Protein AF-A0AAE3NH48-F1 (afdb_monomer)

Foldseek 3Di:
DVVLVVLLVVLQPDDPVVNVVVPVVDPDDLVSLLVSLVSYDLLVSLLSLLPDVSSLCCLLDQADPVRHGDALLVLLLSLLSLLLSNLSVLLDPPRDRDVSSVVSNVSSVVSNVVSLVRDDLVSLQSSLVSLLSSLLRHPALLSNLVSLLVSLPPVRVVSHDLVCLLVSLLSSLLSSLVRLVVQLVVLVPDPDPVSSVVSVVVSVVSLQVSLVSNLLSSLVSLVPRDAHAQQSLLSNLLSLLSSLVVAHPDLVSLVSSLSNNVSSQLNHADASNLNSLLSLLQCLLRRPDLVSSQSSLVSSQDAHPPDDDDLLSNPRHALVSVLSNLLSLLQCLASNPDPVSSVVSLVNLLSCLDLVNPVSHDLVSVLVSLLVLLLDPHDLVCNVSSVVSSLNSLVSDQQQRCLNSLLSLLVCLLDPNDPDDDPVSVVSSPVVSVVSVVSSLVSLVRHQLLSSLLSLLSSCVSPVVCLLVSLLVCQDLDPVSNVNNLVSHDPPSQQVNLVSLLVQLPPPPHCQLVSLLVSLVPDDLVRSLSRLLSSLVVLLSSLVRYDPVCNVVSLVSSLVNNLSSLVSRPLQSNLSNLLSQLVCLVGLSSLLSSLVVCVVVVNNVLSVLSNCLSPPPPPDDPPVSVLNSLVSSLLSNCVSVVHLVSLLVSLVVDPLVVLVVVLVVLVVVLCVVVVPPPDDDDDDDDDDDDDDDDDDDDDDDDDDDDDDDDDDDDDDRPVVVVVVNSVSNSVSSVVSVVDPPD

Structure (mmCIF, N/CA/C/O backbone):
data_AF-A0AAE3NH48-F1
#
_entry.id   AF-A0AAE3NH48-F1
#
loop_
_atom_site.group_PDB
_atom_site.id
_atom_site.type_symbol
_atom_site.label_atom_id
_atom_site.label_alt_id
_atom_site.label_comp_id
_atom_site.label_asym_id
_atom_site.label_entity_id
_atom_site.label_seq_id
_atom_site.pdbx_PDB_ins_code
_atom_site.Cartn_x
_atom_site.Cartn_y
_atom_site.Cartn_z
_atom_site.occupancy
_atom_site.B_iso_or_equiv
_atom_site.auth_seq_id
_atom_site.auth_comp_id
_atom_site.auth_asym_id
_atom_site.auth_atom_id
_atom_site.pdbx_PDB_model_num
ATOM 1 N N . MET A 1 1 ? 26.950 -23.752 -49.071 1.00 36.97 1 MET A N 1
ATOM 2 C CA . MET A 1 1 ? 25.666 -23.365 -48.447 1.00 36.97 1 MET A CA 1
ATOM 3 C C . MET A 1 1 ? 25.023 -24.515 -47.684 1.00 36.97 1 MET A C 1
ATOM 5 O O . MET A 1 1 ? 25.083 -24.454 -46.470 1.00 36.97 1 MET A O 1
ATOM 9 N N . LEU A 1 2 ? 24.569 -25.600 -48.327 1.00 37.81 2 LEU A N 1
ATOM 10 C CA . LEU A 1 2 ? 23.936 -26.759 -47.652 1.00 37.81 2 LEU A CA 1
ATOM 11 C C . LEU A 1 2 ? 24.739 -27.359 -46.475 1.00 37.81 2 LEU A C 1
ATOM 13 O O . LEU A 1 2 ? 24.172 -27.679 -45.440 1.00 37.81 2 LEU A O 1
ATOM 17 N N . GLN A 1 3 ? 26.069 -27.460 -46.582 1.00 48.28 3 GLN A N 1
ATOM 18 C CA . GLN A 1 3 ? 26.923 -27.914 -45.469 1.00 48.28 3 GLN A CA 1
ATOM 19 C C . GLN A 1 3 ? 27.069 -26.878 -44.336 1.00 48.28 3 GLN A C 1
ATOM 21 O O . GLN A 1 3 ? 27.316 -27.252 -43.195 1.00 48.28 3 GLN A O 1
ATOM 26 N N . GLY A 1 4 ? 26.928 -25.584 -44.640 1.00 47.41 4 GLY A N 1
ATOM 27 C CA . GLY A 1 4 ? 26.960 -24.501 -43.651 1.00 47.41 4 GLY A CA 1
ATOM 28 C C . GLY A 1 4 ? 25.629 -24.349 -42.914 1.00 47.41 4 GLY A C 1
ATOM 29 O O . GLY A 1 4 ? 25.630 -24.140 -41.706 1.00 47.41 4 GLY A O 1
ATOM 30 N N . GLU A 1 5 ? 24.513 -24.537 -43.621 1.00 49.28 5 GLU A N 1
ATOM 31 C CA . GLU A 1 5 ? 23.157 -24.577 -43.059 1.00 49.28 5 GLU A CA 1
ATOM 32 C C . GLU A 1 5 ? 22.971 -25.803 -42.158 1.00 49.28 5 GLU A C 1
ATOM 34 O O . GLU A 1 5 ? 22.586 -25.651 -41.003 1.00 49.28 5 GLU A O 1
ATOM 39 N N . LEU A 1 6 ? 23.368 -26.998 -42.617 1.00 51.00 6 LEU A N 1
ATOM 40 C CA . LEU A 1 6 ? 23.324 -28.224 -41.810 1.00 51.00 6 LEU A CA 1
ATOM 41 C C . LEU A 1 6 ? 24.201 -28.115 -40.552 1.00 51.00 6 LEU A C 1
ATOM 43 O O . LEU A 1 6 ? 23.815 -28.560 -39.476 1.00 51.00 6 LEU A O 1
ATOM 47 N N . ALA A 1 7 ? 25.377 -27.493 -40.659 1.00 52.03 7 ALA A N 1
ATOM 48 C CA . ALA A 1 7 ? 26.246 -27.294 -39.508 1.00 52.03 7 ALA A CA 1
ATOM 49 C C . ALA A 1 7 ? 25.785 -26.163 -38.571 1.00 52.03 7 ALA A C 1
ATOM 51 O O . ALA A 1 7 ? 26.083 -26.214 -37.379 1.00 52.03 7 ALA A O 1
ATOM 52 N N . SER A 1 8 ? 25.056 -25.162 -39.079 1.00 49.22 8 SER A N 1
ATOM 53 C CA . SER A 1 8 ? 24.349 -24.165 -38.262 1.00 49.22 8 SER A CA 1
ATOM 54 C C . SER A 1 8 ? 23.225 -24.818 -37.462 1.00 49.22 8 SER A C 1
ATOM 56 O O . SER A 1 8 ? 23.151 -24.616 -36.252 1.00 49.22 8 SER A O 1
ATOM 58 N N . GLU A 1 9 ? 22.449 -25.694 -38.099 1.00 56.03 9 GLU A N 1
ATOM 59 C CA . GLU A 1 9 ? 21.374 -26.453 -37.457 1.00 56.03 9 GLU A CA 1
ATOM 60 C C . GLU A 1 9 ? 21.911 -27.404 -36.377 1.00 56.03 9 GLU A C 1
ATOM 62 O O . GLU A 1 9 ? 21.411 -27.428 -35.258 1.00 56.03 9 GLU A O 1
ATOM 67 N N . ILE A 1 10 ? 23.004 -28.121 -36.657 1.00 59.38 10 ILE A N 1
ATOM 68 C CA . ILE A 1 10 ? 23.676 -28.986 -35.672 1.00 59.38 10 ILE A CA 1
ATOM 69 C C . ILE A 1 10 ? 24.290 -28.152 -34.532 1.00 59.38 10 ILE A C 1
ATOM 71 O O . ILE A 1 10 ? 24.173 -28.518 -33.364 1.00 59.38 10 ILE A O 1
ATOM 75 N N . GLY A 1 11 ? 24.906 -27.007 -34.844 1.00 56.62 11 GLY A N 1
ATOM 76 C CA . GLY A 1 11 ? 25.507 -26.103 -33.858 1.00 56.62 11 GLY A CA 1
ATOM 77 C C . GLY A 1 11 ? 24.499 -25.501 -32.875 1.00 56.62 11 GLY A C 1
ATOM 78 O O . GLY A 1 11 ? 24.840 -25.322 -31.710 1.00 56.62 11 GLY A O 1
ATOM 79 N N . ARG A 1 12 ? 23.247 -25.261 -33.298 1.00 55.97 12 ARG A N 1
ATOM 80 C CA . ARG A 1 12 ? 22.149 -24.789 -32.425 1.00 55.97 12 ARG A CA 1
ATOM 81 C C . ARG A 1 12 ? 21.811 -25.757 -31.287 1.00 55.97 12 ARG A C 1
ATOM 83 O O . ARG A 1 12 ? 21.256 -25.324 -30.281 1.00 55.97 12 ARG A O 1
ATOM 90 N N . HIS A 1 13 ? 22.142 -27.039 -31.433 1.00 61.16 13 HIS A N 1
ATOM 91 C CA . HIS A 1 13 ? 21.807 -28.093 -30.472 1.00 61.16 13 HIS A CA 1
ATOM 92 C C . HIS A 1 13 ? 23.020 -28.659 -29.719 1.00 61.16 13 HIS A C 1
ATOM 94 O O . HIS A 1 13 ? 22.858 -29.570 -28.906 1.00 61.16 13 HIS A O 1
ATOM 100 N N . LEU A 1 14 ? 24.230 -28.143 -29.966 1.00 58.31 14 LEU A N 1
ATOM 101 C CA . LEU A 1 14 ? 25.453 -28.635 -29.335 1.00 58.31 14 LEU A CA 1
ATOM 102 C C . LEU A 1 14 ? 25.888 -27.766 -28.143 1.00 58.31 14 LEU A C 1
ATOM 104 O O . LEU A 1 14 ? 25.818 -26.538 -28.210 1.00 58.31 14 LEU A O 1
ATOM 108 N N . PRO A 1 15 ? 26.423 -28.374 -27.067 1.00 56.16 15 PRO A N 1
ATOM 109 C CA . PRO A 1 15 ? 27.086 -27.636 -26.002 1.00 56.16 15 PRO A CA 1
ATOM 110 C C . PRO A 1 15 ? 28.302 -26.847 -26.529 1.00 56.16 15 PRO A C 1
ATOM 112 O O . PRO A 1 15 ? 28.978 -27.300 -27.461 1.00 56.16 15 PRO A O 1
ATOM 115 N N . PRO A 1 16 ? 28.696 -25.734 -25.877 1.00 54.88 16 PRO A N 1
ATOM 116 C CA . PRO A 1 16 ? 29.805 -24.880 -26.323 1.00 54.88 16 PRO A CA 1
ATOM 117 C C . PRO A 1 16 ? 31.157 -25.596 -26.485 1.00 54.88 16 PRO A C 1
ATOM 119 O O . PRO A 1 16 ? 32.049 -25.078 -27.157 1.00 54.88 16 PRO A O 1
ATOM 122 N N . GLY A 1 17 ? 31.347 -26.747 -25.828 1.00 54.88 17 GLY A N 1
ATOM 123 C CA . GLY A 1 17 ? 32.545 -27.583 -25.944 1.00 54.88 17 GLY A CA 1
ATOM 124 C C . GLY A 1 17 ? 32.587 -28.440 -27.213 1.00 54.88 17 GLY A C 1
ATOM 125 O O . GLY A 1 17 ? 33.663 -28.618 -27.783 1.00 54.88 17 GLY A O 1
ATOM 126 N N . ASP A 1 18 ? 31.437 -28.913 -27.695 1.00 61.28 18 ASP A N 1
ATOM 127 C CA . ASP A 1 18 ? 31.341 -29.792 -28.867 1.00 61.28 18 ASP A CA 1
ATOM 128 C C . ASP A 1 18 ? 31.245 -29.003 -30.175 1.00 61.28 18 ASP A C 1
ATOM 130 O O . ASP A 1 18 ? 31.796 -29.423 -31.194 1.00 61.28 18 ASP A O 1
ATOM 134 N N . GLN A 1 19 ? 30.680 -27.793 -30.130 1.00 59.00 19 GLN A N 1
ATOM 135 C CA . GLN A 1 19 ? 30.719 -26.848 -31.251 1.00 59.00 19 GLN A CA 1
ATOM 136 C C . GLN A 1 19 ? 32.172 -26.509 -31.650 1.00 59.00 19 GLN A C 1
ATOM 138 O O . GLN A 1 19 ? 32.510 -26.494 -32.831 1.00 59.00 19 GLN A O 1
ATOM 143 N N . ARG A 1 20 ? 33.085 -26.393 -30.668 1.00 58.44 20 ARG A N 1
ATOM 144 C CA . ARG A 1 20 ? 34.533 -26.199 -30.906 1.00 58.44 20 ARG A CA 1
ATOM 145 C C . ARG A 1 20 ? 35.178 -27.355 -31.666 1.00 58.44 20 ARG A C 1
ATOM 147 O O . ARG A 1 20 ? 36.057 -27.127 -32.489 1.00 58.44 20 ARG A O 1
ATOM 154 N N . ARG A 1 21 ? 34.780 -28.594 -31.367 1.00 59.69 21 ARG A N 1
ATOM 155 C CA . ARG A 1 21 ? 35.303 -29.784 -32.056 1.00 59.69 21 ARG A CA 1
ATOM 156 C C . ARG A 1 21 ? 34.793 -29.842 -33.491 1.00 59.69 21 ARG A C 1
ATOM 158 O O . ARG A 1 21 ? 35.556 -30.197 -34.380 1.00 59.69 21 ARG A O 1
ATOM 165 N N . LEU A 1 22 ? 33.543 -29.440 -33.718 1.00 62.84 22 LEU A N 1
ATOM 166 C CA . LEU A 1 22 ? 32.953 -29.357 -35.052 1.00 62.84 22 LEU A CA 1
ATOM 167 C C . LEU A 1 22 ? 33.666 -28.310 -35.931 1.00 62.84 22 LEU A C 1
ATOM 169 O O . LEU A 1 22 ? 34.000 -28.597 -37.080 1.00 62.84 22 LEU A O 1
ATOM 173 N N . ASP A 1 23 ? 33.944 -27.123 -35.385 1.00 57.31 23 ASP A N 1
ATOM 174 C CA . ASP A 1 23 ? 34.587 -26.029 -36.126 1.00 57.31 23 ASP A CA 1
ATOM 175 C C . ASP A 1 23 ? 36.097 -26.243 -36.337 1.00 57.31 23 ASP A C 1
ATOM 177 O O . ASP A 1 23 ? 36.637 -25.822 -37.356 1.00 57.31 23 ASP A O 1
ATOM 181 N N . ALA A 1 24 ? 36.781 -26.950 -35.428 1.00 60.09 24 ALA A N 1
ATOM 182 C CA . ALA A 1 24 ? 38.190 -27.320 -35.600 1.00 60.09 24 ALA A CA 1
ATOM 183 C C . ALA A 1 24 ? 38.412 -28.402 -36.676 1.00 60.09 24 ALA A C 1
ATOM 185 O O . ALA A 1 24 ? 39.512 -28.519 -37.214 1.00 60.09 24 ALA A O 1
ATOM 186 N N . VAL A 1 25 ? 37.386 -29.204 -36.981 1.00 56.84 25 VAL A N 1
ATOM 187 C CA . VAL A 1 25 ? 37.467 -30.343 -37.914 1.00 56.84 25 VAL A CA 1
ATOM 188 C C . VAL A 1 25 ? 37.002 -29.975 -39.329 1.00 56.84 25 VAL A C 1
ATOM 190 O O . VAL A 1 25 ? 37.406 -30.622 -40.294 1.00 56.84 25 VAL A O 1
ATOM 193 N N . LEU A 1 26 ? 36.198 -28.919 -39.488 1.00 59.41 26 LEU A N 1
ATOM 194 C CA . LEU A 1 26 ? 35.711 -28.451 -40.788 1.00 59.41 26 LEU A CA 1
ATOM 195 C C . LEU A 1 26 ? 36.445 -27.163 -41.202 1.00 59.41 26 LEU A C 1
ATOM 197 O O . LEU A 1 26 ? 36.086 -26.093 -40.709 1.00 59.41 26 LEU A O 1
ATOM 201 N N . PRO A 1 27 ? 37.425 -27.205 -42.128 1.00 57.84 27 PRO A N 1
ATOM 202 C CA . PRO A 1 27 ? 38.039 -25.992 -42.657 1.00 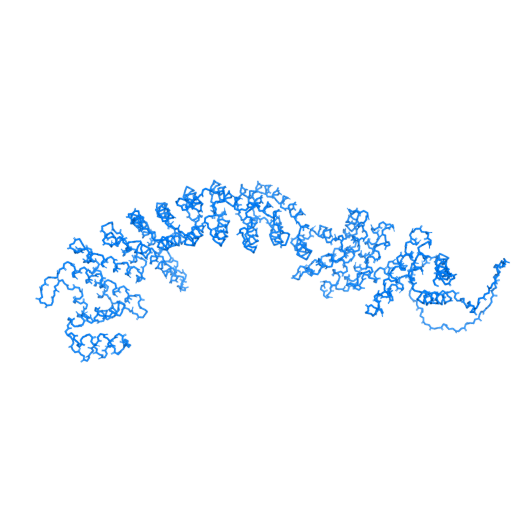57.84 27 PRO A CA 1
ATOM 203 C C . PRO A 1 27 ? 36.990 -25.186 -43.433 1.00 57.84 27 PRO A C 1
ATOM 205 O O . PRO A 1 27 ? 36.677 -25.465 -44.588 1.00 57.84 27 PRO A O 1
ATOM 208 N N . ARG A 1 28 ? 36.406 -24.189 -42.769 1.00 67.31 28 ARG A N 1
ATOM 209 C CA . ARG A 1 28 ? 35.480 -23.223 -43.366 1.00 67.31 28 ARG A CA 1
ATOM 210 C C . ARG A 1 28 ? 36.247 -21.977 -43.785 1.00 67.31 28 ARG A C 1
ATOM 212 O O . ARG A 1 28 ? 37.095 -21.501 -43.023 1.00 67.31 28 ARG A O 1
ATOM 219 N N . SER A 1 29 ? 35.917 -21.440 -44.961 1.00 77.19 29 SER A N 1
ATOM 220 C CA . SER A 1 29 ? 36.318 -20.085 -45.346 1.00 77.19 29 SER A CA 1
ATOM 221 C C . SER A 1 29 ? 35.793 -19.079 -44.320 1.00 77.19 29 SER A C 1
ATOM 223 O O . SER A 1 29 ? 34.781 -19.335 -43.659 1.00 77.19 29 SER A O 1
ATOM 225 N N . ALA A 1 30 ? 36.451 -17.927 -44.195 1.00 75.31 30 ALA A N 1
ATOM 226 C CA . ALA A 1 30 ? 36.009 -16.874 -43.284 1.00 75.31 30 ALA A CA 1
ATOM 227 C C . ALA A 1 30 ? 34.538 -16.477 -43.552 1.00 75.31 30 ALA A C 1
ATOM 229 O O . ALA A 1 30 ? 33.766 -16.308 -42.612 1.00 75.31 30 ALA A O 1
ATOM 230 N N . GLU A 1 31 ? 34.105 -16.459 -44.820 1.00 78.50 31 GLU A N 1
ATOM 231 C CA . GLU A 1 31 ? 32.702 -16.252 -45.218 1.00 78.50 31 GLU A CA 1
ATOM 232 C C . GLU A 1 31 ? 31.743 -17.271 -44.620 1.00 78.50 31 GLU A C 1
ATOM 234 O O . GLU A 1 31 ? 30.698 -16.909 -44.088 1.00 78.50 31 GLU A O 1
ATOM 239 N N . ALA A 1 32 ? 32.089 -18.556 -44.701 1.00 78.50 32 ALA A N 1
ATOM 240 C CA . ALA A 1 32 ? 31.248 -19.620 -44.180 1.00 78.50 32 ALA A CA 1
ATOM 241 C C . ALA A 1 32 ? 31.176 -19.576 -42.646 1.00 78.50 32 ALA A C 1
ATOM 243 O O . ALA A 1 32 ? 30.156 -19.963 -42.076 1.00 78.50 32 ALA A O 1
ATOM 244 N N . ARG A 1 33 ? 32.221 -19.076 -41.973 1.00 79.56 33 ARG A N 1
ATOM 245 C CA . ARG A 1 33 ? 32.214 -18.830 -40.520 1.00 79.56 33 ARG A CA 1
ATOM 246 C C . ARG A 1 33 ? 31.374 -17.611 -40.145 1.00 79.56 33 ARG A C 1
ATOM 248 O O . ARG A 1 33 ? 30.587 -17.687 -39.208 1.00 79.56 33 ARG A O 1
ATOM 255 N N . TYR A 1 34 ? 31.466 -16.526 -40.911 1.00 84.44 34 TYR A N 1
ATOM 256 C CA . TYR A 1 34 ? 30.612 -15.351 -40.736 1.00 84.44 34 TYR A CA 1
ATOM 257 C C . TYR A 1 34 ? 29.127 -15.673 -40.985 1.00 84.44 34 TYR A C 1
ATOM 259 O O . TYR A 1 34 ? 28.272 -15.347 -40.164 1.00 84.44 34 TYR A O 1
ATOM 267 N N . ALA A 1 35 ? 28.814 -16.387 -42.070 1.00 83.56 35 ALA A N 1
ATOM 268 C CA . ALA A 1 35 ? 27.459 -16.845 -42.375 1.00 83.56 35 ALA A CA 1
ATOM 269 C C . ALA A 1 35 ? 26.918 -17.802 -41.300 1.00 83.56 35 ALA A C 1
ATOM 271 O O . ALA A 1 35 ? 25.745 -17.725 -40.939 1.00 83.56 35 ALA A O 1
ATOM 272 N N . HIS A 1 36 ? 27.776 -18.663 -40.738 1.00 81.38 36 HIS A N 1
ATOM 273 C CA . HIS A 1 36 ? 27.415 -19.495 -39.592 1.00 81.38 36 HIS A CA 1
ATOM 274 C C . HIS A 1 36 ? 27.071 -18.642 -38.365 1.00 81.38 36 HIS A C 1
ATOM 276 O O . HIS A 1 36 ? 26.018 -18.861 -37.772 1.00 81.38 36 HIS A O 1
ATOM 282 N N . ALA A 1 37 ? 27.895 -17.642 -38.029 1.00 84.31 37 ALA A N 1
ATOM 283 C CA . ALA A 1 37 ? 27.627 -16.722 -36.923 1.00 84.31 37 ALA A CA 1
ATOM 284 C C . ALA A 1 37 ? 26.280 -15.999 -37.095 1.00 84.31 37 ALA A C 1
ATOM 286 O O . ALA A 1 37 ? 25.493 -15.945 -36.155 1.00 84.31 37 ALA A O 1
ATOM 287 N N . ARG A 1 38 ? 25.973 -15.519 -38.308 1.00 85.56 38 ARG A N 1
ATOM 288 C CA . ARG A 1 38 ? 24.678 -14.903 -38.663 1.00 85.56 38 ARG A CA 1
ATOM 289 C C . ARG A 1 38 ? 23.478 -15.840 -38.503 1.00 85.56 38 ARG A C 1
ATOM 291 O O . ARG A 1 38 ? 22.381 -15.363 -38.240 1.00 85.56 38 ARG A O 1
ATOM 298 N N . GLY A 1 39 ? 23.675 -17.151 -38.650 1.00 81.81 39 GLY A N 1
ATOM 299 C CA . GLY A 1 39 ? 22.630 -18.164 -38.463 1.00 81.81 39 GLY A CA 1
ATOM 300 C C . GLY A 1 39 ? 22.368 -18.556 -37.003 1.00 81.81 39 GLY A C 1
ATOM 301 O O . GLY A 1 39 ? 21.388 -19.258 -36.728 1.00 81.81 39 GLY A O 1
ATOM 302 N N . LEU A 1 40 ? 23.223 -18.132 -36.065 1.00 82.94 40 LEU A N 1
ATOM 303 C CA . LEU A 1 40 ? 23.068 -18.399 -34.635 1.00 82.94 40 LEU A CA 1
ATOM 304 C C . LEU A 1 40 ? 22.169 -17.345 -33.959 1.00 82.94 40 LEU A C 1
ATOM 306 O O . LEU A 1 40 ? 22.145 -16.188 -34.381 1.00 82.94 40 LEU A O 1
ATOM 310 N N . PRO A 1 41 ? 21.478 -17.700 -32.856 1.00 85.19 41 PRO A N 1
ATOM 311 C CA . PRO A 1 41 ? 20.858 -16.713 -31.974 1.00 85.19 41 PRO A CA 1
ATOM 312 C C . PRO A 1 41 ? 21.883 -15.653 -31.531 1.00 85.19 41 PRO A C 1
ATOM 314 O O . PRO A 1 41 ? 23.028 -16.028 -31.262 1.00 85.19 41 PRO A O 1
ATOM 317 N N . PRO A 1 42 ? 21.520 -14.361 -31.377 1.00 87.06 42 PRO A N 1
ATOM 318 C CA . PRO A 1 42 ? 22.530 -13.303 -31.272 1.00 87.06 42 PRO A CA 1
ATOM 319 C C . PRO A 1 42 ? 23.490 -13.446 -30.074 1.00 87.06 42 PRO A C 1
ATOM 321 O O . PRO A 1 42 ? 24.665 -13.122 -30.200 1.00 87.06 42 PRO A O 1
ATOM 324 N N . ALA A 1 43 ? 23.047 -14.026 -28.950 1.00 84.69 43 ALA A N 1
ATOM 325 C CA . ALA A 1 43 ? 23.930 -14.338 -27.819 1.00 84.69 43 ALA A CA 1
ATOM 326 C C . ALA A 1 43 ? 25.031 -15.351 -28.195 1.00 84.69 43 ALA A C 1
ATOM 328 O O . ALA A 1 43 ? 26.215 -15.116 -27.961 1.00 84.69 43 ALA A O 1
ATOM 329 N N . LEU A 1 44 ? 24.657 -16.460 -28.843 1.00 83.44 44 LEU A N 1
ATOM 330 C CA . LEU A 1 44 ? 25.605 -17.479 -29.303 1.00 83.44 44 LEU A CA 1
ATOM 331 C C . LEU A 1 44 ? 26.485 -16.957 -30.442 1.00 83.44 44 LEU A C 1
ATOM 333 O O . LEU A 1 44 ? 27.675 -17.270 -30.482 1.00 83.44 44 LEU A O 1
ATOM 337 N N . ALA A 1 45 ? 25.925 -16.127 -31.325 1.00 86.62 45 ALA A N 1
ATOM 338 C CA . ALA A 1 45 ? 26.669 -15.457 -32.383 1.00 86.62 45 ALA A CA 1
ATOM 339 C C . ALA A 1 45 ? 27.786 -14.574 -31.810 1.00 86.62 45 ALA A C 1
ATOM 341 O O . ALA A 1 45 ? 28.935 -14.692 -32.228 1.00 86.62 45 ALA A O 1
ATOM 342 N N . GLY A 1 46 ? 27.493 -13.743 -30.806 1.00 88.12 46 GLY A N 1
ATOM 343 C CA . GLY A 1 46 ? 28.511 -12.902 -30.180 1.00 88.12 46 GLY A CA 1
ATOM 344 C C . GLY A 1 46 ? 29.561 -13.708 -29.410 1.00 88.12 46 GLY A C 1
ATOM 345 O O . GLY A 1 46 ? 30.748 -13.411 -29.510 1.00 88.12 46 GLY A O 1
ATOM 346 N N . VAL A 1 47 ? 29.173 -14.788 -28.715 1.00 86.06 47 VAL A N 1
ATOM 347 C CA . VAL A 1 47 ? 30.131 -15.702 -28.054 1.00 86.06 47 VAL A CA 1
ATOM 348 C C . VAL A 1 47 ? 31.057 -16.373 -29.070 1.00 86.06 47 VAL A C 1
ATOM 350 O O . VAL A 1 47 ? 32.248 -16.553 -28.798 1.00 86.06 47 VAL A O 1
ATOM 353 N N . TYR A 1 48 ? 30.521 -16.736 -30.234 1.00 85.69 48 TYR A N 1
ATOM 354 C CA . TYR A 1 48 ? 31.286 -17.287 -31.346 1.00 85.69 48 TYR A CA 1
ATOM 355 C C . TYR A 1 48 ? 32.275 -16.255 -31.908 1.00 85.69 48 TYR A C 1
ATOM 357 O O . TYR A 1 48 ? 33.477 -16.522 -31.964 1.00 85.69 48 TYR A O 1
ATOM 365 N N . LEU A 1 49 ? 31.803 -15.046 -32.227 1.00 88.25 49 LEU A N 1
ATOM 366 C CA . LEU A 1 49 ? 32.631 -13.945 -32.735 1.00 88.25 49 LEU A CA 1
ATOM 367 C C . LEU A 1 49 ? 33.705 -13.486 -31.740 1.00 88.25 49 LEU A C 1
ATOM 369 O O . LEU A 1 49 ? 34.802 -13.108 -32.139 1.00 88.25 49 LEU A O 1
ATOM 373 N N . ASN A 1 50 ? 33.432 -13.575 -30.437 1.00 86.50 50 ASN A N 1
ATOM 374 C CA . ASN A 1 50 ? 34.405 -13.265 -29.390 1.00 86.50 50 ASN A CA 1
ATOM 375 C C . ASN A 1 50 ? 35.624 -14.214 -29.425 1.00 86.50 50 ASN A C 1
ATOM 377 O O . ASN A 1 50 ? 36.675 -13.905 -28.864 1.00 86.50 50 ASN A O 1
ATOM 381 N N . ARG A 1 51 ? 35.495 -15.379 -30.077 1.00 82.81 51 ARG A N 1
ATOM 382 C CA . ARG A 1 51 ? 36.546 -16.402 -30.196 1.00 82.81 51 ARG A CA 1
ATOM 383 C C . ARG A 1 51 ? 37.131 -16.498 -31.607 1.00 82.81 51 ARG A C 1
ATOM 385 O O . ARG A 1 51 ? 38.327 -16.764 -31.726 1.00 82.81 51 ARG A O 1
ATOM 392 N N . ASP A 1 52 ? 36.335 -16.278 -32.654 1.00 85.88 52 ASP A N 1
ATOM 393 C CA . ASP A 1 52 ? 36.780 -16.373 -34.050 1.00 85.88 52 ASP A CA 1
ATOM 394 C C . ASP A 1 52 ? 37.159 -15.002 -34.634 1.00 85.88 52 ASP A C 1
ATOM 396 O O . ASP A 1 52 ? 36.314 -14.180 -34.995 1.00 85.88 52 ASP A O 1
ATOM 400 N N . ARG A 1 53 ? 38.472 -14.773 -34.766 1.00 84.62 53 ARG A N 1
ATOM 401 C CA . ARG A 1 53 ? 39.030 -13.520 -35.293 1.00 84.62 53 ARG A CA 1
ATOM 402 C C . ARG A 1 53 ? 38.651 -13.271 -36.753 1.00 84.62 53 ARG A C 1
ATOM 404 O O . ARG A 1 53 ? 38.433 -12.122 -37.120 1.00 84.62 53 ARG A O 1
ATOM 411 N N . GLU A 1 54 ? 38.637 -14.301 -37.591 1.00 84.25 54 GLU A N 1
ATOM 412 C CA . GLU A 1 54 ? 38.426 -14.139 -39.035 1.00 84.25 54 GLU A CA 1
ATOM 413 C C . GLU A 1 54 ? 36.963 -13.807 -39.334 1.00 84.25 54 GLU A C 1
ATOM 415 O O . GLU A 1 54 ? 36.684 -12.928 -40.149 1.00 84.25 54 GLU A O 1
ATOM 420 N N . ALA A 1 55 ? 36.034 -14.445 -38.616 1.00 85.81 55 ALA A N 1
ATOM 421 C CA . ALA A 1 55 ? 34.615 -14.116 -38.690 1.00 85.81 55 ALA A CA 1
ATOM 422 C C . ALA A 1 55 ? 34.326 -12.699 -38.166 1.00 85.81 55 ALA A C 1
ATOM 424 O O . ALA A 1 55 ? 33.529 -11.981 -38.770 1.00 85.81 55 ALA A O 1
ATOM 425 N N . LEU A 1 56 ? 34.998 -12.272 -37.087 1.00 89.25 56 LEU A N 1
ATOM 426 C CA . LEU A 1 56 ? 34.864 -10.915 -36.549 1.00 89.25 56 LEU A CA 1
ATOM 427 C C . LEU A 1 56 ? 35.389 -9.848 -37.523 1.00 89.25 56 LEU A C 1
ATOM 429 O O . LEU A 1 56 ? 34.715 -8.843 -37.717 1.00 89.25 56 LEU A O 1
ATOM 433 N N . MET A 1 57 ? 36.530 -10.079 -38.189 1.00 88.31 57 MET A N 1
ATOM 434 C CA . MET A 1 57 ? 37.041 -9.136 -39.199 1.00 88.31 57 MET A CA 1
ATOM 435 C C . MET A 1 57 ? 36.106 -9.002 -40.406 1.00 88.31 57 MET A C 1
ATOM 437 O O . MET A 1 57 ? 35.993 -7.922 -40.972 1.00 88.31 57 MET A O 1
ATOM 441 N N . LEU A 1 58 ? 35.417 -10.075 -40.806 1.00 87.19 58 LEU A N 1
ATOM 442 C CA . LEU A 1 58 ? 34.395 -9.981 -41.854 1.00 87.19 58 LEU A CA 1
ATOM 443 C C . LEU A 1 58 ? 33.122 -9.273 -41.383 1.00 87.19 58 LEU A C 1
ATOM 445 O O . LEU A 1 58 ? 32.460 -8.620 -42.191 1.00 87.19 58 LEU A O 1
ATOM 449 N N . ALA A 1 59 ? 32.780 -9.374 -40.096 1.00 87.12 59 ALA A N 1
ATOM 450 C CA . ALA A 1 59 ? 31.642 -8.664 -39.523 1.00 87.12 59 ALA A CA 1
ATOM 451 C C . ALA A 1 59 ? 31.838 -7.138 -39.542 1.00 87.12 59 ALA A C 1
ATOM 453 O O . ALA A 1 59 ? 30.856 -6.417 -39.712 1.00 87.12 59 ALA A O 1
ATOM 454 N N . THR A 1 60 ? 33.085 -6.666 -39.442 1.00 89.12 60 THR A N 1
ATOM 455 C CA . THR A 1 60 ? 33.464 -5.246 -39.545 1.00 89.12 60 THR A CA 1
ATOM 456 C C . THR A 1 60 ? 34.024 -4.852 -40.918 1.00 89.12 60 THR A C 1
ATOM 458 O O . THR A 1 60 ? 34.508 -3.738 -41.083 1.00 89.12 60 THR A O 1
ATOM 461 N N . ALA A 1 61 ? 33.961 -5.711 -41.939 1.00 88.62 61 ALA A N 1
ATOM 462 C CA . ALA A 1 61 ? 34.473 -5.367 -43.266 1.00 88.62 61 ALA A CA 1
ATOM 463 C C . ALA A 1 61 ? 33.530 -4.414 -44.024 1.00 88.62 61 ALA A C 1
ATOM 465 O O . ALA A 1 61 ? 32.320 -4.644 -44.067 1.00 88.62 61 ALA A O 1
ATOM 466 N N . ASP A 1 62 ? 34.108 -3.402 -44.682 1.00 87.31 62 ASP A N 1
ATOM 467 C CA . ASP A 1 62 ? 33.391 -2.458 -45.558 1.00 87.31 62 ASP A CA 1
ATOM 468 C C . ASP A 1 62 ? 33.175 -2.988 -46.980 1.00 87.31 62 ASP A C 1
ATOM 470 O O . ASP A 1 62 ? 32.371 -2.457 -47.752 1.00 87.31 62 ASP A O 1
ATOM 474 N N . THR A 1 63 ? 33.890 -4.053 -47.327 1.00 86.19 63 THR A N 1
ATOM 475 C CA . THR A 1 63 ? 33.792 -4.730 -48.613 1.00 86.19 63 THR A CA 1
ATOM 476 C C . THR A 1 63 ? 33.232 -6.133 -48.443 1.00 86.19 63 THR A C 1
ATOM 478 O O . THR A 1 63 ? 33.356 -6.767 -47.389 1.00 86.19 63 THR A O 1
ATOM 481 N N . ASP A 1 64 ? 32.637 -6.654 -49.508 1.00 82.25 64 ASP A N 1
ATOM 482 C CA . ASP A 1 64 ? 32.467 -8.088 -49.653 1.00 82.25 64 ASP A CA 1
ATOM 483 C C . ASP A 1 64 ? 33.832 -8.783 -49.814 1.00 82.25 64 ASP A C 1
ATOM 485 O O . ASP A 1 64 ? 34.909 -8.173 -49.792 1.00 82.25 64 ASP A O 1
ATOM 489 N N . THR A 1 65 ? 33.796 -10.097 -49.956 1.00 76.00 65 THR A N 1
ATOM 490 C CA . THR A 1 65 ? 34.994 -10.934 -50.035 1.00 76.00 65 THR A CA 1
ATOM 491 C C . THR A 1 65 ? 35.686 -10.921 -51.388 1.00 76.00 65 THR A C 1
ATOM 493 O O . THR A 1 65 ? 36.792 -11.445 -51.523 1.00 76.00 65 THR A O 1
ATOM 496 N N . HIS A 1 66 ? 35.077 -10.262 -52.370 1.00 79.50 66 HIS A N 1
ATOM 497 C CA . HIS A 1 66 ? 35.670 -9.944 -53.660 1.00 79.50 66 HIS A CA 1
ATOM 498 C C . HIS A 1 66 ? 36.252 -8.519 -53.688 1.00 79.50 66 HIS A C 1
ATOM 500 O O . HIS A 1 66 ? 36.785 -8.101 -54.716 1.00 79.50 66 HIS A O 1
ATOM 506 N N . GLY A 1 67 ? 36.201 -7.790 -52.564 1.00 78.62 67 GLY A N 1
ATOM 507 C CA . GLY A 1 67 ? 36.721 -6.429 -52.431 1.00 78.62 67 GLY A CA 1
ATOM 508 C C . GLY A 1 67 ? 35.767 -5.347 -52.942 1.00 78.62 67 GLY A C 1
ATOM 509 O O . GLY A 1 67 ? 36.180 -4.197 -53.091 1.00 78.62 67 GLY A O 1
ATOM 510 N N . VAL A 1 68 ? 34.503 -5.687 -53.214 1.00 85.75 68 VAL A N 1
ATOM 511 C CA . VAL A 1 68 ? 33.481 -4.734 -53.661 1.00 85.75 68 VAL A CA 1
ATOM 512 C C . VAL A 1 68 ? 32.894 -4.015 -52.443 1.00 85.75 68 VAL A C 1
ATOM 514 O O . VAL A 1 68 ? 32.491 -4.685 -51.493 1.00 85.75 68 VAL A O 1
ATOM 517 N N . PRO A 1 69 ? 32.811 -2.672 -52.438 1.00 88.56 69 PRO A N 1
ATOM 518 C CA . PRO A 1 69 ? 32.174 -1.927 -51.356 1.00 88.56 69 PRO A CA 1
ATOM 519 C C . PRO A 1 69 ? 30.730 -2.376 -51.127 1.00 88.56 69 PRO A C 1
ATOM 521 O O . PRO A 1 69 ? 29.950 -2.511 -52.073 1.00 88.56 69 PRO A O 1
ATOM 524 N N . LEU A 1 70 ? 30.367 -2.587 -49.866 1.00 89.31 70 LEU A N 1
ATOM 525 C CA . LEU A 1 70 ? 29.008 -2.955 -49.487 1.00 89.31 70 LEU A CA 1
ATOM 526 C C . LEU A 1 70 ? 28.054 -1.766 -49.648 1.00 89.31 70 LEU A C 1
ATOM 528 O O . LEU A 1 70 ? 28.440 -0.602 -49.528 1.00 89.31 70 LEU A O 1
ATOM 532 N N . SER A 1 71 ? 26.777 -2.065 -49.897 1.00 92.88 71 SER A N 1
ATOM 533 C CA . SER A 1 71 ? 25.732 -1.042 -49.872 1.00 92.88 71 SER A CA 1
ATOM 534 C C . SER A 1 71 ? 25.554 -0.484 -48.456 1.00 92.88 71 SER A C 1
ATOM 536 O O . SER A 1 71 ? 25.821 -1.172 -47.469 1.00 92.88 71 SER A O 1
ATOM 538 N N . ALA A 1 72 ? 25.044 0.746 -48.347 1.00 90.62 72 ALA A N 1
ATOM 539 C CA . ALA A 1 72 ? 24.729 1.350 -47.051 1.00 90.62 72 ALA A CA 1
ATOM 540 C C . ALA A 1 72 ? 23.779 0.467 -46.219 1.00 90.62 72 ALA A C 1
ATOM 542 O O . ALA A 1 72 ? 23.988 0.318 -45.021 1.00 90.62 72 ALA A O 1
ATOM 543 N N . ASP A 1 73 ? 22.807 -0.190 -46.859 1.00 92.75 73 ASP A N 1
ATOM 544 C CA . ASP A 1 73 ? 21.879 -1.126 -46.209 1.00 92.75 73 ASP A CA 1
ATOM 545 C C . ASP A 1 73 ? 22.605 -2.330 -45.608 1.00 92.75 73 ASP A C 1
ATOM 547 O O . ASP A 1 73 ? 22.347 -2.702 -44.466 1.00 92.75 73 ASP A O 1
ATOM 551 N N . ALA A 1 74 ? 23.539 -2.922 -46.358 1.00 90.44 74 ALA A N 1
ATOM 552 C CA . ALA A 1 74 ? 24.309 -4.070 -45.896 1.00 90.44 74 ALA A CA 1
ATOM 553 C C . ALA A 1 74 ? 25.280 -3.689 -44.771 1.00 90.44 74 ALA A C 1
ATOM 555 O O . ALA A 1 74 ? 25.453 -4.463 -43.831 1.00 90.44 74 ALA A O 1
ATOM 556 N N . LEU A 1 75 ? 25.899 -2.507 -44.840 1.00 92.50 75 LEU A N 1
ATOM 557 C CA . LEU A 1 75 ? 26.757 -1.992 -43.768 1.00 92.50 75 LEU A CA 1
ATOM 558 C C . LEU A 1 75 ? 25.959 -1.726 -42.491 1.00 92.50 75 LEU A C 1
ATOM 560 O O . LEU A 1 75 ? 26.395 -2.113 -41.408 1.00 92.50 75 LEU A O 1
ATOM 564 N N . LEU A 1 76 ? 24.783 -1.112 -42.627 1.00 93.00 76 LEU A N 1
ATOM 565 C CA . LEU A 1 76 ? 23.923 -0.759 -41.506 1.00 93.00 76 LEU A CA 1
ATOM 566 C C . LEU A 1 76 ? 23.350 -2.004 -40.809 1.00 93.00 76 LEU A C 1
ATOM 568 O O . LEU A 1 76 ? 23.398 -2.097 -39.584 1.00 93.00 76 LEU A O 1
ATOM 572 N N . ASP A 1 77 ? 22.883 -2.988 -41.581 1.00 91.81 77 ASP A N 1
ATOM 573 C CA . ASP A 1 77 ? 22.424 -4.282 -41.060 1.00 91.81 77 ASP A CA 1
ATOM 574 C C . ASP A 1 77 ? 23.557 -5.043 -40.347 1.00 91.81 77 ASP A C 1
ATOM 576 O O . ASP A 1 77 ? 23.376 -5.548 -39.239 1.00 91.81 77 ASP A O 1
ATOM 580 N N . ARG A 1 78 ? 24.765 -5.079 -40.934 1.00 91.62 78 ARG A N 1
ATOM 581 C CA . ARG A 1 78 ? 25.948 -5.688 -40.296 1.00 91.62 78 ARG A CA 1
ATOM 582 C C . ARG A 1 78 ? 26.299 -5.031 -38.976 1.00 91.62 78 ARG A C 1
ATOM 584 O O . ARG A 1 78 ? 26.539 -5.743 -38.003 1.00 91.62 78 ARG A O 1
ATOM 591 N N . ALA A 1 79 ? 26.325 -3.705 -38.958 1.00 93.19 79 ALA A N 1
ATOM 592 C CA . ALA A 1 79 ? 26.640 -2.926 -37.777 1.00 93.19 79 ALA A CA 1
ATOM 593 C C . ALA A 1 79 ? 25.608 -3.148 -36.658 1.00 93.19 79 ALA A C 1
ATOM 595 O O . ALA A 1 79 ? 25.989 -3.489 -35.539 1.00 93.19 79 ALA A O 1
ATOM 596 N N . GLY A 1 80 ? 24.310 -3.039 -36.967 1.00 92.25 80 GLY A N 1
ATOM 597 C CA . GLY A 1 80 ? 23.231 -3.265 -36.000 1.00 92.25 80 GLY A CA 1
ATOM 598 C C . GLY A 1 80 ? 23.242 -4.683 -35.426 1.00 92.25 80 GLY A C 1
ATOM 599 O O . GLY A 1 80 ? 23.226 -4.865 -34.207 1.00 92.25 80 GLY A O 1
ATOM 600 N N . TRP A 1 81 ? 23.361 -5.694 -36.289 1.00 93.81 81 TRP A N 1
ATOM 601 C CA . TRP A 1 81 ? 23.443 -7.087 -35.853 1.00 93.81 81 TRP A CA 1
ATOM 602 C C . TRP A 1 81 ? 24.682 -7.366 -34.991 1.00 93.81 81 TRP A C 1
ATOM 604 O O . TRP A 1 81 ? 24.570 -8.039 -33.966 1.00 93.81 81 TRP A O 1
ATOM 614 N N . LEU A 1 82 ? 25.859 -6.854 -35.379 1.00 94.00 82 LEU A N 1
ATOM 615 C CA . LEU A 1 82 ? 27.102 -7.052 -34.624 1.00 94.00 82 LEU A CA 1
ATOM 616 C C . LEU A 1 82 ? 27.014 -6.404 -33.239 1.00 94.00 82 LEU A C 1
ATOM 618 O O . LEU A 1 82 ? 27.439 -7.013 -32.256 1.00 94.00 82 LEU A O 1
ATOM 622 N N . LEU A 1 83 ? 26.417 -5.213 -33.156 1.00 92.81 83 LEU A N 1
ATOM 623 C CA . LEU A 1 83 ? 26.176 -4.526 -31.893 1.00 92.81 83 LEU A CA 1
ATOM 624 C C . LEU A 1 83 ? 25.278 -5.364 -30.972 1.00 92.81 83 LEU A C 1
ATOM 626 O O . LEU A 1 83 ? 25.655 -5.630 -29.832 1.00 92.81 83 LEU A O 1
ATOM 630 N N . GLN A 1 84 ? 24.152 -5.871 -31.486 1.00 92.81 84 GLN A N 1
ATOM 631 C CA . GLN A 1 84 ? 23.238 -6.729 -30.722 1.00 92.81 84 GLN A CA 1
ATOM 632 C C . GLN A 1 84 ? 23.889 -8.056 -30.301 1.00 92.81 84 GLN A C 1
ATOM 634 O O . GLN A 1 84 ? 23.687 -8.538 -29.186 1.00 92.81 84 GLN A O 1
ATOM 639 N N . ALA A 1 85 ? 24.654 -8.687 -31.192 1.00 91.81 85 ALA A N 1
ATOM 640 C CA . ALA A 1 85 ? 25.335 -9.939 -30.887 1.00 91.81 85 ALA A CA 1
ATOM 641 C C . ALA A 1 85 ? 26.399 -9.736 -29.797 1.00 91.81 85 ALA A C 1
ATOM 643 O O . ALA A 1 85 ? 26.477 -10.517 -28.847 1.00 91.81 85 ALA A O 1
ATOM 644 N N . GLY A 1 86 ? 27.186 -8.664 -29.908 1.00 90.81 86 GLY A N 1
ATOM 645 C CA . GLY A 1 86 ? 28.217 -8.303 -28.941 1.00 90.81 86 GLY A CA 1
ATOM 646 C C . GLY A 1 86 ? 27.655 -7.977 -27.555 1.00 90.81 86 GLY A C 1
ATOM 647 O O . GLY A 1 86 ? 28.139 -8.530 -26.566 1.00 90.81 86 GLY A O 1
ATOM 648 N N . THR A 1 87 ? 26.593 -7.166 -27.473 1.00 90.50 87 THR A N 1
ATOM 649 C CA . THR A 1 87 ? 25.924 -6.837 -26.196 1.00 90.50 87 THR A CA 1
ATOM 650 C C . THR A 1 87 ? 25.335 -8.079 -25.532 1.00 90.50 87 THR A C 1
ATOM 652 O O . THR A 1 87 ? 25.596 -8.342 -24.360 1.00 90.50 87 THR A O 1
ATOM 655 N N . ARG A 1 88 ? 24.638 -8.937 -26.288 1.00 87.88 88 ARG A N 1
ATOM 656 C CA . ARG A 1 88 ? 24.104 -10.196 -25.742 1.00 87.88 88 ARG A CA 1
ATOM 657 C C . ARG A 1 88 ? 25.181 -11.170 -25.280 1.00 87.88 88 ARG A C 1
ATOM 659 O O . ARG A 1 88 ? 24.975 -11.887 -24.301 1.00 87.88 88 ARG A O 1
ATOM 666 N N . ALA A 1 89 ? 26.322 -11.215 -25.960 1.00 86.69 89 ALA A N 1
ATOM 667 C CA . ALA A 1 89 ? 27.450 -12.015 -25.500 1.00 86.69 89 ALA A CA 1
ATOM 668 C C . ALA A 1 89 ? 28.030 -11.482 -24.186 1.00 86.69 89 ALA A C 1
ATOM 670 O O . ALA A 1 89 ? 28.392 -12.288 -23.333 1.00 86.69 89 ALA A O 1
ATOM 671 N N . ALA A 1 90 ? 28.066 -10.158 -23.999 1.00 84.62 90 ALA A N 1
ATOM 672 C CA . ALA A 1 90 ? 28.480 -9.534 -22.743 1.00 84.62 90 ALA A CA 1
ATOM 673 C C . ALA A 1 90 ? 27.539 -9.860 -21.579 1.00 84.62 90 ALA A C 1
ATOM 675 O O . ALA A 1 90 ? 28.002 -10.122 -20.474 1.00 84.62 90 ALA A O 1
ATOM 676 N N . ALA A 1 91 ? 26.232 -9.915 -21.838 1.00 81.19 91 ALA A N 1
ATOM 677 C CA . ALA A 1 91 ? 25.231 -10.288 -20.841 1.00 81.19 91 ALA A CA 1
ATOM 678 C C . ALA A 1 91 ? 25.187 -11.801 -20.529 1.00 81.19 91 ALA A C 1
ATOM 680 O O . ALA A 1 91 ? 24.463 -12.224 -19.628 1.00 81.19 91 ALA A O 1
ATOM 681 N N . THR A 1 92 ? 25.924 -12.645 -21.263 1.00 81.88 92 THR A N 1
ATOM 682 C CA . THR A 1 92 ? 25.880 -14.103 -21.078 1.00 81.88 92 THR A CA 1
ATOM 683 C C . THR A 1 92 ? 26.755 -14.538 -19.886 1.00 81.88 92 THR A C 1
ATOM 685 O O . THR A 1 92 ? 27.959 -14.266 -19.889 1.00 81.88 92 THR A O 1
ATOM 688 N N . PRO A 1 93 ? 26.217 -15.279 -18.893 1.00 74.94 93 PRO A N 1
ATOM 689 C CA . PRO A 1 93 ? 26.983 -15.713 -17.723 1.00 74.94 93 PRO A CA 1
ATOM 690 C C . PRO A 1 93 ? 28.252 -16.500 -18.082 1.00 74.94 93 PRO A C 1
ATOM 692 O O . PRO A 1 93 ? 28.228 -17.415 -18.909 1.00 74.94 93 PRO A O 1
ATOM 695 N N . GLY A 1 94 ? 29.373 -16.163 -17.438 1.00 73.88 94 GLY A N 1
ATOM 696 C CA . GLY A 1 94 ? 30.662 -16.842 -17.629 1.00 73.88 94 GLY A CA 1
ATOM 697 C C . GLY A 1 94 ? 31.396 -16.498 -18.933 1.00 73.88 94 GLY A C 1
ATOM 698 O O . GLY A 1 94 ? 32.410 -17.127 -19.249 1.00 73.88 94 GLY A O 1
ATOM 699 N N . VAL A 1 95 ? 30.914 -15.516 -19.702 1.00 79.25 95 VAL A N 1
ATOM 700 C CA . VAL A 1 95 ? 31.574 -15.037 -20.921 1.00 79.25 95 VAL A CA 1
ATOM 701 C C . VAL A 1 95 ? 32.373 -13.772 -20.625 1.00 79.25 95 VAL A C 1
ATOM 703 O O . VAL A 1 95 ? 31.818 -12.702 -20.412 1.00 79.25 95 VAL A O 1
ATOM 706 N N . ASN A 1 96 ? 33.700 -13.874 -20.707 1.00 81.75 96 ASN A N 1
ATOM 707 C CA . ASN A 1 96 ? 34.572 -12.702 -20.685 1.00 81.75 96 ASN A CA 1
ATOM 708 C C . ASN A 1 96 ? 34.741 -12.158 -22.107 1.00 81.75 96 ASN A C 1
ATOM 710 O O . ASN A 1 96 ? 35.372 -12.780 -22.971 1.00 81.75 96 ASN A O 1
ATOM 714 N N . VAL A 1 97 ? 34.147 -10.996 -22.355 1.00 81.88 97 VAL A N 1
ATOM 715 C CA . VAL A 1 97 ? 34.232 -10.276 -23.628 1.00 81.88 97 VAL A CA 1
ATOM 716 C C . VAL A 1 97 ? 35.663 -9.783 -23.842 1.00 81.88 97 VAL A C 1
ATOM 718 O O . VAL A 1 97 ? 36.230 -9.096 -22.993 1.00 81.88 97 VAL A O 1
ATOM 721 N N . THR A 1 98 ? 36.272 -10.153 -24.969 1.00 86.25 98 THR A N 1
ATOM 722 C CA . THR A 1 98 ? 37.633 -9.724 -25.312 1.00 86.25 98 THR A CA 1
ATOM 723 C C . THR A 1 98 ? 37.652 -8.265 -25.765 1.00 86.25 98 THR A C 1
ATOM 725 O O . THR A 1 98 ? 36.665 -7.751 -26.290 1.00 86.25 98 THR A O 1
ATOM 728 N N . ASN A 1 99 ? 38.805 -7.598 -25.649 1.00 87.88 99 ASN A N 1
ATOM 729 C CA . ASN A 1 99 ? 38.954 -6.229 -26.159 1.00 87.88 99 ASN A CA 1
ATOM 730 C C . ASN A 1 99 ? 38.627 -6.132 -27.661 1.00 87.88 99 ASN A C 1
ATOM 732 O O . ASN A 1 99 ? 38.041 -5.152 -28.085 1.00 87.88 99 ASN A O 1
ATOM 736 N N . ARG A 1 100 ? 38.889 -7.186 -28.449 1.00 88.75 100 ARG A N 1
ATOM 737 C CA . ARG A 1 100 ? 38.638 -7.189 -29.901 1.00 88.75 100 ARG A CA 1
ATOM 738 C C . ARG A 1 100 ? 37.167 -7.039 -30.264 1.00 88.75 100 ARG A C 1
ATOM 740 O O . ARG A 1 100 ? 36.847 -6.270 -31.159 1.00 88.75 100 ARG A O 1
ATOM 747 N N . ILE A 1 101 ? 36.280 -7.796 -29.615 1.00 88.50 101 ILE A N 1
ATOM 748 C CA . ILE A 1 101 ? 34.846 -7.674 -29.901 1.00 88.50 101 ILE A CA 1
ATOM 749 C C . ILE A 1 101 ? 34.295 -6.362 -29.331 1.00 88.50 101 ILE A C 1
ATOM 751 O O . ILE A 1 101 ? 33.421 -5.776 -29.952 1.00 88.50 101 ILE A O 1
ATOM 755 N N . ARG A 1 102 ? 34.855 -5.845 -28.226 1.00 88.38 102 ARG A N 1
ATOM 756 C CA . ARG A 1 102 ? 34.518 -4.507 -27.714 1.00 88.38 102 ARG A CA 1
ATOM 757 C C . ARG A 1 102 ? 34.889 -3.412 -28.721 1.00 88.38 102 ARG A C 1
ATOM 759 O O . ARG A 1 102 ? 34.057 -2.566 -29.026 1.00 88.38 102 ARG A O 1
ATOM 766 N N . ASP A 1 103 ? 36.092 -3.471 -29.288 1.00 91.12 103 ASP A N 1
ATOM 767 C CA . ASP A 1 103 ? 36.544 -2.540 -30.329 1.00 91.12 103 ASP A CA 1
ATOM 768 C C . ASP A 1 103 ? 35.667 -2.651 -31.585 1.00 91.12 103 ASP A C 1
ATOM 770 O O . ASP A 1 103 ? 35.247 -1.639 -32.139 1.00 91.12 103 ASP A O 1
ATOM 774 N N . ALA A 1 104 ? 35.310 -3.876 -31.984 1.00 91.56 104 ALA A N 1
ATOM 775 C CA . ALA A 1 104 ? 34.415 -4.125 -33.110 1.00 91.56 104 ALA A CA 1
ATOM 776 C C . ALA A 1 104 ? 32.984 -3.614 -32.866 1.00 91.56 104 ALA A C 1
ATOM 778 O O . ALA A 1 104 ? 32.342 -3.147 -33.800 1.00 91.56 104 ALA A O 1
ATOM 779 N N . MET A 1 105 ? 32.479 -3.673 -31.630 1.00 91.38 105 MET A N 1
ATOM 780 C CA . MET A 1 105 ? 31.193 -3.073 -31.259 1.00 91.38 105 MET A CA 1
ATOM 781 C C . MET A 1 105 ? 31.247 -1.545 -31.326 1.00 91.38 105 MET A C 1
ATOM 783 O O . MET A 1 105 ? 30.316 -0.938 -31.845 1.00 91.38 105 MET A O 1
ATOM 787 N N . ASN A 1 106 ? 32.337 -0.929 -30.860 1.00 90.69 106 ASN A N 1
ATOM 788 C CA . ASN A 1 106 ? 32.533 0.520 -30.962 1.00 90.69 106 ASN A CA 1
ATOM 789 C C . ASN A 1 106 ? 32.626 0.970 -32.432 1.00 90.69 106 ASN A C 1
ATOM 791 O O . ASN A 1 106 ? 32.029 1.975 -32.814 1.00 90.69 106 ASN A O 1
ATOM 795 N N . GLU A 1 107 ? 33.334 0.208 -33.274 1.00 92.31 107 GLU A N 1
ATOM 796 C CA . GLU A 1 107 ? 33.387 0.442 -34.723 1.00 92.31 107 GLU A CA 1
ATOM 797 C C . GLU A 1 107 ? 32.007 0.259 -35.369 1.00 92.31 107 GLU A C 1
ATOM 799 O O . GLU A 1 107 ? 31.591 1.084 -36.183 1.00 92.31 107 GLU A O 1
ATOM 804 N N . ALA A 1 108 ? 31.267 -0.783 -34.978 1.00 91.69 108 ALA A N 1
ATOM 805 C CA . ALA A 1 108 ? 29.913 -1.034 -35.457 1.00 91.69 108 ALA A CA 1
ATOM 806 C C . ALA A 1 108 ? 28.959 0.105 -35.086 1.00 91.69 108 ALA A C 1
ATOM 808 O O . ALA A 1 108 ? 28.205 0.558 -35.939 1.00 91.69 108 ALA A O 1
ATOM 809 N N . GLU A 1 109 ? 29.006 0.612 -33.855 1.00 91.25 109 GLU A N 1
ATOM 810 C CA . GLU A 1 109 ? 28.194 1.756 -33.439 1.00 91.25 109 GLU A CA 1
ATOM 811 C C . GLU A 1 109 ? 28.536 3.008 -34.258 1.00 91.25 109 GLU A C 1
ATOM 813 O O . GLU A 1 109 ? 27.644 3.625 -34.842 1.00 91.25 109 GLU A O 1
ATOM 818 N N . ALA A 1 110 ? 29.824 3.346 -34.391 1.00 91.25 110 ALA A N 1
ATOM 819 C CA . ALA A 1 110 ? 30.259 4.481 -35.205 1.00 91.25 110 ALA A CA 1
ATOM 820 C C . ALA A 1 110 ? 29.800 4.346 -36.668 1.00 91.25 110 ALA A C 1
ATOM 822 O O . ALA A 1 110 ? 29.316 5.308 -37.268 1.00 91.25 110 ALA A O 1
ATOM 823 N N . ARG A 1 111 ? 29.886 3.136 -37.230 1.00 91.06 111 ARG A N 1
ATOM 824 C CA . ARG A 1 111 ? 29.443 2.846 -38.596 1.00 91.06 111 ARG A CA 1
ATOM 825 C C . ARG A 1 111 ? 27.930 2.901 -38.746 1.00 91.06 111 ARG A C 1
ATOM 827 O O . ARG A 1 111 ? 27.450 3.414 -39.757 1.00 91.06 111 ARG A O 1
ATOM 834 N N . LEU A 1 112 ? 27.175 2.410 -37.764 1.00 91.06 112 LEU A N 1
ATOM 835 C CA . LEU A 1 112 ? 25.718 2.524 -37.730 1.00 91.06 112 LEU A CA 1
ATOM 836 C C . LEU A 1 112 ? 25.323 3.998 -37.840 1.00 91.06 112 LEU A C 1
ATOM 838 O O . LEU A 1 112 ? 24.502 4.347 -38.684 1.00 91.06 112 LEU A O 1
ATOM 842 N N . LEU A 1 113 ? 25.958 4.867 -37.049 1.00 90.06 113 LEU A N 1
ATOM 843 C CA . LEU A 1 113 ? 25.696 6.307 -37.054 1.00 90.06 113 LEU A CA 1
ATOM 844 C C . LEU A 1 113 ? 26.056 6.967 -38.394 1.00 90.06 113 LEU A C 1
ATOM 846 O O . LEU A 1 113 ? 25.270 7.763 -38.901 1.00 90.06 113 LEU A O 1
ATOM 850 N N . ASP A 1 114 ? 27.206 6.619 -38.976 1.00 91.00 114 ASP A N 1
ATOM 851 C CA . ASP A 1 114 ? 27.692 7.190 -40.241 1.00 91.00 114 ASP A CA 1
ATOM 852 C C . ASP A 1 114 ? 26.847 6.756 -41.458 1.00 91.00 114 ASP A C 1
ATOM 854 O O . ASP A 1 114 ? 26.649 7.513 -42.416 1.00 91.00 114 ASP A O 1
ATOM 858 N N . THR A 1 115 ? 26.325 5.527 -41.445 1.00 91.56 115 THR A N 1
ATOM 859 C CA . THR A 1 115 ? 25.608 4.935 -42.591 1.00 91.56 115 THR A CA 1
ATOM 860 C C . THR A 1 115 ? 24.091 5.108 -42.539 1.00 91.56 115 THR A C 1
ATOM 862 O O . THR A 1 115 ? 23.445 4.993 -43.585 1.00 91.56 115 THR A O 1
ATOM 865 N N . PHE A 1 116 ? 23.520 5.449 -41.377 1.00 91.56 116 PHE A N 1
ATOM 866 C CA . PHE A 1 116 ? 22.070 5.509 -41.157 1.00 91.56 116 PHE A CA 1
ATOM 867 C C . PHE A 1 116 ? 21.325 6.340 -42.213 1.00 91.56 116 PHE A C 1
ATOM 869 O O . PHE A 1 116 ? 20.386 5.856 -42.846 1.00 91.56 116 PHE A O 1
ATOM 876 N N . ASP A 1 117 ? 21.782 7.569 -42.471 1.00 89.00 117 ASP A N 1
ATOM 877 C CA . ASP A 1 117 ? 21.109 8.507 -43.383 1.00 89.00 117 ASP A CA 1
ATOM 878 C C . ASP A 1 117 ? 21.270 8.156 -44.866 1.00 89.00 117 ASP A C 1
ATOM 880 O O . ASP A 1 117 ? 20.560 8.705 -45.714 1.00 89.00 117 ASP A O 1
ATOM 884 N N . ARG A 1 118 ? 22.171 7.222 -45.190 1.00 90.56 118 ARG A N 1
ATOM 885 C CA . ARG A 1 118 ? 22.433 6.741 -46.555 1.00 90.56 118 ARG A CA 1
ATOM 886 C C . ARG A 1 118 ? 21.715 5.429 -46.876 1.00 90.56 118 ARG A C 1
ATOM 888 O O . ARG A 1 118 ? 21.590 5.096 -48.051 1.00 90.56 118 ARG A O 1
ATOM 895 N N . ALA A 1 119 ? 21.237 4.709 -45.863 1.00 91.88 119 ALA A N 1
ATOM 896 C CA . ALA A 1 119 ? 20.528 3.445 -46.031 1.00 91.88 119 ALA A CA 1
ATOM 897 C C . ALA A 1 119 ? 19.048 3.641 -46.413 1.00 91.88 119 ALA A C 1
ATOM 899 O O . ALA A 1 119 ? 18.476 4.716 -46.219 1.00 91.88 119 ALA A O 1
ATOM 900 N N . GLY A 1 120 ? 18.404 2.602 -46.931 1.00 92.25 120 GLY A N 1
ATOM 901 C CA . GLY A 1 120 ? 16.976 2.529 -47.209 1.00 92.25 120 GLY A CA 1
ATOM 902 C C . GLY A 1 120 ? 16.116 2.415 -45.941 1.00 92.25 120 GLY A C 1
ATOM 903 O O . GLY A 1 120 ? 16.617 2.114 -44.855 1.00 92.25 120 GLY A O 1
ATOM 904 N N . PRO A 1 121 ? 14.793 2.630 -46.054 1.00 91.31 121 PRO A N 1
ATOM 905 C CA . PRO A 1 121 ? 13.888 2.710 -44.904 1.00 91.31 121 PRO A CA 1
ATOM 906 C C . PRO A 1 121 ? 13.831 1.414 -44.084 1.00 91.31 121 PRO A C 1
ATOM 908 O O . PRO A 1 121 ? 13.795 1.465 -42.859 1.00 91.31 121 PRO A O 1
ATOM 911 N N . GLN A 1 122 ? 13.875 0.250 -44.740 1.00 92.75 122 GLN A N 1
ATOM 912 C CA . GLN A 1 122 ? 13.832 -1.042 -44.053 1.00 92.75 122 GLN A CA 1
ATOM 913 C C . GLN A 1 122 ? 15.097 -1.295 -43.220 1.00 92.75 122 GLN A C 1
ATOM 915 O O . GLN A 1 122 ? 14.990 -1.709 -42.069 1.00 92.75 122 GLN A O 1
ATOM 920 N N . ALA A 1 123 ? 16.279 -1.000 -43.770 1.00 92.31 123 ALA A N 1
ATOM 921 C CA . ALA A 1 123 ? 17.545 -1.149 -43.056 1.00 92.31 123 ALA A CA 1
ATOM 922 C C . ALA A 1 123 ? 17.643 -0.178 -41.867 1.00 92.31 123 ALA A C 1
ATOM 924 O O . ALA A 1 123 ? 18.118 -0.558 -40.800 1.00 92.31 123 ALA A O 1
ATOM 925 N N . ARG A 1 124 ? 17.130 1.054 -42.012 1.00 94.12 124 ARG A N 1
ATOM 926 C CA . ARG A 1 124 ? 17.031 2.015 -40.899 1.00 94.12 124 ARG A CA 1
ATOM 927 C C . ARG A 1 124 ? 16.127 1.512 -39.779 1.00 94.12 124 ARG A C 1
ATOM 929 O O . ARG A 1 124 ? 16.519 1.588 -38.619 1.00 94.12 124 ARG A O 1
ATOM 936 N N . ALA A 1 125 ? 14.946 0.989 -40.111 1.00 94.00 125 ALA A N 1
ATOM 937 C CA . ALA A 1 125 ? 14.038 0.418 -39.120 1.00 94.00 125 ALA A CA 1
ATOM 938 C C . ALA A 1 125 ? 14.693 -0.756 -38.373 1.00 94.00 125 ALA A C 1
ATOM 940 O O . ALA A 1 125 ? 14.656 -0.798 -37.145 1.00 94.00 125 ALA A O 1
ATOM 941 N N . GLU A 1 126 ? 15.355 -1.664 -39.095 1.00 94.31 126 GLU A N 1
ATOM 942 C CA . GLU A 1 126 ? 16.048 -2.808 -38.493 1.00 94.31 126 GLU A CA 1
ATOM 943 C C . GLU A 1 126 ? 17.208 -2.374 -37.587 1.00 94.31 126 GLU A C 1
ATOM 945 O O . GLU A 1 126 ? 17.358 -2.884 -36.479 1.00 94.31 126 GLU A O 1
ATOM 950 N N . ALA A 1 127 ? 17.974 -1.356 -37.987 1.00 93.88 127 ALA A N 1
ATOM 951 C CA . ALA A 1 127 ? 19.023 -0.784 -37.145 1.00 93.88 127 ALA A CA 1
ATOM 952 C C . ALA A 1 127 ? 18.475 -0.234 -35.821 1.00 93.88 127 ALA A C 1
ATOM 954 O O . ALA A 1 127 ? 19.076 -0.449 -34.769 1.00 93.88 127 ALA A O 1
ATOM 955 N N . VAL A 1 128 ? 17.315 0.433 -35.849 1.00 95.12 128 VAL A N 1
ATOM 956 C CA . VAL A 1 128 ? 16.650 0.898 -34.623 1.00 95.12 128 VAL A CA 1
ATOM 957 C C . VAL A 1 128 ? 16.194 -0.288 -33.772 1.00 95.12 128 VAL A C 1
ATOM 959 O O . VAL A 1 128 ? 16.435 -0.280 -32.568 1.00 95.12 128 VAL A O 1
ATOM 962 N N . ARG A 1 129 ? 15.623 -1.347 -34.365 1.00 94.75 129 ARG A N 1
ATOM 963 C CA . ARG A 1 129 ? 15.268 -2.577 -33.626 1.00 94.75 129 ARG A CA 1
ATOM 964 C C . ARG A 1 129 ? 16.489 -3.209 -32.953 1.00 94.75 129 ARG A C 1
ATOM 966 O O . ARG A 1 129 ? 16.407 -3.597 -31.789 1.00 94.75 129 ARG A O 1
ATOM 973 N N . HIS A 1 130 ? 17.632 -3.259 -33.637 1.00 93.88 130 HIS A N 1
ATOM 974 C CA . HIS A 1 130 ? 18.886 -3.754 -33.064 1.00 93.88 130 HIS A CA 1
ATOM 975 C C . HIS A 1 130 ? 19.422 -2.877 -31.924 1.00 93.88 130 HIS A C 1
ATOM 977 O O . HIS A 1 130 ? 19.957 -3.416 -30.954 1.00 93.88 130 HIS A O 1
ATOM 983 N N . LEU A 1 131 ? 19.267 -1.551 -32.002 1.00 94.25 131 LEU A N 1
ATOM 984 C CA . LEU A 1 131 ? 19.627 -0.635 -30.912 1.00 94.25 131 LEU A CA 1
ATOM 985 C C . LEU A 1 131 ? 18.732 -0.839 -29.682 1.00 94.25 131 LEU A C 1
ATOM 987 O O . LEU A 1 131 ? 19.244 -0.952 -28.571 1.00 94.25 131 LEU A O 1
ATOM 991 N N . ILE A 1 132 ? 17.416 -0.965 -29.880 1.00 94.69 132 ILE A N 1
ATOM 992 C CA . ILE A 1 132 ? 16.458 -1.256 -28.799 1.00 94.69 132 ILE A CA 1
ATOM 993 C C . ILE A 1 132 ? 16.795 -2.600 -28.145 1.00 94.69 132 ILE A C 1
ATOM 995 O O . ILE A 1 132 ? 16.913 -2.694 -26.926 1.00 94.69 132 ILE A O 1
ATOM 999 N N . ALA A 1 133 ? 17.036 -3.635 -28.953 1.00 91.88 133 ALA A N 1
ATOM 1000 C CA . ALA A 1 133 ? 17.405 -4.950 -28.444 1.00 91.88 133 ALA A CA 1
ATOM 1001 C C . ALA A 1 133 ? 18.781 -4.963 -27.753 1.00 91.88 133 ALA A C 1
ATOM 1003 O O . ALA A 1 133 ? 18.993 -5.764 -26.846 1.00 91.88 133 ALA A O 1
ATOM 1004 N N . SER A 1 134 ? 19.716 -4.105 -28.174 1.00 93.50 134 SER A N 1
ATOM 1005 C CA . SER A 1 134 ? 21.007 -3.909 -27.499 1.00 93.50 134 SER A CA 1
ATOM 1006 C C . SER A 1 134 ? 20.839 -3.245 -26.130 1.00 93.50 134 SER A C 1
ATOM 1008 O O . SER A 1 134 ? 21.526 -3.638 -25.191 1.00 93.50 134 SER A O 1
ATOM 1010 N N . CYS A 1 135 ? 19.902 -2.299 -25.994 1.00 93.94 135 CYS A N 1
ATOM 1011 C CA . CYS A 1 135 ? 19.567 -1.653 -24.720 1.00 93.94 135 CYS A CA 1
ATOM 1012 C C . CYS A 1 135 ? 19.119 -2.683 -23.665 1.00 93.94 135 CYS A C 1
ATOM 1014 O O . CYS A 1 135 ? 19.639 -2.678 -22.555 1.00 93.94 135 CYS A O 1
ATOM 1016 N N . ALA A 1 136 ? 18.271 -3.647 -24.048 1.00 89.69 136 ALA A N 1
ATOM 1017 C CA . ALA A 1 136 ? 17.774 -4.718 -23.170 1.00 89.69 136 ALA A CA 1
ATOM 1018 C C . ALA A 1 136 ? 18.861 -5.600 -22.526 1.00 89.69 136 ALA A C 1
ATOM 1020 O O . ALA A 1 136 ? 18.606 -6.296 -21.546 1.00 89.69 136 ALA A O 1
ATOM 1021 N N . HIS A 1 137 ? 20.052 -5.647 -23.124 1.00 87.50 137 HIS A N 1
ATOM 1022 C CA . HIS A 1 137 ? 21.151 -6.518 -22.702 1.00 87.50 137 HIS A CA 1
ATOM 1023 C C . HIS A 1 137 ? 22.447 -5.744 -22.480 1.00 87.50 137 HIS A C 1
ATOM 1025 O O . HIS A 1 137 ? 23.536 -6.321 -22.536 1.00 87.50 137 HIS A O 1
ATOM 1031 N N . ALA A 1 138 ? 22.343 -4.435 -22.269 1.00 88.06 138 ALA A N 1
ATOM 1032 C CA . ALA A 1 138 ? 23.484 -3.629 -21.897 1.00 88.06 138 ALA A CA 1
ATOM 1033 C C . ALA A 1 138 ? 24.071 -4.149 -20.576 1.00 88.06 138 ALA A C 1
ATOM 1035 O O . ALA A 1 138 ? 23.353 -4.457 -19.626 1.00 88.06 138 ALA A O 1
ATOM 1036 N N . GLY A 1 139 ? 25.397 -4.289 -20.536 1.00 80.06 139 GLY A N 1
ATOM 1037 C CA . GLY A 1 139 ? 26.098 -4.780 -19.349 1.00 80.06 139 GLY A CA 1
ATOM 1038 C C . GLY A 1 139 ? 26.192 -3.743 -18.229 1.00 80.06 139 GLY A C 1
ATOM 1039 O O . GLY A 1 139 ? 26.460 -4.139 -17.099 1.00 80.06 139 GLY A O 1
ATOM 1040 N N . ALA A 1 140 ? 25.976 -2.467 -18.558 1.00 86.38 140 ALA A N 1
ATOM 1041 C CA . ALA A 1 140 ? 26.058 -1.307 -17.681 1.00 86.38 140 ALA A CA 1
ATOM 1042 C C . ALA A 1 140 ? 24.989 -0.266 -18.062 1.00 86.38 140 ALA A C 1
ATOM 1044 O O . ALA A 1 140 ? 24.550 -0.210 -19.217 1.00 86.38 140 ALA A O 1
ATOM 1045 N N . LEU A 1 141 ? 24.612 0.583 -17.102 1.00 89.12 141 LEU A N 1
ATOM 1046 C CA . LEU A 1 141 ? 23.596 1.625 -17.279 1.00 89.12 141 LEU A CA 1
ATOM 1047 C C . LEU A 1 141 ? 23.980 2.655 -18.356 1.00 89.12 141 LEU A C 1
ATOM 1049 O O . LEU A 1 141 ? 23.152 2.977 -19.210 1.00 89.12 141 LEU A O 1
ATOM 1053 N N . ASP A 1 142 ? 25.240 3.097 -18.383 1.00 90.88 142 ASP A N 1
ATOM 1054 C CA . ASP A 1 142 ? 25.754 4.038 -19.392 1.00 90.88 142 ASP A CA 1
ATOM 1055 C C . ASP A 1 142 ? 25.567 3.521 -20.827 1.00 90.88 142 ASP A C 1
ATOM 1057 O O . ASP A 1 142 ? 25.172 4.265 -21.729 1.00 90.88 142 ASP A O 1
ATOM 1061 N N . ASP A 1 143 ? 25.801 2.224 -21.047 1.00 89.44 143 ASP A N 1
ATOM 1062 C CA . ASP A 1 143 ? 25.611 1.592 -22.353 1.00 89.44 143 ASP A CA 1
ATOM 1063 C C . ASP A 1 143 ? 24.130 1.565 -22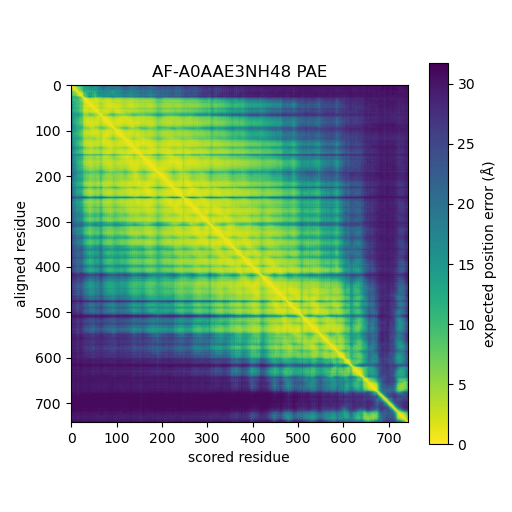.745 1.00 89.44 143 ASP A C 1
ATOM 1065 O O . ASP A 1 143 ? 23.784 1.891 -23.884 1.00 89.44 143 ASP A O 1
ATOM 1069 N N . ALA A 1 144 ? 23.243 1.225 -21.802 1.00 93.00 144 ALA A N 1
ATOM 1070 C CA . ALA A 1 144 ? 21.800 1.208 -22.036 1.00 93.00 144 ALA A CA 1
ATOM 1071 C C . ALA A 1 144 ? 21.283 2.595 -22.423 1.00 93.00 144 ALA A C 1
ATOM 1073 O O . ALA A 1 144 ? 20.561 2.736 -23.415 1.00 93.00 144 ALA A O 1
ATOM 1074 N N . GLN A 1 145 ? 21.695 3.620 -21.676 1.00 92.19 145 GLN A N 1
ATOM 1075 C CA . GLN A 1 145 ? 21.328 5.012 -21.914 1.00 92.19 145 GLN A CA 1
ATOM 1076 C C . GLN A 1 145 ? 21.883 5.512 -23.247 1.00 92.19 145 GLN A C 1
ATOM 1078 O O . GLN A 1 145 ? 21.143 6.116 -24.023 1.00 92.19 145 GLN A O 1
ATOM 1083 N N . ARG A 1 146 ? 23.142 5.201 -23.576 1.00 92.19 146 ARG A N 1
ATOM 1084 C CA . ARG A 1 146 ? 23.747 5.534 -24.875 1.00 92.19 146 ARG A CA 1
ATOM 1085 C C . ARG A 1 146 ? 22.977 4.912 -26.043 1.00 92.19 146 ARG A C 1
ATOM 1087 O O . ARG A 1 146 ? 22.673 5.611 -27.016 1.00 92.19 146 ARG A O 1
ATOM 1094 N N . PHE A 1 147 ? 22.614 3.629 -25.958 1.00 93.75 147 PHE A N 1
ATOM 1095 C CA . PHE A 1 147 ? 21.821 2.970 -27.004 1.00 93.75 147 PHE A CA 1
ATOM 1096 C C . PHE A 1 147 ? 20.409 3.546 -27.106 1.00 93.75 147 PHE A C 1
ATOM 1098 O O . PHE A 1 147 ? 19.939 3.802 -28.217 1.00 93.75 147 PHE A O 1
ATOM 1105 N N . ALA A 1 148 ? 19.757 3.817 -25.972 1.00 94.44 148 ALA A N 1
ATOM 1106 C CA . ALA A 1 148 ? 18.442 4.444 -25.942 1.00 94.44 148 ALA A CA 1
ATOM 1107 C C . ALA A 1 148 ? 18.472 5.846 -26.568 1.00 94.44 148 ALA A C 1
ATOM 1109 O O . ALA A 1 148 ? 17.685 6.128 -27.467 1.00 94.44 148 ALA A O 1
ATOM 1110 N N . GLN A 1 149 ? 19.420 6.703 -26.183 1.00 94.06 149 GLN A N 1
ATOM 1111 C CA . GLN A 1 149 ? 19.598 8.043 -26.758 1.00 94.06 149 GLN A CA 1
ATOM 1112 C C . GLN A 1 149 ? 19.866 7.979 -28.266 1.00 94.06 149 GLN A C 1
ATOM 1114 O O . GLN A 1 149 ? 19.305 8.754 -29.046 1.00 94.06 149 GLN A O 1
ATOM 1119 N N . THR A 1 150 ? 20.680 7.014 -28.697 1.00 92.69 150 THR A N 1
ATOM 1120 C CA . THR A 1 150 ? 20.975 6.794 -30.114 1.00 92.69 150 THR A CA 1
ATOM 1121 C C . THR A 1 150 ? 19.720 6.410 -30.894 1.00 92.69 150 THR A C 1
ATOM 1123 O O . THR A 1 150 ? 19.456 7.004 -31.947 1.00 92.69 150 THR A O 1
ATOM 1126 N N . ALA A 1 151 ? 18.922 5.477 -30.368 1.00 93.75 151 ALA A N 1
ATOM 1127 C CA . ALA A 1 151 ? 17.658 5.048 -30.964 1.00 93.75 151 ALA A CA 1
ATOM 1128 C C . ALA A 1 151 ? 16.613 6.175 -30.988 1.00 93.75 151 ALA A C 1
ATOM 1130 O O . ALA A 1 151 ? 15.965 6.381 -32.013 1.00 93.75 151 ALA A O 1
ATOM 1131 N N . LEU A 1 152 ? 16.487 6.928 -29.890 1.00 93.12 152 LEU A N 1
ATOM 1132 C CA . LEU A 1 152 ? 15.488 7.984 -29.685 1.00 93.12 152 LEU A CA 1
ATOM 1133 C C . LEU A 1 152 ? 15.813 9.302 -30.386 1.00 93.12 152 LEU A C 1
ATOM 1135 O O . LEU A 1 152 ? 14.980 10.207 -30.404 1.00 93.12 152 LEU A O 1
ATOM 1139 N N . SER A 1 153 ? 17.007 9.434 -30.966 1.00 89.31 153 SER A N 1
ATOM 1140 C CA . SER A 1 153 ? 17.355 10.625 -31.738 1.00 89.31 153 SER A CA 1
ATOM 1141 C C . SER A 1 153 ? 16.255 10.953 -32.774 1.00 89.31 153 SER A C 1
ATOM 1143 O O . SER A 1 153 ? 15.782 10.043 -33.467 1.00 89.31 153 SER A O 1
ATOM 1145 N N . PRO A 1 154 ? 15.831 12.231 -32.919 1.00 73.56 154 PRO A N 1
ATOM 1146 C CA . PRO A 1 154 ? 14.570 12.576 -33.593 1.00 73.56 154 PRO A CA 1
ATOM 1147 C C . PRO A 1 154 ? 14.425 12.101 -35.046 1.00 73.56 154 PRO A C 1
ATOM 1149 O O . PRO A 1 154 ? 13.314 12.033 -35.561 1.00 73.56 154 PRO A O 1
ATOM 1152 N N . GLN A 1 155 ? 15.530 11.806 -35.731 1.00 76.31 155 GLN A N 1
ATOM 1153 C CA . GLN A 1 155 ? 15.534 11.328 -37.117 1.00 76.31 155 GLN A CA 1
ATOM 1154 C C . GLN A 1 155 ? 15.513 9.795 -37.225 1.00 76.31 155 GLN A C 1
ATOM 1156 O O . GLN A 1 155 ? 15.134 9.267 -38.269 1.00 76.31 155 GLN A O 1
ATOM 1161 N N . ARG A 1 156 ? 15.900 9.072 -36.164 1.00 90.12 156 ARG A N 1
ATOM 1162 C CA . ARG A 1 156 ? 16.072 7.613 -36.194 1.00 90.12 156 ARG A CA 1
ATOM 1163 C C . ARG A 1 156 ? 14.855 6.877 -35.677 1.00 90.12 156 ARG A C 1
ATOM 1165 O O . ARG A 1 156 ? 14.368 5.998 -36.375 1.00 90.12 156 ARG A O 1
ATOM 1172 N N . PHE A 1 157 ? 14.310 7.266 -34.525 1.00 93.69 157 PHE A N 1
ATOM 1173 C CA . PHE A 1 157 ? 13.172 6.557 -33.927 1.00 93.69 157 PHE A CA 1
ATOM 1174 C C . PHE A 1 157 ? 11.971 6.461 -34.883 1.00 93.69 157 PHE A C 1
ATOM 1176 O O . PHE A 1 157 ? 11.340 5.416 -35.017 1.00 93.69 157 PHE A O 1
ATOM 1183 N N . HIS A 1 158 ? 11.716 7.531 -35.640 1.00 89.50 158 HIS A N 1
ATOM 1184 C CA . HIS A 1 158 ? 10.637 7.581 -36.630 1.00 89.50 158 HIS A CA 1
ATOM 1185 C C . HIS A 1 158 ? 10.936 6.852 -37.947 1.00 89.50 158 HIS A C 1
ATOM 1187 O O . HIS A 1 158 ? 10.076 6.827 -38.824 1.00 89.50 158 HIS A O 1
ATOM 1193 N N . ALA A 1 159 ? 12.113 6.235 -38.096 1.00 91.56 159 ALA A N 1
ATOM 1194 C CA . ALA A 1 159 ? 12.351 5.270 -39.166 1.00 91.56 159 ALA A CA 1
ATOM 1195 C C . ALA A 1 159 ? 11.576 3.962 -38.936 1.00 91.56 159 ALA A C 1
ATOM 1197 O O . ALA A 1 159 ? 11.320 3.234 -39.894 1.00 91.56 159 ALA A O 1
ATOM 1198 N N . LEU A 1 160 ? 11.179 3.669 -37.690 1.00 93.50 160 LEU A N 1
ATOM 1199 C CA . LEU A 1 160 ? 10.288 2.552 -37.391 1.00 93.50 160 LEU A CA 1
ATOM 1200 C C . LEU A 1 160 ? 8.895 2.782 -38.001 1.00 93.50 160 LEU A C 1
ATOM 1202 O O . LEU A 1 160 ? 8.388 3.911 -37.965 1.00 93.50 160 LEU A O 1
ATOM 1206 N N . PRO A 1 161 ? 8.222 1.724 -38.490 1.00 93.38 161 PRO A N 1
ATOM 1207 C CA . PRO A 1 161 ? 6.823 1.801 -38.898 1.00 93.38 161 PRO A CA 1
ATOM 1208 C C . PRO A 1 161 ? 5.938 2.357 -37.777 1.00 93.38 161 PRO A C 1
ATOM 1210 O O . PRO A 1 161 ? 6.099 1.988 -36.616 1.00 93.38 161 PRO A O 1
ATOM 1213 N N . SER A 1 162 ? 4.956 3.198 -38.114 1.00 90.94 162 SER A N 1
ATOM 1214 C CA . SER A 1 162 ? 4.093 3.865 -37.122 1.00 90.94 162 SER A CA 1
ATOM 1215 C C . SER A 1 162 ? 3.363 2.900 -36.182 1.00 90.94 162 SER A C 1
ATOM 1217 O O . SER A 1 162 ? 3.089 3.256 -35.043 1.00 90.94 162 SER A O 1
ATOM 1219 N N . ALA A 1 163 ? 3.068 1.680 -36.641 1.00 91.19 163 ALA A N 1
ATOM 1220 C CA . ALA A 1 163 ? 2.446 0.632 -35.832 1.00 91.19 163 ALA A CA 1
ATOM 1221 C C . ALA A 1 163 ? 3.390 0.031 -34.771 1.00 91.19 163 ALA A C 1
ATOM 1223 O O . ALA A 1 163 ? 2.919 -0.465 -33.754 1.00 91.19 163 ALA A O 1
ATOM 1224 N N . GLU A 1 164 ? 4.707 0.078 -34.991 1.00 94.12 164 GLU A N 1
ATOM 1225 C CA . GLU A 1 164 ? 5.719 -0.482 -34.082 1.00 94.12 164 GLU A CA 1
ATOM 1226 C C . GLU A 1 164 ? 6.215 0.544 -33.056 1.00 94.12 164 GLU A C 1
ATOM 1228 O O . GLU A 1 164 ? 6.647 0.166 -31.970 1.00 94.12 164 GLU A O 1
ATOM 1233 N N . GLN A 1 165 ? 6.126 1.841 -33.371 1.00 94.94 165 GLN A N 1
ATOM 1234 C CA . GLN A 1 165 ? 6.624 2.930 -32.521 1.00 94.94 165 GLN A CA 1
ATOM 1235 C C . GLN A 1 165 ? 6.106 2.893 -31.067 1.00 94.94 165 GLN A C 1
ATOM 1237 O O . GLN A 1 165 ? 6.930 3.071 -30.171 1.00 94.94 165 GLN A O 1
ATOM 1242 N N . PRO A 1 166 ? 4.811 2.630 -30.777 1.00 95.50 166 PRO A N 1
ATOM 1243 C CA . PRO A 1 166 ? 4.330 2.557 -29.395 1.00 95.50 166 PRO A CA 1
ATOM 1244 C C . PRO A 1 166 ? 4.996 1.439 -28.586 1.00 95.50 166 PRO A C 1
ATOM 1246 O O . PRO A 1 166 ? 5.451 1.668 -27.468 1.00 95.50 166 PRO A O 1
ATOM 1249 N N . GLY A 1 167 ? 5.084 0.235 -29.163 1.00 95.69 167 GLY A N 1
ATOM 1250 C CA . GLY A 1 167 ? 5.712 -0.914 -28.510 1.00 95.69 167 GLY A CA 1
ATOM 1251 C C . GLY A 1 167 ? 7.222 -0.734 -28.358 1.00 95.69 167 GLY A C 1
ATOM 1252 O O . GLY A 1 167 ? 7.780 -1.071 -27.322 1.00 95.69 167 GLY A O 1
ATOM 1253 N N . ALA A 1 168 ? 7.872 -0.132 -29.356 1.00 95.69 168 ALA A N 1
ATOM 1254 C CA . ALA A 1 168 ? 9.292 0.203 -29.315 1.00 95.69 168 ALA A CA 1
ATOM 1255 C C . ALA A 1 168 ? 9.627 1.225 -28.218 1.00 95.69 168 ALA A C 1
ATOM 1257 O O . ALA A 1 168 ? 10.632 1.065 -27.528 1.00 95.69 168 ALA A O 1
ATOM 1258 N N . LEU A 1 169 ? 8.790 2.255 -28.037 1.00 96.69 169 LEU A N 1
ATOM 1259 C CA . LEU A 1 169 ? 8.956 3.229 -26.958 1.00 96.69 169 LEU A CA 1
ATOM 1260 C C . LEU A 1 169 ? 8.796 2.554 -25.593 1.00 96.69 169 LEU A C 1
ATOM 1262 O O . LEU A 1 169 ? 9.649 2.728 -24.729 1.00 96.69 169 LEU A O 1
ATOM 1266 N N . ALA A 1 170 ? 7.738 1.759 -25.420 1.00 96.69 170 ALA A N 1
ATOM 1267 C CA . ALA A 1 170 ? 7.474 1.063 -24.167 1.00 96.69 170 ALA A CA 1
ATOM 1268 C C . ALA A 1 170 ? 8.610 0.093 -23.797 1.00 96.69 170 ALA A C 1
ATOM 1270 O O . ALA A 1 170 ? 9.104 0.140 -22.674 1.00 96.69 170 ALA A O 1
ATOM 1271 N N . ALA A 1 171 ? 9.088 -0.699 -24.764 1.00 96.25 171 ALA A N 1
ATOM 1272 C CA . ALA A 1 171 ? 10.220 -1.605 -24.581 1.00 96.25 171 ALA A CA 1
ATOM 1273 C C . ALA A 1 171 ? 11.507 -0.853 -24.211 1.00 96.25 171 ALA A C 1
ATOM 1275 O O . ALA A 1 171 ? 12.229 -1.280 -23.322 1.00 96.25 171 ALA A O 1
ATOM 1276 N N . LEU A 1 172 ? 11.793 0.293 -24.841 1.00 96.38 172 LEU A N 1
ATOM 1277 C CA . LEU A 1 172 ? 12.964 1.105 -24.489 1.00 96.38 172 LEU A CA 1
ATOM 1278 C C . LEU A 1 172 ? 12.935 1.580 -23.035 1.00 96.38 172 LEU A C 1
ATOM 1280 O O . LEU A 1 172 ? 13.950 1.485 -22.349 1.00 96.38 172 LEU A O 1
ATOM 1284 N N . VAL A 1 173 ? 11.795 2.095 -22.568 1.00 95.19 173 VAL A N 1
ATOM 1285 C CA . VAL A 1 173 ? 11.664 2.560 -21.179 1.00 95.19 173 VAL A CA 1
ATOM 1286 C C . VAL A 1 173 ? 11.764 1.386 -20.207 1.00 95.19 173 VAL A C 1
ATOM 1288 O O . VAL A 1 173 ? 12.466 1.492 -19.206 1.00 95.19 173 VAL A O 1
ATOM 1291 N N . GLU A 1 174 ? 11.122 0.260 -20.517 1.00 95.81 174 GLU A N 1
ATOM 1292 C CA . GLU A 1 174 ? 11.217 -0.964 -19.718 1.00 95.81 174 GLU A CA 1
ATOM 1293 C C . GLU A 1 174 ? 12.660 -1.484 -19.644 1.00 95.81 174 GLU A C 1
ATOM 1295 O O . GLU A 1 174 ? 13.136 -1.850 -18.575 1.00 95.81 174 GLU A O 1
ATOM 1300 N N . HIS A 1 175 ? 13.397 -1.486 -20.754 1.00 94.88 175 HIS A N 1
ATOM 1301 C CA . HIS A 1 175 ? 14.792 -1.926 -20.774 1.00 94.88 175 HIS A CA 1
ATOM 1302 C C . HIS A 1 175 ? 15.699 -1.026 -19.931 1.00 94.88 175 HIS A C 1
ATOM 1304 O O . HIS A 1 175 ? 16.569 -1.541 -19.233 1.00 94.88 175 HIS A O 1
ATOM 1310 N N . LEU A 1 176 ? 15.485 0.293 -19.957 1.00 93.50 176 LEU A N 1
ATOM 1311 C CA . LEU A 1 176 ? 16.205 1.219 -19.079 1.00 93.50 176 LEU A CA 1
ATOM 1312 C C . LEU A 1 176 ? 15.898 0.944 -17.602 1.00 93.50 176 LEU A C 1
ATOM 1314 O O . LEU A 1 176 ? 16.825 0.884 -16.801 1.00 93.50 176 LEU A O 1
ATOM 1318 N N . ASP A 1 177 ? 14.625 0.724 -17.264 1.00 92.81 177 ASP A N 1
ATOM 1319 C CA . ASP A 1 177 ? 14.181 0.376 -15.909 1.00 92.81 177 ASP A CA 1
ATOM 1320 C C . ASP A 1 177 ? 14.832 -0.929 -15.412 1.00 92.81 177 ASP A C 1
ATOM 1322 O O . ASP A 1 177 ? 15.429 -0.952 -14.337 1.00 92.81 177 ASP A O 1
ATOM 1326 N N . ILE A 1 178 ? 14.811 -1.987 -16.230 1.00 92.31 178 ILE A N 1
ATOM 1327 C CA . ILE A 1 178 ? 15.402 -3.293 -15.895 1.00 92.31 178 ILE A CA 1
ATOM 1328 C C . ILE A 1 178 ? 16.921 -3.199 -15.716 1.00 92.31 178 ILE A C 1
ATOM 1330 O O . ILE A 1 178 ? 17.463 -3.766 -14.767 1.00 92.31 178 ILE A O 1
ATOM 1334 N N . VAL A 1 179 ? 17.634 -2.517 -16.621 1.00 91.56 179 VAL A N 1
ATOM 1335 C CA . VAL A 1 179 ? 19.098 -2.395 -16.509 1.00 91.56 179 VAL A CA 1
ATOM 1336 C C . VAL A 1 179 ? 19.478 -1.587 -15.272 1.00 91.56 179 VAL A C 1
ATOM 1338 O O . VAL A 1 179 ? 20.439 -1.944 -14.591 1.00 91.56 179 VAL A O 1
ATOM 1341 N N . GLU A 1 180 ? 18.721 -0.535 -14.956 1.00 90.69 180 GLU A N 1
ATOM 1342 C CA . GLU A 1 180 ? 18.937 0.239 -13.737 1.00 90.69 180 GLU A CA 1
ATOM 1343 C C . GLU A 1 180 ? 18.740 -0.631 -12.484 1.00 90.69 180 GLU A C 1
ATOM 1345 O O . GLU A 1 180 ? 19.615 -0.656 -11.620 1.00 90.69 180 GLU A O 1
ATOM 1350 N N . GLU A 1 181 ? 17.651 -1.405 -12.411 1.00 91.00 181 GLU A N 1
ATOM 1351 C CA . GLU A 1 181 ? 17.387 -2.350 -11.314 1.00 91.00 181 GLU A CA 1
ATOM 1352 C C . GLU A 1 181 ? 18.536 -3.344 -11.122 1.00 91.00 181 GLU A C 1
ATOM 1354 O O . GLU A 1 181 ? 19.056 -3.504 -10.019 1.00 91.00 181 GLU A O 1
ATOM 1359 N N . MET A 1 182 ? 18.997 -3.953 -12.217 1.00 90.25 182 MET A N 1
ATOM 1360 C CA . MET A 1 182 ? 20.093 -4.917 -12.184 1.00 90.25 182 MET A CA 1
ATOM 1361 C C . MET A 1 182 ? 21.412 -4.314 -11.680 1.00 90.25 182 MET A C 1
ATOM 1363 O O . MET A 1 182 ? 22.174 -5.003 -11.000 1.00 90.25 182 MET A O 1
ATOM 1367 N N . GLU A 1 183 ? 21.725 -3.063 -12.025 1.00 89.50 183 GLU A N 1
ATOM 1368 C CA . GLU A 1 183 ? 22.943 -2.385 -11.558 1.00 89.50 183 GLU A CA 1
ATOM 1369 C C . GLU A 1 183 ? 22.872 -2.027 -10.067 1.00 89.50 183 GLU A C 1
ATOM 1371 O O . GLU A 1 183 ? 23.870 -2.178 -9.351 1.00 89.50 183 GLU A O 1
ATOM 1376 N N . TRP A 1 184 ? 21.694 -1.634 -9.576 1.00 89.50 184 TRP A N 1
ATOM 1377 C CA . TRP A 1 184 ? 21.462 -1.435 -8.144 1.00 89.50 184 TRP A CA 1
ATOM 1378 C C . TRP A 1 184 ? 21.572 -2.745 -7.361 1.00 89.50 184 TRP A C 1
ATOM 1380 O O . TRP A 1 184 ? 22.281 -2.787 -6.355 1.00 89.50 184 TRP A O 1
ATOM 1390 N N . ASP A 1 185 ? 20.987 -3.838 -7.857 1.00 90.69 185 ASP A N 1
ATOM 1391 C CA . ASP A 1 185 ? 21.092 -5.165 -7.235 1.00 90.69 185 ASP A CA 1
ATOM 1392 C C . ASP A 1 185 ? 22.545 -5.657 -7.167 1.00 90.69 185 ASP A C 1
ATOM 1394 O O . ASP A 1 185 ? 22.999 -6.175 -6.141 1.00 90.69 185 ASP A O 1
ATOM 1398 N N . ARG A 1 186 ? 23.315 -5.462 -8.247 1.00 88.50 186 ARG A N 1
ATOM 1399 C CA . ARG A 1 186 ? 24.753 -5.783 -8.271 1.00 88.50 186 ARG A CA 1
ATOM 1400 C C . ARG A 1 186 ? 25.533 -4.968 -7.249 1.00 88.50 186 ARG A C 1
ATOM 1402 O O . ARG A 1 186 ? 26.438 -5.509 -6.619 1.00 88.50 186 ARG A O 1
ATOM 1409 N N . THR A 1 187 ? 25.184 -3.697 -7.083 1.00 89.31 187 THR A N 1
ATOM 1410 C CA . THR A 1 187 ? 25.832 -2.799 -6.122 1.00 89.31 187 THR A CA 1
ATOM 1411 C C . THR A 1 187 ? 25.501 -3.203 -4.690 1.00 89.31 187 THR A C 1
ATOM 1413 O O . THR A 1 187 ? 26.404 -3.343 -3.866 1.00 89.31 187 THR A O 1
ATOM 1416 N N . ALA A 1 188 ? 24.237 -3.524 -4.409 1.00 90.50 188 ALA A N 1
ATOM 1417 C CA . ALA A 1 188 ? 23.798 -4.021 -3.108 1.00 90.50 188 ALA A CA 1
ATOM 1418 C C . ALA A 1 188 ? 24.482 -5.345 -2.711 1.00 90.50 188 ALA A C 1
ATOM 1420 O O . ALA A 1 188 ? 24.732 -5.580 -1.526 1.00 90.50 188 ALA A O 1
ATOM 1421 N N . ALA A 1 189 ? 24.830 -6.190 -3.688 1.00 91.44 189 ALA A N 1
ATOM 1422 C CA . ALA A 1 189 ? 25.530 -7.457 -3.469 1.00 91.44 189 ALA A CA 1
ATOM 1423 C C . ALA A 1 189 ? 27.031 -7.316 -3.124 1.00 91.44 189 ALA A C 1
ATOM 1425 O O . ALA A 1 189 ? 27.657 -8.306 -2.742 1.00 91.44 189 ALA A O 1
ATOM 1426 N N . ILE A 1 190 ? 27.629 -6.123 -3.235 1.00 91.94 190 ILE A N 1
ATOM 1427 C CA . ILE A 1 190 ? 29.036 -5.885 -2.868 1.00 91.94 190 ILE A CA 1
ATOM 1428 C C . ILE A 1 190 ? 29.176 -5.957 -1.344 1.00 91.94 190 ILE A C 1
ATOM 1430 O O . ILE A 1 190 ? 28.593 -5.139 -0.642 1.00 91.94 190 ILE A O 1
ATOM 1434 N N . GLU A 1 191 ? 29.947 -6.910 -0.812 1.00 93.00 191 GLU A N 1
ATOM 1435 C CA . GLU A 1 191 ? 30.111 -7.103 0.644 1.00 93.00 191 GLU A CA 1
ATOM 1436 C C . GLU A 1 191 ? 30.893 -5.970 1.335 1.00 93.00 191 GLU A C 1
ATOM 1438 O O . GLU A 1 191 ? 30.624 -5.647 2.491 1.00 93.00 191 GLU A O 1
ATOM 1443 N N . ASP A 1 192 ? 31.847 -5.355 0.632 1.00 93.50 192 ASP A N 1
ATOM 1444 C CA . ASP A 1 192 ? 32.661 -4.252 1.147 1.00 93.50 192 ASP A CA 1
ATOM 1445 C C . ASP A 1 192 ? 31.877 -2.929 1.121 1.00 93.50 192 ASP A C 1
ATOM 1447 O O . ASP A 1 192 ? 31.471 -2.451 0.060 1.00 93.50 192 ASP A O 1
ATOM 1451 N N . GLY A 1 193 ? 31.685 -2.330 2.299 1.00 91.94 193 GLY A N 1
ATOM 1452 C CA . GLY A 1 193 ? 30.907 -1.104 2.465 1.00 91.94 193 GLY A CA 1
ATOM 1453 C C . GLY A 1 193 ? 31.509 0.133 1.792 1.00 91.94 193 GLY A C 1
ATOM 1454 O O . GLY A 1 193 ? 30.750 0.948 1.274 1.00 91.94 193 GLY A O 1
ATOM 1455 N N . GLU A 1 194 ? 32.838 0.276 1.744 1.00 92.12 194 GLU A N 1
ATOM 1456 C CA . GLU A 1 194 ? 33.479 1.426 1.085 1.00 92.12 194 GLU A CA 1
ATOM 1457 C C . GLU A 1 194 ? 33.388 1.293 -0.437 1.00 92.12 194 GLU A C 1
ATOM 1459 O O . GLU A 1 194 ? 33.059 2.256 -1.133 1.00 92.12 194 GLU A O 1
ATOM 1464 N N . MET A 1 195 ? 33.612 0.081 -0.962 1.00 90.50 195 MET A N 1
ATOM 1465 C CA . MET A 1 195 ? 33.435 -0.183 -2.394 1.00 90.50 195 MET A CA 1
ATOM 1466 C C . MET A 1 195 ? 31.975 -0.030 -2.823 1.00 90.50 195 MET A C 1
ATOM 1468 O O . MET A 1 195 ? 31.715 0.510 -3.899 1.00 90.50 195 MET A O 1
ATOM 1472 N N . ARG A 1 196 ? 31.024 -0.461 -1.983 1.00 92.81 196 ARG A N 1
ATOM 1473 C CA . ARG A 1 196 ? 29.592 -0.271 -2.230 1.00 92.81 196 ARG A CA 1
ATOM 1474 C C . ARG A 1 196 ? 29.242 1.212 -2.316 1.00 92.81 196 ARG A C 1
ATOM 1476 O O . ARG A 1 196 ? 28.708 1.625 -3.335 1.00 92.81 196 ARG A O 1
ATOM 1483 N N . GLN A 1 197 ? 29.614 2.015 -1.319 1.00 92.06 197 GLN A N 1
ATOM 1484 C CA . GLN A 1 197 ? 29.347 3.461 -1.318 1.00 92.06 197 GLN A CA 1
ATOM 1485 C C . GLN A 1 197 ? 29.992 4.177 -2.512 1.00 92.06 197 GLN A C 1
ATOM 1487 O O . GLN A 1 197 ? 29.374 5.039 -3.133 1.00 92.06 197 GLN A O 1
ATOM 1492 N N . GLY A 1 198 ? 31.228 3.805 -2.867 1.00 93.62 198 GLY A N 1
ATOM 1493 C CA . GLY A 1 198 ? 31.894 4.342 -4.054 1.00 93.62 198 GLY A CA 1
ATOM 1494 C C . GLY A 1 198 ? 31.134 4.026 -5.346 1.00 93.62 198 GLY A C 1
ATOM 1495 O O . GLY A 1 198 ? 31.007 4.894 -6.209 1.00 93.62 198 GLY A O 1
ATOM 1496 N N . ARG A 1 199 ? 30.590 2.807 -5.462 1.00 90.12 199 ARG A N 1
ATOM 1497 C CA . ARG A 1 199 ? 29.782 2.392 -6.614 1.00 90.12 199 ARG A CA 1
ATOM 1498 C C . ARG A 1 199 ? 28.401 3.049 -6.635 1.00 90.12 199 ARG A C 1
ATOM 1500 O O . ARG A 1 199 ? 27.960 3.437 -7.711 1.00 90.12 199 ARG A O 1
ATOM 1507 N N . GLU A 1 200 ? 27.747 3.205 -5.485 1.00 91.19 200 GLU A N 1
ATOM 1508 C CA . GLU A 1 200 ? 26.473 3.931 -5.355 1.00 91.19 200 GLU A CA 1
ATOM 1509 C C . GLU A 1 200 ? 26.623 5.369 -5.875 1.00 91.19 200 GLU A C 1
ATOM 1511 O O . GLU A 1 200 ? 25.869 5.779 -6.753 1.00 91.19 200 GLU A O 1
ATOM 1516 N N . ALA A 1 201 ? 27.665 6.090 -5.447 1.00 89.44 201 ALA A N 1
ATOM 1517 C CA . ALA A 1 201 ? 27.928 7.455 -5.909 1.00 89.44 201 ALA A CA 1
ATOM 1518 C C . ALA A 1 201 ? 28.218 7.543 -7.423 1.00 89.44 201 ALA A C 1
ATOM 1520 O O . ALA A 1 201 ? 27.801 8.493 -8.087 1.00 89.44 201 ALA A O 1
ATOM 1521 N N . GLU A 1 202 ? 28.932 6.560 -7.987 1.00 90.25 202 GLU A N 1
ATOM 1522 C CA . GLU A 1 202 ? 29.179 6.488 -9.434 1.00 90.25 202 GLU A CA 1
ATOM 1523 C C . GLU A 1 202 ? 27.877 6.250 -10.216 1.00 90.25 202 GLU A C 1
ATOM 1525 O O . GLU A 1 202 ? 27.624 6.930 -11.213 1.00 90.25 202 GLU A O 1
ATOM 1530 N N . LEU A 1 203 ? 27.036 5.317 -9.754 1.00 88.94 203 LEU A N 1
ATOM 1531 C CA . LEU A 1 203 ? 25.745 5.018 -10.375 1.00 88.94 203 LEU A CA 1
ATOM 1532 C C . LEU A 1 203 ? 24.774 6.195 -10.286 1.00 88.94 203 LEU A C 1
ATOM 1534 O O . LEU A 1 203 ? 24.067 6.463 -11.256 1.00 88.94 203 LEU A O 1
ATOM 1538 N N . GLU A 1 204 ? 24.756 6.927 -9.172 1.00 88.69 204 GLU A N 1
ATOM 1539 C CA . GLU A 1 204 ? 23.960 8.150 -9.033 1.00 88.69 204 GLU A CA 1
ATOM 1540 C C . GLU A 1 204 ? 24.361 9.214 -10.066 1.00 88.69 204 GLU A C 1
ATOM 1542 O O . GLU A 1 204 ? 23.487 9.791 -10.717 1.00 88.69 204 GLU A O 1
ATOM 1547 N N . ASP A 1 205 ? 25.663 9.445 -10.281 1.00 87.75 205 ASP A N 1
ATOM 1548 C CA . ASP A 1 205 ? 26.164 10.412 -11.274 1.00 87.75 205 ASP A CA 1
ATOM 1549 C C . ASP A 1 205 ? 25.872 9.973 -12.722 1.00 87.75 205 ASP A C 1
ATOM 1551 O O . ASP A 1 205 ? 25.434 10.784 -13.549 1.00 87.75 205 ASP A O 1
ATOM 1555 N N . GLN A 1 206 ? 26.056 8.685 -13.031 1.00 86.94 206 GLN A N 1
ATOM 1556 C CA . GLN A 1 206 ? 25.705 8.099 -14.334 1.00 86.94 206 GLN A CA 1
ATOM 1557 C C . GLN A 1 206 ? 24.211 8.248 -14.615 1.00 86.94 206 GLN A C 1
ATOM 1559 O O . GLN A 1 206 ? 23.793 8.773 -15.653 1.00 86.94 206 GLN A O 1
ATOM 1564 N N . ARG A 1 207 ? 23.383 7.867 -13.643 1.00 85.69 207 ARG A N 1
ATOM 1565 C CA . ARG A 1 207 ? 21.933 7.989 -13.727 1.00 85.69 207 ARG A CA 1
ATOM 1566 C C . ARG A 1 207 ? 21.483 9.433 -13.878 1.00 85.69 207 ARG A C 1
ATOM 1568 O O . ARG A 1 207 ? 20.631 9.692 -14.726 1.00 85.69 207 ARG A O 1
ATOM 1575 N N . PHE A 1 208 ? 22.071 10.364 -13.125 1.00 86.19 208 PHE A N 1
ATOM 1576 C CA . PHE A 1 208 ? 21.805 11.797 -13.255 1.00 86.19 208 PHE A CA 1
ATOM 1577 C C . PHE A 1 208 ? 21.979 12.243 -14.705 1.00 86.19 208 PHE A C 1
ATOM 1579 O O . PHE A 1 208 ? 21.028 12.684 -15.352 1.00 86.19 208 PHE A O 1
ATOM 1586 N N . LYS A 1 209 ? 23.187 12.068 -15.246 1.00 87.06 209 LYS A N 1
ATOM 1587 C CA . LYS A 1 209 ? 23.540 12.547 -16.590 1.00 87.06 209 LYS A CA 1
ATOM 1588 C C . LYS A 1 209 ? 22.700 11.864 -17.661 1.00 87.06 209 LYS A C 1
ATOM 1590 O O . LYS A 1 209 ? 22.210 12.514 -18.588 1.00 87.06 209 LYS A O 1
ATOM 1595 N N . GLY A 1 210 ? 22.517 10.559 -17.516 1.00 88.25 210 GLY A N 1
ATOM 1596 C CA . GLY A 1 210 ? 21.757 9.739 -18.434 1.00 88.25 210 GLY A CA 1
ATOM 1597 C C . GLY A 1 210 ? 20.280 10.084 -18.493 1.00 88.25 210 GLY A C 1
ATOM 1598 O O . GLY A 1 210 ? 19.732 10.235 -19.588 1.00 88.25 210 GLY A O 1
ATOM 1599 N N . MET A 1 211 ? 19.624 10.248 -17.343 1.00 90.25 211 MET A N 1
ATOM 1600 C CA . MET A 1 211 ? 18.193 10.543 -17.292 1.00 90.25 211 MET A CA 1
ATOM 1601 C C . MET A 1 211 ? 17.873 11.950 -17.785 1.00 90.25 211 MET A C 1
ATOM 1603 O O . MET A 1 211 ? 16.916 12.103 -18.552 1.00 90.25 211 MET A O 1
ATOM 1607 N N . SER A 1 212 ? 18.700 12.948 -17.453 1.00 90.69 212 SER A N 1
ATOM 1608 C CA . SER A 1 212 ? 18.526 14.311 -17.968 1.00 90.69 212 SER A CA 1
ATOM 1609 C C . SER A 1 212 ? 18.659 14.387 -19.493 1.00 90.69 212 SER A C 1
ATOM 1611 O O . SER A 1 212 ? 17.993 15.202 -20.130 1.00 90.69 212 SER A O 1
ATOM 1613 N N . ALA A 1 213 ? 19.466 13.511 -20.104 1.00 91.00 213 ALA A N 1
ATOM 1614 C CA . ALA A 1 213 ? 19.581 13.408 -21.560 1.00 91.00 213 ALA A CA 1
ATOM 1615 C C . ALA A 1 213 ? 18.465 12.559 -22.201 1.00 91.00 213 ALA A C 1
ATOM 1617 O O . ALA A 1 213 ? 17.983 12.886 -23.286 1.00 91.00 213 ALA A O 1
ATOM 1618 N N . THR A 1 214 ? 18.037 11.477 -21.546 1.00 92.94 214 THR A N 1
ATOM 1619 C CA . THR A 1 214 ? 17.149 10.464 -22.148 1.00 92.94 214 THR A CA 1
ATOM 1620 C C . THR A 1 214 ? 15.664 10.805 -21.992 1.00 92.94 214 THR A C 1
ATOM 1622 O O . THR A 1 214 ? 14.897 10.631 -22.940 1.00 92.94 214 THR A O 1
ATOM 1625 N N . MET A 1 215 ? 15.236 11.344 -20.843 1.00 93.69 215 MET A N 1
ATOM 1626 C CA . MET A 1 215 ? 13.818 11.645 -20.577 1.00 93.69 215 MET A CA 1
ATOM 1627 C C . MET A 1 215 ? 13.205 12.650 -21.574 1.00 93.69 215 MET A C 1
ATOM 1629 O O . MET A 1 215 ? 12.095 12.407 -22.057 1.00 93.69 215 MET A O 1
ATOM 1633 N N . PRO A 1 216 ? 13.893 13.743 -21.970 1.00 93.44 216 PRO A N 1
ATOM 1634 C CA . PRO A 1 216 ? 13.371 14.650 -22.995 1.00 93.44 216 PRO A CA 1
ATOM 1635 C C . PRO A 1 216 ? 13.212 13.988 -24.371 1.00 93.44 216 PRO A C 1
ATOM 1637 O O . PRO A 1 216 ? 12.280 14.324 -25.102 1.00 93.44 216 PRO A O 1
ATOM 1640 N N . LEU A 1 217 ? 14.091 13.042 -24.723 1.00 95.06 217 LEU A N 1
ATOM 1641 C CA . LEU A 1 217 ? 14.011 12.302 -25.987 1.00 95.06 217 LEU A CA 1
ATOM 1642 C C . LEU A 1 217 ? 12.830 11.323 -25.989 1.00 95.06 217 LEU A C 1
ATOM 1644 O O . LEU A 1 217 ? 12.103 11.247 -26.979 1.00 95.06 217 LEU A O 1
ATOM 1648 N N . LEU A 1 218 ? 12.590 10.634 -24.868 1.00 95.06 218 LEU A N 1
ATOM 1649 C CA . LEU A 1 218 ? 11.400 9.797 -24.674 1.00 95.06 218 LEU A CA 1
ATOM 1650 C C . LEU A 1 218 ? 10.113 10.617 -24.824 1.00 95.06 218 LEU A C 1
ATOM 1652 O O . LEU A 1 218 ? 9.182 10.196 -25.510 1.00 95.06 218 LEU A O 1
ATOM 1656 N N . LEU A 1 219 ? 10.078 11.814 -24.233 1.00 95.38 219 LEU A N 1
ATOM 1657 C CA . LEU A 1 219 ? 8.956 12.741 -24.356 1.00 95.38 219 LEU A CA 1
ATOM 1658 C C . LEU A 1 219 ? 8.727 13.213 -25.801 1.00 95.38 219 LEU A C 1
ATOM 1660 O O . LEU A 1 219 ? 7.582 13.250 -26.256 1.00 95.38 219 LEU A O 1
ATOM 1664 N N . ASP A 1 220 ? 9.782 13.592 -26.527 1.00 94.50 220 ASP A N 1
ATOM 1665 C CA . ASP A 1 220 ? 9.663 14.020 -27.929 1.00 94.50 220 ASP A CA 1
ATOM 1666 C C . ASP A 1 220 ? 9.170 12.874 -28.824 1.00 94.50 220 ASP A C 1
ATOM 1668 O O . ASP A 1 220 ? 8.258 13.074 -29.630 1.00 94.50 220 ASP A O 1
ATOM 1672 N N . ALA A 1 221 ? 9.696 11.660 -28.626 1.00 93.69 221 ALA A N 1
ATOM 1673 C CA . ALA A 1 221 ? 9.227 10.463 -29.319 1.00 93.69 221 ALA A CA 1
ATOM 1674 C C . ALA A 1 221 ? 7.739 10.201 -29.032 1.00 93.69 221 ALA A C 1
ATOM 1676 O O . ALA A 1 221 ? 6.948 10.076 -29.967 1.00 93.69 221 ALA A O 1
ATOM 1677 N N . ALA A 1 222 ? 7.339 10.207 -27.757 1.00 94.69 222 ALA A N 1
ATOM 1678 C CA . ALA A 1 222 ? 5.959 9.993 -27.323 1.00 94.69 222 ALA A CA 1
ATOM 1679 C C . ALA A 1 222 ? 4.969 10.988 -27.945 1.00 94.69 222 ALA A C 1
ATOM 1681 O O . ALA A 1 222 ? 3.927 10.585 -28.457 1.00 94.69 222 ALA A O 1
ATOM 1682 N N . ARG A 1 223 ? 5.305 12.287 -27.956 1.00 93.56 223 ARG A N 1
ATOM 1683 C CA . ARG A 1 223 ? 4.442 13.359 -28.496 1.00 93.56 223 ARG A CA 1
ATOM 1684 C C . ARG A 1 223 ? 4.131 13.212 -29.984 1.00 93.56 223 ARG A C 1
ATOM 1686 O O . ARG A 1 223 ? 3.160 13.794 -30.463 1.00 93.56 223 ARG A O 1
ATOM 1693 N N . ARG A 1 224 ? 4.972 12.489 -30.722 1.00 90.69 224 ARG A N 1
ATOM 1694 C CA . ARG A 1 224 ? 4.863 12.309 -32.175 1.00 90.69 224 ARG A CA 1
ATOM 1695 C C . ARG A 1 224 ? 4.171 11.003 -32.564 1.00 90.69 224 ARG A C 1
ATOM 1697 O O . ARG A 1 224 ? 3.862 10.817 -33.741 1.00 90.69 224 ARG A O 1
ATOM 1704 N N . ILE A 1 225 ? 3.908 10.115 -31.606 1.00 91.00 225 ILE A N 1
ATOM 1705 C CA . ILE A 1 225 ? 3.151 8.885 -31.837 1.00 91.00 225 ILE A CA 1
ATOM 1706 C C . ILE A 1 225 ? 1.656 9.223 -31.860 1.00 91.00 225 ILE A C 1
ATOM 1708 O O . ILE A 1 225 ? 1.126 9.820 -30.930 1.00 91.00 225 ILE A O 1
ATOM 1712 N N . GLY A 1 226 ? 0.963 8.845 -32.938 1.00 83.56 226 GLY A N 1
ATOM 1713 C CA . GLY A 1 226 ? -0.452 9.187 -33.125 1.00 83.56 226 GLY A CA 1
ATOM 1714 C C . GLY A 1 226 ? -1.425 8.328 -32.308 1.00 83.56 226 GLY A C 1
ATOM 1715 O O . GLY A 1 226 ? -2.304 8.856 -31.634 1.00 83.56 226 GLY A O 1
ATOM 1716 N N . GLN A 1 227 ? -1.299 7.001 -32.382 1.00 88.44 227 GLN A N 1
ATOM 1717 C CA . GLN A 1 227 ? -2.142 6.060 -31.637 1.00 88.44 227 GLN A CA 1
ATOM 1718 C C . GLN A 1 227 ? -1.264 5.138 -30.799 1.00 88.44 227 GLN A C 1
ATOM 1720 O O . GLN A 1 227 ? -0.381 4.471 -31.333 1.00 88.44 227 GLN A O 1
ATOM 1725 N N . VAL A 1 228 ? -1.534 5.091 -29.497 1.00 93.25 228 VAL A N 1
ATOM 1726 C CA . VAL A 1 228 ? -0.823 4.249 -28.533 1.00 93.25 228 VAL A CA 1
ATOM 1727 C C . VAL A 1 228 ? -1.807 3.209 -27.982 1.00 93.25 228 VAL A C 1
ATOM 1729 O O . VAL A 1 228 ? -2.852 3.600 -27.453 1.00 93.25 228 VAL A O 1
ATOM 1732 N N . PRO A 1 229 ? -1.523 1.900 -28.114 1.00 94.88 229 PRO A N 1
ATOM 1733 C CA . PRO A 1 229 ? -2.273 0.852 -27.426 1.00 94.88 229 PRO A CA 1
ATOM 1734 C C . PRO A 1 229 ? -2.179 1.001 -25.901 1.00 94.88 229 PRO A C 1
ATOM 1736 O O . PRO A 1 229 ? -1.123 1.357 -25.381 1.00 94.88 229 PRO A O 1
ATOM 1739 N N . SER A 1 230 ? -3.262 0.682 -25.186 1.00 94.62 230 SER A N 1
ATOM 1740 C CA . SER A 1 230 ? -3.343 0.828 -23.721 1.00 94.62 230 SER A CA 1
ATOM 1741 C C . SER A 1 230 ? -2.218 0.084 -22.981 1.00 94.62 230 SER A C 1
AT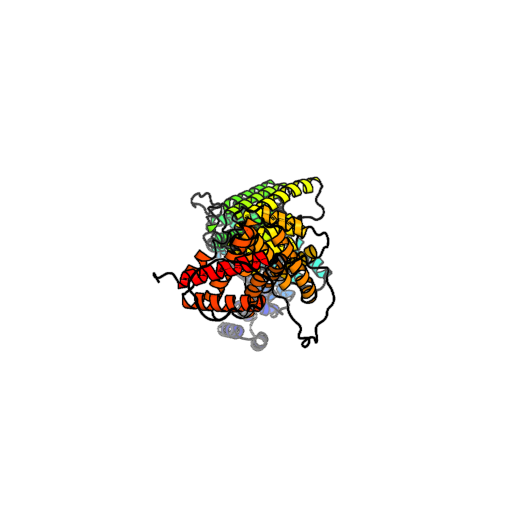OM 1743 O O . SER A 1 230 ? -1.581 0.668 -22.108 1.00 94.62 230 SER A O 1
ATOM 1745 N N . GLU A 1 231 ? -1.886 -1.141 -23.402 1.00 95.44 231 GLU A N 1
ATOM 1746 C CA . GLU A 1 231 ? -0.806 -1.953 -22.819 1.00 95.44 231 GLU A CA 1
ATOM 1747 C C . GLU A 1 231 ? 0.569 -1.262 -22.925 1.00 95.44 231 GLU A C 1
ATOM 1749 O O . GLU A 1 231 ? 1.301 -1.159 -21.941 1.00 95.44 231 GLU A O 1
ATOM 1754 N N . ALA A 1 232 ? 0.893 -0.700 -24.096 1.00 95.88 232 ALA A N 1
ATOM 1755 C CA . ALA A 1 232 ? 2.154 0.011 -24.324 1.00 95.88 232 ALA A CA 1
ATOM 1756 C C . ALA A 1 232 ? 2.242 1.311 -23.504 1.00 95.88 232 ALA A C 1
ATOM 1758 O O . ALA A 1 232 ? 3.292 1.624 -22.932 1.00 95.88 232 ALA A O 1
ATOM 1759 N N . ALA A 1 233 ? 1.132 2.052 -23.400 1.00 96.25 233 ALA A N 1
ATOM 1760 C CA . ALA A 1 233 ? 1.048 3.227 -22.534 1.00 96.25 233 ALA A CA 1
ATOM 1761 C C . ALA A 1 233 ? 1.212 2.845 -21.053 1.00 96.25 233 ALA A C 1
ATOM 1763 O O . ALA A 1 233 ? 1.895 3.551 -20.311 1.00 96.25 233 ALA A O 1
ATOM 1764 N N . CYS A 1 234 ? 0.620 1.725 -20.621 1.00 95.88 234 CYS A N 1
ATOM 1765 C CA . CYS A 1 234 ? 0.709 1.237 -19.244 1.00 95.88 234 CYS A CA 1
ATOM 1766 C C . CYS A 1 234 ? 2.144 0.884 -18.873 1.00 95.88 234 CYS A C 1
ATOM 1768 O O . CYS A 1 234 ? 2.642 1.355 -17.851 1.00 95.88 234 CYS A O 1
ATOM 1770 N N . LEU A 1 235 ? 2.818 0.113 -19.730 1.00 95.44 235 LEU A N 1
ATOM 1771 C CA . LEU A 1 235 ? 4.215 -0.261 -19.540 1.00 95.44 235 LEU A CA 1
ATOM 1772 C C . LEU A 1 235 ? 5.112 0.980 -19.475 1.00 95.44 235 LEU A C 1
ATOM 1774 O O . LEU A 1 235 ? 5.885 1.128 -18.534 1.00 95.44 235 LEU A O 1
ATOM 1778 N N . THR A 1 236 ? 4.915 1.932 -20.396 1.00 96.69 236 THR A N 1
ATOM 1779 C CA . THR A 1 236 ? 5.640 3.213 -20.383 1.00 96.69 236 THR A CA 1
ATOM 1780 C C . THR A 1 236 ? 5.435 3.959 -19.064 1.00 96.69 236 THR A C 1
ATOM 1782 O O . THR A 1 236 ? 6.406 4.376 -18.442 1.00 96.69 236 THR A O 1
ATOM 1785 N N . VAL A 1 237 ? 4.187 4.117 -18.602 1.00 95.69 237 VAL A N 1
ATOM 1786 C CA . VAL A 1 237 ? 3.895 4.812 -17.337 1.00 95.69 237 VAL A CA 1
ATOM 1787 C C . VAL A 1 237 ? 4.531 4.096 -16.152 1.00 95.69 237 VAL A C 1
ATOM 1789 O O . VAL A 1 237 ? 5.178 4.747 -15.337 1.00 95.69 237 VAL A O 1
ATOM 1792 N N . ARG A 1 238 ? 4.378 2.773 -16.053 1.00 95.25 238 ARG A N 1
ATOM 1793 C CA . ARG A 1 238 ? 4.927 1.990 -14.939 1.00 95.25 238 ARG A CA 1
ATOM 1794 C C . ARG A 1 238 ? 6.444 2.103 -14.866 1.00 95.25 238 ARG A C 1
ATOM 1796 O O . ARG A 1 238 ? 6.951 2.389 -13.786 1.00 95.25 238 ARG A O 1
ATOM 1803 N N . SER A 1 239 ? 7.136 1.947 -15.991 1.00 94.88 239 SER A N 1
ATOM 1804 C CA . SER A 1 239 ? 8.595 2.032 -16.033 1.00 94.88 239 SER A CA 1
ATOM 1805 C C . SER A 1 239 ? 9.097 3.458 -15.807 1.00 94.88 239 SER A C 1
ATOM 1807 O O . SER A 1 239 ? 10.041 3.648 -15.051 1.00 94.88 239 SER A O 1
ATOM 1809 N N . VAL A 1 240 ? 8.428 4.492 -16.342 1.00 94.75 240 VAL A N 1
ATOM 1810 C CA . VAL A 1 240 ? 8.763 5.892 -16.001 1.00 94.75 240 VAL A CA 1
ATOM 1811 C C . VAL A 1 240 ? 8.582 6.149 -14.507 1.00 94.75 240 VAL A C 1
ATOM 1813 O O . VAL A 1 240 ? 9.430 6.793 -13.900 1.00 94.75 240 VAL A O 1
ATOM 1816 N N . VAL A 1 241 ? 7.500 5.654 -13.900 1.00 93.62 241 VAL A N 1
ATOM 1817 C CA . VAL A 1 241 ? 7.286 5.815 -12.459 1.00 93.62 241 VAL A CA 1
ATOM 1818 C C . VAL A 1 241 ? 8.364 5.085 -11.663 1.00 93.62 241 VAL A C 1
ATOM 1820 O O . VAL A 1 241 ? 8.905 5.696 -10.755 1.00 93.62 241 VAL A O 1
ATOM 1823 N N . SER A 1 242 ? 8.733 3.847 -12.010 1.00 91.50 242 SER A N 1
ATOM 1824 C CA . SER A 1 242 ? 9.840 3.130 -11.350 1.00 91.50 242 SER A CA 1
ATOM 1825 C C . SER A 1 242 ? 11.175 3.874 -11.467 1.00 91.50 242 SER A C 1
ATOM 1827 O O . SER A 1 242 ? 11.896 4.004 -10.479 1.00 91.50 242 SER A O 1
ATOM 1829 N N . LEU A 1 243 ? 11.468 4.444 -12.640 1.00 89.38 243 LEU A N 1
ATOM 1830 C CA . LEU A 1 243 ? 12.645 5.291 -12.849 1.00 89.38 243 LEU A CA 1
ATOM 1831 C C . LEU A 1 243 ? 12.604 6.571 -11.998 1.00 89.38 243 LEU A C 1
ATOM 1833 O O . LEU A 1 243 ? 13.657 7.069 -11.617 1.00 89.38 243 LEU A O 1
ATOM 1837 N N . VAL A 1 244 ? 11.423 7.120 -11.688 1.00 88.81 244 VAL A N 1
ATOM 1838 C CA . VAL A 1 244 ? 11.273 8.276 -10.781 1.00 88.81 244 VAL A CA 1
ATOM 1839 C C . VAL A 1 244 ? 11.372 7.869 -9.309 1.00 88.81 244 VAL A C 1
ATOM 1841 O O . VAL A 1 244 ? 12.053 8.550 -8.546 1.00 88.81 244 VAL A O 1
ATOM 1844 N N . ASP A 1 245 ? 10.739 6.756 -8.936 1.00 87.56 245 ASP A N 1
ATOM 1845 C CA . ASP A 1 245 ? 10.697 6.157 -7.591 1.00 87.56 245 ASP A CA 1
ATOM 1846 C C . ASP A 1 245 ? 12.112 5.924 -7.050 1.00 87.56 245 ASP A C 1
ATOM 1848 O O . ASP A 1 245 ? 12.432 6.269 -5.920 1.00 87.56 245 ASP A O 1
ATOM 1852 N N . ARG A 1 246 ? 13.026 5.450 -7.905 1.00 81.06 246 ARG A N 1
ATOM 1853 C CA . ARG A 1 246 ? 14.421 5.232 -7.511 1.00 81.06 246 ARG A CA 1
ATOM 1854 C C . ARG A 1 246 ? 15.212 6.528 -7.277 1.00 81.06 246 ARG A C 1
ATOM 1856 O O . ARG A 1 246 ? 16.355 6.405 -6.864 1.00 81.06 246 ARG A O 1
ATOM 1863 N N . LEU A 1 247 ? 14.651 7.727 -7.556 1.00 69.94 247 LEU A N 1
ATOM 1864 C CA . LEU A 1 247 ? 15.194 9.110 -7.424 1.00 69.94 247 LEU A CA 1
ATOM 1865 C C . LEU A 1 247 ? 15.639 9.815 -8.733 1.00 69.94 247 LEU A C 1
ATOM 1867 O O . LEU A 1 247 ? 16.683 9.507 -9.296 1.00 69.94 247 LEU A O 1
ATOM 1871 N N . VAL A 1 248 ? 14.888 10.825 -9.200 1.00 64.38 248 VAL A N 1
ATOM 1872 C CA . VAL A 1 248 ? 15.281 11.688 -10.342 1.00 64.38 248 VAL A CA 1
ATOM 1873 C C . VAL A 1 248 ? 15.785 13.045 -9.842 1.00 64.38 248 VAL A C 1
ATOM 1875 O O . VAL A 1 248 ? 15.060 13.709 -9.103 1.00 64.38 248 VAL A O 1
ATOM 1878 N N . PRO A 1 249 ? 16.969 13.505 -10.274 1.00 67.12 249 PRO A N 1
ATOM 1879 C CA . PRO A 1 249 ? 17.728 14.481 -9.494 1.00 67.12 249 PRO A CA 1
ATOM 1880 C C . PRO A 1 249 ? 17.548 15.953 -9.881 1.00 67.12 249 PRO A C 1
ATOM 1882 O O . PRO A 1 249 ? 18.043 16.822 -9.171 1.00 67.12 249 PRO A O 1
ATOM 1885 N N . ASP A 1 250 ? 16.888 16.270 -10.999 1.00 84.19 250 ASP A N 1
ATOM 1886 C CA . ASP A 1 250 ? 16.672 17.664 -11.390 1.00 84.19 250 ASP A CA 1
ATOM 1887 C C . ASP A 1 250 ? 15.223 17.957 -11.791 1.00 84.19 250 ASP A C 1
ATOM 1889 O O . ASP A 1 250 ? 14.527 17.156 -12.427 1.00 84.19 250 ASP A O 1
ATOM 1893 N N . ALA A 1 251 ? 14.768 19.161 -11.442 1.00 85.38 251 ALA A N 1
ATOM 1894 C CA . ALA A 1 251 ? 13.392 19.587 -11.658 1.00 85.38 251 ALA A CA 1
ATOM 1895 C C . ALA A 1 251 ? 12.977 19.629 -13.142 1.00 85.38 251 ALA A C 1
ATOM 1897 O O . ALA A 1 251 ? 11.779 19.541 -13.431 1.00 85.38 251 ALA A O 1
ATOM 1898 N N . ALA A 1 252 ? 13.915 19.783 -14.088 1.00 89.31 252 ALA A N 1
ATOM 1899 C CA . ALA A 1 252 ? 13.595 19.786 -15.516 1.00 89.31 252 ALA A CA 1
ATOM 1900 C C . ALA A 1 252 ? 13.317 18.363 -16.018 1.00 89.31 252 ALA A C 1
ATOM 1902 O O . ALA A 1 252 ? 12.342 18.157 -16.745 1.00 89.31 252 ALA A O 1
ATOM 1903 N N . THR A 1 253 ? 14.094 17.380 -15.565 1.00 90.69 253 THR A N 1
ATOM 1904 C CA . THR A 1 253 ? 13.865 15.955 -15.851 1.00 90.69 253 THR A CA 1
ATOM 1905 C C . THR A 1 253 ? 12.592 15.447 -15.190 1.00 90.69 253 THR A C 1
ATOM 1907 O O . THR A 1 253 ? 11.787 14.797 -15.856 1.00 90.69 253 THR A O 1
ATOM 1910 N N . GLN A 1 254 ? 12.328 15.824 -13.934 1.00 90.06 254 GLN A N 1
ATOM 1911 C CA . GLN A 1 254 ? 11.054 15.524 -13.265 1.00 90.06 254 GLN A CA 1
ATOM 1912 C C . GLN A 1 254 ? 9.856 16.109 -14.038 1.00 90.06 254 GLN A C 1
ATOM 1914 O O . GLN A 1 254 ? 8.842 15.439 -14.249 1.00 90.06 254 GLN A O 1
ATOM 1919 N N . ARG A 1 255 ? 9.986 17.339 -14.556 1.00 92.69 255 ARG A N 1
ATOM 1920 C CA . ARG A 1 255 ? 8.961 17.959 -15.408 1.00 92.69 255 ARG A CA 1
ATOM 1921 C C . ARG A 1 255 ? 8.778 17.225 -16.736 1.00 92.69 255 ARG A C 1
ATOM 1923 O O . ARG A 1 255 ? 7.636 17.070 -17.167 1.00 92.69 255 ARG A O 1
ATOM 1930 N N . ALA A 1 256 ? 9.861 16.783 -17.377 1.00 93.75 256 ALA A N 1
ATOM 1931 C CA . ALA A 1 256 ? 9.800 15.998 -18.609 1.00 93.75 256 ALA A CA 1
ATOM 1932 C C . ALA A 1 256 ? 9.140 14.630 -18.376 1.00 93.75 256 ALA A C 1
ATOM 1934 O O . ALA A 1 256 ? 8.315 14.214 -19.186 1.00 93.75 256 ALA A O 1
ATOM 1935 N N . ALA A 1 257 ? 9.429 13.978 -17.246 1.00 93.94 257 ALA A N 1
ATOM 1936 C CA . ALA A 1 257 ? 8.772 12.741 -16.835 1.00 93.94 257 ALA A CA 1
ATOM 1937 C C . ALA A 1 257 ? 7.265 12.956 -16.634 1.00 93.94 257 ALA A C 1
ATOM 1939 O O . ALA A 1 257 ? 6.459 12.222 -17.199 1.00 93.94 257 ALA A O 1
ATOM 1940 N N . LEU A 1 258 ? 6.859 14.013 -15.920 1.00 94.12 258 LEU A N 1
ATOM 1941 C CA . LEU A 1 258 ? 5.442 14.361 -15.763 1.00 94.12 258 LEU A CA 1
ATOM 1942 C C . LEU A 1 258 ? 4.762 14.694 -17.093 1.00 94.12 258 LEU A C 1
ATOM 1944 O O . LEU A 1 258 ? 3.625 14.286 -17.306 1.00 94.12 258 LEU A O 1
ATOM 1948 N N . ASP A 1 259 ? 5.437 15.411 -17.994 1.00 96.00 259 ASP A N 1
ATOM 1949 C CA . ASP A 1 259 ? 4.939 15.656 -19.350 1.00 96.00 259 ASP A CA 1
ATOM 1950 C C . ASP A 1 259 ? 4.755 14.348 -20.127 1.00 96.00 259 ASP A C 1
ATOM 1952 O O . ASP A 1 259 ? 3.748 14.192 -20.814 1.00 96.00 259 ASP A O 1
ATOM 1956 N N . LEU A 1 260 ? 5.695 13.408 -20.008 1.00 95.56 260 LEU A N 1
ATOM 1957 C CA . LEU A 1 260 ? 5.619 12.107 -20.666 1.00 95.56 260 LEU A CA 1
ATOM 1958 C C . LEU A 1 260 ? 4.438 11.311 -20.118 1.00 95.56 260 LEU A C 1
ATOM 1960 O O . LEU A 1 260 ? 3.589 10.876 -20.892 1.00 95.56 260 LEU A O 1
ATOM 1964 N N . LEU A 1 261 ? 4.311 11.210 -18.798 1.00 94.94 261 LEU A N 1
ATOM 1965 C CA . LEU A 1 261 ? 3.163 10.583 -18.148 1.00 94.94 261 LEU A CA 1
ATOM 1966 C C . LEU A 1 261 ? 1.843 11.209 -18.625 1.00 94.94 261 LEU A C 1
ATOM 1968 O O . LEU A 1 261 ? 0.922 10.490 -19.003 1.00 94.94 261 LEU A O 1
ATOM 1972 N N . ASP A 1 262 ? 1.770 12.539 -18.711 1.00 94.12 262 ASP A N 1
ATOM 1973 C CA . ASP A 1 262 ? 0.577 13.259 -19.169 1.00 94.12 262 ASP A CA 1
ATOM 1974 C C . ASP A 1 262 ? 0.229 12.973 -20.640 1.00 94.12 262 ASP A C 1
ATOM 1976 O O . ASP A 1 262 ? -0.946 12.916 -20.996 1.00 94.12 262 ASP A O 1
ATOM 1980 N N . THR A 1 263 ? 1.230 12.720 -21.495 1.00 94.19 263 THR A N 1
ATOM 1981 C CA . THR A 1 263 ? 0.981 12.258 -22.875 1.00 94.19 263 THR A CA 1
ATOM 1982 C C . THR A 1 263 ? 0.441 10.831 -22.936 1.00 94.19 263 THR A C 1
ATOM 1984 O O . THR A 1 263 ? -0.331 10.526 -23.839 1.00 94.19 263 THR A O 1
ATOM 1987 N N . GLN A 1 264 ? 0.802 9.963 -21.984 1.00 94.69 264 GLN A N 1
ATOM 1988 C CA . GLN A 1 264 ? 0.396 8.552 -21.989 1.00 94.69 264 GLN A CA 1
ATOM 1989 C C . GLN A 1 264 ? -0.966 8.313 -21.323 1.00 94.69 264 GLN A C 1
ATOM 1991 O O . GLN A 1 264 ? -1.739 7.469 -21.781 1.00 94.69 264 GLN A O 1
ATOM 1996 N N . LEU A 1 265 ? -1.310 9.072 -20.275 1.00 93.50 265 LEU A N 1
ATOM 1997 C CA . LEU A 1 265 ? -2.550 8.884 -19.508 1.00 93.50 265 LEU A CA 1
ATOM 1998 C C . LEU A 1 265 ? -3.856 8.858 -20.331 1.00 93.50 265 LEU A C 1
ATOM 2000 O O . LEU A 1 265 ? -4.762 8.107 -19.948 1.00 93.50 265 LEU A O 1
ATOM 2004 N N . PRO A 1 266 ? -4.024 9.640 -21.417 1.00 93.00 266 PRO A N 1
ATOM 2005 C CA . PRO A 1 266 ? -5.230 9.595 -22.244 1.00 93.00 266 PRO A CA 1
ATOM 2006 C C . PRO A 1 266 ? -5.447 8.261 -22.971 1.00 93.00 266 PRO A C 1
ATOM 2008 O O . PRO A 1 266 ? -6.586 7.950 -23.316 1.00 93.00 266 PRO A O 1
ATOM 2011 N N . HIS A 1 267 ? -4.385 7.481 -23.194 1.00 93.38 267 HIS A N 1
ATOM 2012 C CA . HIS A 1 267 ? -4.430 6.211 -23.927 1.00 93.38 267 HIS A CA 1
ATOM 2013 C C . HIS A 1 267 ? -4.787 5.006 -23.044 1.00 93.38 267 HIS A C 1
ATOM 2015 O O . HIS A 1 267 ? -5.154 3.953 -23.561 1.00 93.38 267 HIS A O 1
ATOM 2021 N N . LEU A 1 268 ? -4.717 5.162 -21.720 1.00 93.62 268 LEU A N 1
ATOM 2022 C CA . LEU A 1 268 ? -4.961 4.091 -20.757 1.00 93.62 268 LEU A CA 1
ATOM 2023 C C . LEU A 1 268 ? -6.450 3.808 -20.550 1.00 93.62 268 LEU A C 1
ATOM 2025 O O . LEU A 1 268 ? -7.229 4.718 -20.229 1.00 93.62 268 LEU A O 1
ATOM 2029 N N . GLN A 1 269 ? -6.819 2.529 -20.618 1.00 91.44 269 GLN A N 1
ATOM 2030 C CA . GLN A 1 269 ? -8.189 2.042 -20.433 1.00 91.44 269 GLN A CA 1
ATOM 2031 C C . GLN A 1 269 ? -8.250 0.894 -19.413 1.00 91.44 269 GLN A C 1
ATOM 2033 O O . GLN A 1 269 ? -7.267 0.199 -19.192 1.00 91.44 269 GLN A O 1
ATOM 2038 N N . GLY A 1 270 ? -9.410 0.690 -18.780 1.00 90.88 270 GLY A N 1
ATOM 2039 C CA . GLY A 1 270 ? -9.668 -0.476 -17.922 1.00 90.88 270 GLY A CA 1
ATOM 2040 C C . GLY A 1 270 ? -8.634 -0.710 -16.809 1.00 90.88 270 GLY A C 1
ATOM 2041 O O . GLY A 1 270 ? -8.300 0.201 -16.045 1.00 90.88 270 GLY A O 1
ATOM 2042 N N . ASP A 1 271 ? -8.148 -1.948 -16.711 1.00 93.19 271 ASP A N 1
ATOM 2043 C CA . ASP A 1 271 ? -7.190 -2.371 -15.683 1.00 93.19 271 ASP A CA 1
ATOM 2044 C C . ASP A 1 271 ? -5.793 -1.770 -15.884 1.00 93.19 271 ASP A C 1
ATOM 2046 O O . ASP A 1 271 ? -5.152 -1.405 -14.901 1.00 93.19 271 ASP A O 1
ATOM 2050 N N . ASP A 1 272 ? -5.367 -1.541 -17.130 1.00 93.75 272 ASP A N 1
ATOM 2051 C CA . ASP A 1 272 ? -4.103 -0.860 -17.444 1.00 93.75 272 ASP A CA 1
ATOM 2052 C C . ASP A 1 272 ? -4.057 0.542 -16.833 1.00 93.75 272 ASP A C 1
ATOM 2054 O O . ASP A 1 272 ? -3.045 0.968 -16.271 1.00 93.75 272 ASP A O 1
ATOM 2058 N N . ARG A 1 273 ? -5.184 1.265 -16.910 1.00 94.25 273 ARG A N 1
ATOM 2059 C CA . ARG A 1 273 ? -5.334 2.569 -16.254 1.00 94.25 273 ARG A CA 1
ATOM 2060 C C . ARG A 1 273 ? -5.230 2.440 -14.742 1.00 94.25 273 ARG A C 1
ATOM 2062 O O . ARG A 1 273 ? -4.575 3.261 -14.109 1.00 94.25 273 ARG A O 1
ATOM 2069 N N . SER A 1 274 ? -5.888 1.431 -14.183 1.00 94.62 274 SER A N 1
ATOM 2070 C CA . SER A 1 274 ? -5.909 1.185 -12.743 1.00 94.62 274 SER A CA 1
ATOM 2071 C C . SER A 1 274 ? -4.494 0.927 -12.209 1.00 94.62 274 SER A C 1
ATOM 2073 O O . SER A 1 274 ? -4.061 1.632 -11.301 1.00 94.62 274 SER A O 1
ATOM 2075 N N . ALA A 1 275 ? -3.734 0.038 -12.855 1.00 93.88 275 ALA A N 1
ATOM 2076 C CA . ALA A 1 275 ? -2.351 -0.273 -12.491 1.00 93.88 275 ALA A CA 1
ATOM 2077 C C . ALA A 1 275 ? -1.403 0.933 -12.633 1.00 93.88 275 ALA A C 1
ATOM 2079 O O . ALA A 1 275 ? -0.563 1.185 -11.770 1.00 93.88 275 ALA A O 1
ATOM 2080 N N . ALA A 1 276 ? -1.543 1.708 -13.711 1.00 93.69 276 ALA A N 1
ATOM 2081 C CA . ALA A 1 276 ? -0.708 2.880 -13.964 1.00 93.69 276 ALA A CA 1
ATOM 2082 C C . ALA A 1 276 ? -0.949 4.019 -12.955 1.00 93.69 276 ALA A C 1
ATOM 2084 O O . ALA A 1 276 ? 0.006 4.627 -12.473 1.00 93.69 276 ALA A O 1
ATOM 2085 N N . ILE A 1 277 ? -2.214 4.309 -12.624 1.00 95.44 277 ILE A N 1
ATOM 2086 C CA . ILE A 1 277 ? -2.576 5.369 -11.669 1.00 95.44 277 ILE A CA 1
ATOM 2087 C C . ILE A 1 277 ? -2.209 4.975 -10.235 1.00 95.44 277 ILE A C 1
ATOM 2089 O O . ILE A 1 277 ? -1.727 5.819 -9.483 1.00 95.44 277 ILE A O 1
ATOM 2093 N N . GLU A 1 278 ? -2.386 3.704 -9.867 1.00 94.38 278 GLU A N 1
ATOM 2094 C CA . GLU A 1 278 ? -1.919 3.179 -8.582 1.00 94.38 278 GLU A CA 1
ATOM 2095 C C . GLU A 1 278 ? -0.407 3.356 -8.423 1.00 94.38 278 GLU A C 1
ATOM 2097 O O . GLU A 1 278 ? 0.045 3.880 -7.407 1.00 94.38 278 GLU A O 1
ATOM 2102 N N . ARG A 1 279 ? 0.371 3.011 -9.456 1.00 92.50 279 ARG A N 1
ATOM 2103 C CA . ARG A 1 279 ? 1.825 3.193 -9.443 1.00 92.50 279 ARG A CA 1
ATOM 2104 C C . ARG A 1 279 ? 2.200 4.677 -9.374 1.00 92.50 279 ARG A C 1
ATOM 2106 O O . ARG A 1 279 ? 3.003 5.049 -8.534 1.00 92.50 279 ARG A O 1
ATOM 2113 N N . LEU A 1 280 ? 1.570 5.549 -10.169 1.00 94.19 280 LEU A N 1
ATOM 2114 C CA . LEU A 1 280 ? 1.796 7.004 -10.101 1.00 94.19 280 LEU A CA 1
ATOM 2115 C C . LEU A 1 280 ? 1.53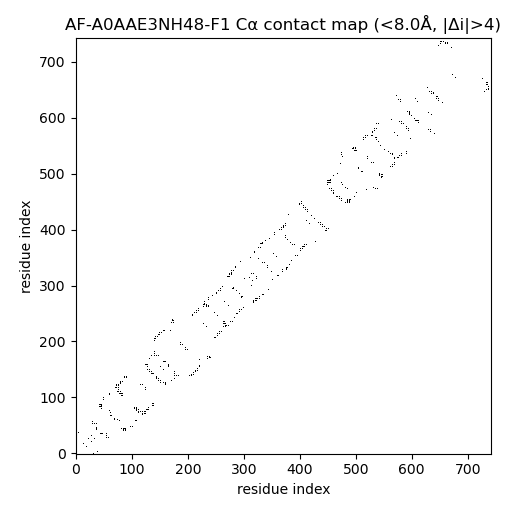6 7.576 -8.699 1.00 94.19 280 LEU A C 1
ATOM 2117 O O . LEU A 1 280 ? 2.224 8.503 -8.271 1.00 94.19 280 LEU A O 1
ATOM 2121 N N . ALA A 1 281 ? 0.551 7.035 -7.981 1.00 94.12 281 ALA A N 1
ATOM 2122 C CA . ALA A 1 281 ? 0.234 7.499 -6.643 1.00 94.12 281 ALA A CA 1
ATOM 2123 C C . ALA A 1 281 ? 1.371 7.260 -5.647 1.00 94.12 281 ALA A C 1
ATOM 2125 O O . ALA A 1 281 ? 1.375 7.971 -4.653 1.00 94.12 281 ALA A O 1
ATOM 2126 N N . SER A 1 282 ? 2.319 6.339 -5.889 1.00 91.50 282 SER A N 1
ATOM 2127 C CA . SER A 1 282 ? 3.423 6.027 -4.962 1.00 91.50 282 SER A CA 1
ATOM 2128 C C . SER A 1 282 ? 4.577 7.034 -4.971 1.00 91.50 282 SER A C 1
ATOM 2130 O O . SER A 1 282 ? 5.412 6.978 -4.079 1.00 91.50 282 SER A O 1
ATOM 2132 N N . ILE A 1 283 ? 4.616 7.957 -5.940 1.00 90.62 283 ILE A N 1
ATOM 2133 C CA . ILE A 1 283 ? 5.753 8.873 -6.150 1.00 90.62 283 ILE A CA 1
ATOM 2134 C C . ILE A 1 283 ? 5.398 10.365 -6.009 1.00 90.62 283 ILE A C 1
ATOM 2136 O O . ILE A 1 283 ? 6.155 11.231 -6.438 1.00 90.62 283 ILE A O 1
ATOM 2140 N N . LEU A 1 284 ? 4.241 10.711 -5.437 1.00 89.00 284 LEU A N 1
ATOM 2141 C CA . LEU A 1 284 ? 3.822 12.105 -5.227 1.00 89.00 284 LEU A CA 1
ATOM 2142 C C . LEU A 1 284 ? 4.840 12.919 -4.418 1.00 89.00 284 LEU A C 1
ATOM 2144 O O . LEU A 1 284 ? 5.085 14.073 -4.763 1.00 89.00 284 LEU A O 1
ATOM 2148 N N . SER A 1 285 ? 5.416 12.349 -3.357 1.00 87.38 285 SER A N 1
ATOM 2149 C CA . SER A 1 285 ? 6.393 13.030 -2.494 1.00 87.38 285 SER A CA 1
ATOM 2150 C C . SER A 1 285 ? 7.772 13.200 -3.139 1.00 87.38 285 SER A C 1
ATOM 2152 O O . SER A 1 285 ? 8.537 14.055 -2.701 1.00 87.38 285 SER A O 1
ATOM 2154 N N . HIS A 1 286 ? 8.074 12.449 -4.204 1.00 87.50 286 HIS A N 1
ATOM 2155 C CA . HIS A 1 286 ? 9.394 12.431 -4.844 1.00 87.50 286 HIS A CA 1
ATOM 2156 C C . HIS A 1 286 ? 9.667 13.677 -5.701 1.00 87.50 286 HIS A C 1
ATOM 2158 O O . HIS A 1 286 ? 10.811 13.957 -6.052 1.00 87.50 286 HIS A O 1
ATOM 2164 N N . PHE A 1 287 ? 8.630 14.442 -6.053 1.00 88.00 287 PHE A N 1
ATOM 2165 C CA . PHE A 1 287 ? 8.794 15.684 -6.805 1.00 88.00 287 PHE A CA 1
ATOM 2166 C C . PHE A 1 287 ? 9.193 16.830 -5.875 1.00 88.00 287 PHE A C 1
ATOM 2168 O O . PHE A 1 287 ? 8.478 17.131 -4.921 1.00 88.00 287 PHE A O 1
ATOM 2175 N N . GLU A 1 288 ? 10.279 17.536 -6.192 1.00 84.44 288 GLU A N 1
ATOM 2176 C CA . GLU A 1 288 ? 10.804 18.611 -5.333 1.00 84.44 288 GLU A CA 1
ATOM 2177 C C . GLU A 1 288 ? 9.903 19.854 -5.332 1.00 84.44 288 GLU A C 1
ATOM 2179 O O . GLU A 1 288 ? 9.769 20.563 -4.333 1.00 84.44 288 GLU A O 1
ATOM 2184 N N . GLN A 1 289 ? 9.290 20.154 -6.480 1.00 89.69 289 GLN A N 1
ATOM 2185 C CA . GLN A 1 289 ? 8.512 21.375 -6.665 1.00 89.69 289 GLN A CA 1
ATOM 2186 C C . GLN A 1 289 ? 7.032 21.152 -6.321 1.00 89.69 289 GLN A C 1
ATOM 2188 O O . GLN A 1 289 ? 6.391 20.295 -6.937 1.00 89.69 289 GLN A O 1
ATOM 2193 N N . PRO A 1 290 ? 6.411 22.004 -5.481 1.00 89.56 290 PRO A N 1
ATOM 2194 C CA . PRO A 1 290 ? 4.991 21.879 -5.137 1.00 89.56 290 PRO A CA 1
ATOM 2195 C C . PRO A 1 290 ? 4.060 21.875 -6.357 1.00 89.56 290 PRO A C 1
ATOM 2197 O O . PRO A 1 290 ? 3.071 21.150 -6.394 1.00 89.56 290 PRO A O 1
ATOM 2200 N N . GLY A 1 291 ? 4.391 22.646 -7.401 1.00 90.38 291 GLY A N 1
ATOM 2201 C CA . GLY A 1 291 ? 3.621 22.668 -8.650 1.00 90.38 291 GLY A CA 1
ATOM 2202 C C . GLY A 1 291 ? 3.635 21.333 -9.407 1.00 90.38 291 GLY A C 1
ATOM 2203 O O . GLY A 1 291 ? 2.656 20.992 -10.070 1.00 90.38 291 GLY A O 1
ATOM 2204 N N . GLN A 1 292 ? 4.717 20.560 -9.285 1.00 90.69 292 GLN A N 1
ATOM 2205 C CA . GLN A 1 292 ? 4.848 19.231 -9.883 1.00 90.69 292 GLN A CA 1
ATOM 2206 C C . GLN A 1 292 ? 4.063 18.188 -9.080 1.00 90.69 292 GLN A C 1
ATOM 2208 O O . GLN A 1 292 ? 3.283 17.440 -9.669 1.00 90.69 292 GLN A O 1
ATOM 2213 N N . GLN A 1 293 ? 4.154 18.231 -7.746 1.00 91.44 293 GLN A N 1
ATOM 2214 C CA . GLN A 1 293 ? 3.335 17.405 -6.849 1.00 91.44 293 GLN A CA 1
ATOM 2215 C C . GLN A 1 293 ? 1.832 17.641 -7.080 1.00 91.44 293 GLN A C 1
ATOM 2217 O O . GLN A 1 293 ? 1.052 16.698 -7.209 1.00 91.44 293 GLN A O 1
ATOM 2222 N N . TRP A 1 294 ? 1.421 18.908 -7.218 1.00 92.31 294 TRP A N 1
ATOM 2223 C CA . TRP A 1 294 ? 0.047 19.286 -7.562 1.00 92.31 294 TRP A CA 1
ATOM 2224 C C . TRP A 1 294 ? -0.422 18.667 -8.875 1.00 92.31 294 TRP A C 1
ATOM 2226 O O . TRP A 1 294 ? -1.551 18.183 -8.965 1.00 92.31 294 TRP A O 1
ATOM 2236 N N . ARG A 1 295 ? 0.436 18.691 -9.898 1.00 92.44 295 ARG A N 1
ATOM 2237 C CA . ARG A 1 295 ? 0.124 18.121 -11.206 1.00 92.44 295 ARG A CA 1
ATOM 2238 C C . ARG A 1 295 ? -0.002 16.601 -11.136 1.00 92.44 295 ARG A C 1
ATOM 2240 O O . ARG A 1 295 ? -0.972 16.075 -11.672 1.00 92.44 295 ARG A O 1
ATOM 2247 N N . ALA A 1 296 ? 0.915 15.919 -10.452 1.00 92.50 296 ALA A N 1
ATOM 2248 C CA . ALA A 1 296 ? 0.847 14.473 -10.244 1.00 92.50 296 ALA A CA 1
ATOM 2249 C C . ALA A 1 296 ? -0.441 14.073 -9.501 1.00 92.50 296 ALA A C 1
ATOM 2251 O O . ALA A 1 296 ? -1.151 13.161 -9.918 1.00 92.50 296 ALA A O 1
ATOM 2252 N N . LEU A 1 297 ? -0.817 14.827 -8.464 1.00 92.94 297 LEU A N 1
ATOM 2253 C CA . LEU A 1 297 ? -2.060 14.616 -7.723 1.00 92.94 297 LEU A CA 1
ATOM 2254 C C . LEU A 1 297 ? -3.315 14.860 -8.580 1.00 92.94 297 LEU A C 1
ATOM 2256 O O . LEU A 1 297 ? -4.300 14.129 -8.466 1.00 92.94 297 LEU A O 1
ATOM 2260 N N . ASP A 1 298 ? -3.298 15.875 -9.448 1.00 92.62 298 ASP A N 1
ATOM 2261 C CA . ASP A 1 298 ? -4.384 16.128 -10.401 1.00 92.62 298 ASP A CA 1
ATOM 2262 C C . ASP A 1 298 ? -4.520 14.979 -11.410 1.00 92.62 298 ASP A C 1
ATOM 2264 O O . ASP A 1 298 ? -5.631 14.521 -11.684 1.00 92.62 298 ASP A O 1
ATOM 2268 N N . MET A 1 299 ? -3.392 14.447 -11.889 1.00 94.25 299 MET A N 1
ATOM 2269 C CA . MET A 1 299 ? -3.341 13.304 -12.803 1.00 94.25 299 MET A CA 1
ATOM 2270 C C . MET A 1 299 ? -4.025 12.053 -12.236 1.00 94.25 299 MET A C 1
ATOM 2272 O O . MET A 1 299 ? -4.718 11.377 -12.996 1.00 94.25 299 MET A O 1
ATOM 2276 N N . LEU A 1 300 ? -3.950 11.800 -10.921 1.00 94.06 300 LEU A N 1
ATOM 2277 C CA . LEU A 1 300 ? -4.667 10.686 -10.270 1.00 94.06 300 LEU A CA 1
ATOM 2278 C C . LEU A 1 300 ? -6.192 10.767 -10.430 1.00 94.06 300 LEU A C 1
ATOM 2280 O O . LEU A 1 300 ? -6.878 9.750 -10.427 1.00 94.06 300 LEU A O 1
ATOM 2284 N N . SER A 1 301 ? -6.740 11.980 -10.546 1.00 90.75 301 SER A N 1
ATOM 2285 C CA . SER A 1 301 ? -8.185 12.216 -10.680 1.00 90.75 301 SER A CA 1
ATOM 2286 C C . SER A 1 301 ? -8.634 12.401 -12.134 1.00 90.75 301 SER A C 1
ATOM 2288 O O . SER A 1 301 ? -9.840 12.453 -12.400 1.00 90.75 301 SER A O 1
ATOM 2290 N N . ARG A 1 302 ? -7.699 12.529 -13.087 1.00 89.38 302 ARG A N 1
ATOM 2291 C CA . ARG A 1 302 ? -8.032 12.711 -14.505 1.00 89.38 302 ARG A CA 1
ATOM 2292 C C . ARG A 1 302 ? -8.686 11.451 -15.035 1.00 89.38 302 ARG A C 1
ATOM 2294 O O . ARG A 1 302 ? -8.236 10.341 -14.774 1.00 89.38 302 ARG A O 1
ATOM 2301 N N . ARG A 1 303 ? -9.737 11.619 -15.830 1.00 85.62 303 ARG A N 1
ATOM 2302 C CA . ARG A 1 303 ? -10.434 10.509 -16.488 1.00 85.62 303 ARG A CA 1
ATOM 2303 C C . ARG A 1 303 ? -9.999 10.383 -17.934 1.00 85.62 303 ARG A C 1
ATOM 2305 O O . ARG A 1 303 ? -9.468 11.331 -18.510 1.00 85.62 303 ARG A O 1
ATOM 2312 N N . ALA A 1 304 ? -10.255 9.215 -18.515 1.00 83.31 304 ALA A N 1
ATOM 2313 C CA . ALA A 1 304 ? -10.087 9.032 -19.946 1.00 83.31 304 ALA A CA 1
ATOM 2314 C C . ALA A 1 304 ? -10.954 10.054 -20.718 1.00 83.31 304 ALA A C 1
ATOM 2316 O O . ALA A 1 304 ? -12.070 10.365 -20.274 1.00 83.31 304 ALA A O 1
ATOM 2317 N N . PRO A 1 305 ? -10.470 10.584 -21.855 1.00 82.25 305 PRO A N 1
ATOM 2318 C CA . PRO A 1 305 ? -11.247 11.490 -22.692 1.00 82.25 305 PRO A CA 1
ATOM 2319 C C . PRO A 1 305 ? -12.620 10.898 -23.039 1.00 82.25 305 PRO A C 1
ATOM 2321 O O . PRO A 1 305 ? -12.721 9.740 -23.436 1.00 82.25 305 PRO A O 1
ATOM 2324 N N . GLY A 1 306 ? -13.685 11.688 -22.880 1.00 79.69 306 GLY A N 1
ATOM 2325 C CA . GLY A 1 306 ? -15.062 11.257 -23.156 1.00 79.69 306 GLY A CA 1
ATOM 2326 C C . GLY A 1 306 ? -15.774 10.535 -22.004 1.00 79.69 306 GLY A C 1
ATOM 2327 O O . GLY A 1 306 ? -16.964 10.251 -22.125 1.00 79.69 306 GLY A O 1
ATOM 2328 N N . ALA A 1 307 ? -15.105 10.278 -20.874 1.00 82.69 307 ALA A N 1
ATOM 2329 C CA . ALA A 1 307 ? -15.768 9.759 -19.678 1.00 82.69 307 ALA A CA 1
ATOM 2330 C C . ALA A 1 307 ? -16.757 10.785 -19.092 1.00 82.69 307 ALA A C 1
ATOM 2332 O O . ALA A 1 307 ? -16.459 11.979 -19.006 1.00 82.69 307 ALA A O 1
ATOM 2333 N N . ALA A 1 308 ? -17.924 10.313 -18.645 1.00 81.81 308 ALA A N 1
ATOM 2334 C CA . ALA A 1 308 ? -18.945 11.167 -18.043 1.00 81.81 308 ALA A CA 1
ATOM 2335 C C . ALA A 1 308 ? -18.425 11.875 -16.774 1.00 81.81 308 ALA A C 1
ATOM 2337 O O . ALA A 1 308 ? -17.618 11.296 -16.032 1.00 81.81 308 ALA A O 1
ATOM 2338 N N . PRO A 1 309 ? -18.887 13.108 -16.482 1.00 83.00 309 PRO A N 1
ATOM 2339 C CA . PRO A 1 309 ? -18.612 13.761 -15.209 1.00 83.00 309 PRO A CA 1
ATOM 2340 C C . PRO A 1 309 ? -19.251 12.971 -14.057 1.00 83.00 309 PRO A C 1
ATOM 2342 O O . PRO A 1 309 ? -20.262 12.297 -14.213 1.00 83.00 309 PRO A O 1
ATOM 2345 N N . SER A 1 310 ? -18.611 13.005 -12.895 1.00 84.88 310 SER A N 1
ATOM 2346 C CA . SER A 1 310 ? -19.001 12.281 -11.681 1.00 84.88 310 SER A CA 1
ATOM 2347 C C . SER A 1 310 ? -18.272 12.945 -10.519 1.00 84.88 310 SER A C 1
ATOM 2349 O O . SER A 1 310 ? -17.151 13.430 -10.685 1.00 84.88 310 SER A O 1
ATOM 2351 N N . GLU A 1 311 ? -18.909 12.978 -9.361 1.00 86.62 311 GLU A N 1
ATOM 2352 C CA . GLU A 1 311 ? -18.353 13.577 -8.148 1.00 86.62 311 GLU A CA 1
ATOM 2353 C C . GLU A 1 311 ? -17.330 12.666 -7.451 1.00 86.62 311 GLU A C 1
ATOM 2355 O O . GLU A 1 311 ? -16.500 13.149 -6.676 1.00 86.62 311 GLU A O 1
ATOM 2360 N N . ASP A 1 312 ? -17.354 11.364 -7.754 1.00 89.56 312 ASP A N 1
ATOM 2361 C CA . ASP A 1 312 ? -16.356 10.396 -7.306 1.00 89.56 312 ASP A CA 1
ATOM 2362 C C . ASP A 1 312 ? -15.096 10.523 -8.176 1.00 89.56 312 ASP A C 1
ATOM 2364 O O . ASP A 1 312 ? -15.052 10.097 -9.334 1.00 89.56 312 ASP A O 1
ATOM 2368 N N . ARG A 1 313 ? -14.050 11.146 -7.625 1.00 89.50 313 ARG A N 1
ATOM 2369 C CA . ARG A 1 313 ? -12.827 11.473 -8.377 1.00 89.50 313 ARG A CA 1
ATOM 2370 C C . ARG A 1 313 ? -12.091 10.240 -8.898 1.00 89.50 313 ARG A C 1
ATOM 2372 O O . ARG A 1 313 ? -11.574 10.287 -10.014 1.00 89.50 313 ARG A O 1
ATOM 2379 N N . LEU A 1 314 ? -12.121 9.128 -8.164 1.00 92.94 314 LEU A N 1
ATOM 2380 C CA . LEU A 1 314 ? -11.491 7.864 -8.561 1.00 92.94 314 LEU A CA 1
ATOM 2381 C C . LEU A 1 314 ? -12.488 6.872 -9.179 1.00 92.94 314 LEU A C 1
ATOM 2383 O O . LEU A 1 314 ? -12.175 5.693 -9.332 1.00 92.94 314 LEU A O 1
ATOM 2387 N N . SER A 1 315 ? -13.665 7.344 -9.618 1.00 90.38 315 SER A N 1
ATOM 2388 C CA . SER A 1 315 ? -14.711 6.487 -10.201 1.00 90.38 315 SER A CA 1
ATOM 2389 C C . SER A 1 315 ? -14.257 5.681 -11.423 1.00 90.38 315 SER A C 1
ATOM 2391 O O . SER A 1 315 ? -14.896 4.710 -11.812 1.00 90.38 315 SER A O 1
ATOM 2393 N N . HIS A 1 316 ? -13.184 6.137 -12.062 1.00 90.38 316 HIS A N 1
ATOM 2394 C CA . HIS A 1 316 ? -12.606 5.587 -13.278 1.00 90.38 316 HIS A CA 1
ATOM 2395 C C . HIS A 1 316 ? -11.586 4.462 -13.018 1.00 90.38 316 HIS A C 1
ATOM 2397 O O . HIS A 1 316 ? -11.032 3.931 -13.977 1.00 90.38 316 HIS A O 1
ATOM 2403 N N . LEU A 1 317 ? -11.323 4.131 -11.748 1.00 92.25 317 LEU A N 1
ATOM 2404 C CA . LEU A 1 317 ? -10.434 3.051 -11.319 1.00 92.25 317 LEU A CA 1
ATOM 2405 C C . LEU A 1 317 ? -11.243 1.861 -10.794 1.00 92.25 317 LEU A C 1
ATOM 2407 O O . LEU A 1 317 ? -12.332 2.037 -10.224 1.00 92.25 317 LEU A O 1
ATOM 2411 N N . ASN A 1 318 ? -10.682 0.659 -10.938 1.00 90.88 318 ASN A N 1
ATOM 2412 C CA . ASN A 1 318 ? -11.221 -0.543 -10.306 1.00 90.88 318 ASN A CA 1
ATOM 2413 C C . ASN A 1 318 ? -11.066 -0.483 -8.760 1.00 90.88 318 ASN A C 1
ATOM 2415 O O . ASN A 1 318 ? -10.278 0.318 -8.247 1.00 90.88 318 ASN A O 1
ATOM 2419 N N . PRO A 1 319 ? -11.822 -1.285 -7.982 1.00 88.94 319 PRO A N 1
ATOM 2420 C CA . PRO A 1 319 ? -11.802 -1.200 -6.516 1.00 88.94 319 PRO A CA 1
ATOM 2421 C C . PRO A 1 319 ? -10.425 -1.434 -5.876 1.00 88.94 319 PRO A C 1
ATOM 2423 O O . PRO A 1 319 ? -10.103 -0.785 -4.884 1.00 88.94 319 PRO A O 1
ATOM 2426 N N . ALA A 1 320 ? -9.604 -2.321 -6.449 1.00 90.31 320 ALA A N 1
ATOM 2427 C CA . ALA A 1 320 ? -8.268 -2.624 -5.935 1.00 90.31 320 ALA A CA 1
ATOM 2428 C C . ALA A 1 320 ? -7.319 -1.423 -6.082 1.00 90.31 320 ALA A C 1
ATOM 2430 O O . ALA A 1 320 ? -6.720 -0.991 -5.101 1.00 90.31 320 ALA A O 1
ATOM 2431 N N . ALA A 1 321 ? -7.273 -0.799 -7.260 1.00 91.88 321 ALA A N 1
ATOM 2432 C CA . ALA A 1 321 ? -6.439 0.378 -7.478 1.00 91.88 321 ALA A CA 1
ATOM 2433 C C . ALA A 1 321 ? -6.902 1.584 -6.652 1.00 91.88 321 ALA A C 1
ATOM 2435 O O . ALA A 1 321 ? -6.075 2.376 -6.214 1.00 91.88 321 ALA A O 1
ATOM 2436 N N . ARG A 1 322 ? -8.207 1.729 -6.368 1.00 91.94 322 ARG A N 1
ATOM 2437 C CA . ARG A 1 322 ? -8.684 2.778 -5.443 1.00 91.94 322 ARG A CA 1
ATOM 2438 C C . ARG A 1 322 ? -8.085 2.622 -4.049 1.00 91.94 322 ARG A C 1
ATOM 2440 O O . ARG A 1 322 ? -7.680 3.617 -3.455 1.00 91.94 322 ARG A O 1
ATOM 2447 N N . VAL A 1 323 ? -8.030 1.390 -3.538 1.00 91.50 323 VAL A N 1
ATOM 2448 C CA . VAL A 1 323 ? -7.370 1.075 -2.263 1.00 91.50 323 VAL A CA 1
ATOM 2449 C C . VAL A 1 323 ? -5.891 1.447 -2.338 1.00 91.50 323 VAL A C 1
ATOM 2451 O O . VAL A 1 323 ? -5.423 2.190 -1.477 1.00 91.50 323 VAL A O 1
ATOM 2454 N N . GLY A 1 324 ? -5.187 0.988 -3.378 1.00 92.06 324 GLY A N 1
ATOM 2455 C CA . GLY A 1 324 ? -3.757 1.244 -3.567 1.00 92.06 324 GLY A CA 1
ATOM 2456 C C . GLY A 1 324 ? -3.422 2.735 -3.639 1.00 92.06 324 GLY A C 1
ATOM 2457 O O . GLY A 1 324 ? -2.559 3.210 -2.905 1.00 92.06 324 GLY A O 1
ATOM 2458 N N . VAL A 1 325 ? -4.180 3.507 -4.428 1.00 94.25 325 VAL A N 1
ATOM 2459 C CA . VAL A 1 325 ? -4.030 4.970 -4.532 1.00 94.25 325 VAL A CA 1
ATOM 2460 C C . VAL A 1 325 ? -4.236 5.644 -3.180 1.00 94.25 325 VAL A C 1
ATOM 2462 O O . VAL A 1 325 ? -3.434 6.485 -2.787 1.00 94.25 325 VAL A O 1
ATOM 2465 N N . ILE A 1 326 ? -5.299 5.297 -2.453 1.00 93.12 326 ILE A N 1
ATOM 2466 C CA . ILE A 1 326 ? -5.587 5.925 -1.159 1.00 93.12 326 ILE A CA 1
ATOM 2467 C C . ILE A 1 326 ? -4.504 5.599 -0.140 1.00 93.12 326 ILE A C 1
ATOM 2469 O O . ILE A 1 326 ? -4.032 6.505 0.545 1.00 93.12 326 ILE A O 1
ATOM 2473 N N . HIS A 1 327 ? -4.081 4.339 -0.072 1.00 90.94 327 HIS A N 1
ATOM 2474 C CA . HIS A 1 327 ? -2.999 3.905 0.800 1.00 90.94 327 HIS A CA 1
ATOM 2475 C C . HIS A 1 327 ? -1.695 4.659 0.488 1.00 90.94 327 HIS A C 1
ATOM 2477 O O . HIS A 1 327 ? -1.090 5.238 1.388 1.00 90.94 327 HIS A O 1
ATOM 2483 N N . ALA A 1 328 ? -1.311 4.743 -0.790 1.00 91.56 328 ALA A N 1
ATOM 2484 C CA . ALA A 1 328 ? -0.121 5.473 -1.223 1.00 91.56 328 ALA A CA 1
ATOM 2485 C C . ALA A 1 328 ? -0.195 6.971 -0.882 1.00 91.56 328 ALA A C 1
ATOM 2487 O O . ALA A 1 328 ? 0.768 7.530 -0.354 1.00 91.56 328 ALA A O 1
ATOM 2488 N N . VAL A 1 329 ? -1.344 7.613 -1.128 1.00 93.25 329 VAL A N 1
ATOM 2489 C CA . VAL A 1 329 ? -1.556 9.034 -0.811 1.00 93.25 329 VAL A CA 1
ATOM 2490 C C . VAL A 1 329 ? -1.470 9.278 0.696 1.00 93.25 329 VAL A C 1
ATOM 2492 O O . VAL A 1 329 ? -0.863 10.266 1.094 1.00 93.25 329 VAL A O 1
ATOM 2495 N N . PHE A 1 330 ? -2.042 8.401 1.531 1.00 89.94 330 PHE A N 1
ATOM 2496 C CA . PHE A 1 330 ? -1.949 8.503 2.992 1.00 89.94 330 PHE A CA 1
ATOM 2497 C C . PHE A 1 330 ? -0.496 8.484 3.472 1.00 89.94 330 PHE A C 1
ATOM 2499 O O . PHE A 1 330 ? -0.093 9.414 4.170 1.00 89.94 330 PHE A O 1
ATOM 2506 N N . HIS A 1 331 ? 0.293 7.483 3.066 1.00 87.12 331 HIS A N 1
ATOM 2507 C CA . HIS A 1 331 ? 1.695 7.350 3.494 1.00 87.12 331 HIS A CA 1
ATOM 2508 C C . HIS A 1 331 ? 2.555 8.548 3.093 1.00 87.12 331 HIS A C 1
ATOM 2510 O O . HIS A 1 331 ? 3.382 9.007 3.874 1.00 87.12 331 HIS A O 1
ATOM 2516 N N . GLN A 1 332 ? 2.283 9.146 1.936 1.00 89.44 332 GLN A N 1
ATOM 2517 C CA . GLN A 1 332 ? 3.046 10.300 1.459 1.00 89.44 332 GLN A CA 1
ATOM 2518 C C . GLN A 1 332 ? 2.607 11.641 2.057 1.00 89.44 332 GLN A C 1
ATOM 2520 O O . GLN A 1 332 ? 3.309 12.636 1.882 1.00 89.44 332 GLN A O 1
ATOM 2525 N N . LEU A 1 333 ? 1.490 11.717 2.798 1.00 89.06 333 LEU A N 1
ATOM 2526 C CA . LEU A 1 333 ? 1.066 12.975 3.434 1.00 89.06 333 LEU A CA 1
ATOM 2527 C C . LEU A 1 333 ? 2.129 13.547 4.382 1.00 89.06 333 LEU A C 1
ATOM 2529 O O . LEU A 1 333 ? 2.195 14.769 4.536 1.00 89.06 333 LEU A O 1
ATOM 2533 N N . ALA A 1 334 ? 2.907 12.682 5.039 1.00 85.19 334 ALA A N 1
ATOM 2534 C CA . ALA A 1 334 ? 3.973 13.088 5.951 1.00 85.19 334 ALA A CA 1
ATOM 2535 C C . ALA A 1 334 ? 5.170 13.703 5.203 1.00 85.19 334 ALA A C 1
ATOM 2537 O O . ALA A 1 334 ? 5.776 14.653 5.691 1.00 85.19 334 ALA A O 1
ATOM 2538 N N . GLU A 1 335 ? 5.460 13.207 4.001 1.00 85.50 335 GLU A N 1
ATOM 2539 C CA . GLU A 1 335 ? 6.619 13.601 3.191 1.00 85.50 335 GLU A CA 1
ATOM 2540 C C . GLU A 1 335 ? 6.347 14.827 2.309 1.00 85.50 335 GLU A C 1
ATOM 2542 O O . GLU A 1 335 ? 7.260 15.574 1.959 1.00 85.50 335 GLU A O 1
ATOM 2547 N N . VAL A 1 336 ? 5.083 15.085 1.962 1.00 85.81 336 VAL A N 1
ATOM 2548 C CA . VAL A 1 336 ? 4.694 16.282 1.206 1.00 85.81 336 VAL A CA 1
ATOM 2549 C C . VAL A 1 336 ? 4.918 17.526 2.067 1.00 85.81 336 VAL A C 1
ATOM 2551 O O . VAL A 1 336 ? 4.140 17.804 2.982 1.00 85.81 336 VAL A O 1
ATOM 2554 N N . ALA A 1 337 ? 5.958 18.303 1.755 1.00 77.44 337 ALA A N 1
ATOM 2555 C CA . ALA A 1 337 ? 6.333 19.504 2.503 1.00 77.44 337 ALA A CA 1
ATOM 2556 C C . ALA A 1 337 ? 5.331 20.666 2.344 1.00 77.44 337 ALA A C 1
ATOM 2558 O O . ALA A 1 337 ? 5.075 21.396 3.302 1.00 77.44 337 ALA A O 1
ATOM 2559 N N . ASP A 1 338 ? 4.732 20.828 1.161 1.00 89.19 338 ASP A N 1
ATOM 2560 C CA . ASP A 1 338 ? 3.853 21.960 0.857 1.00 89.19 338 ASP A CA 1
ATOM 2561 C C . ASP A 1 338 ? 2.425 21.782 1.408 1.00 89.19 338 ASP A C 1
ATOM 2563 O O . ASP A 1 338 ? 1.711 20.826 1.088 1.00 89.19 338 ASP A O 1
ATOM 2567 N N . ASP A 1 339 ? 1.973 22.752 2.207 1.00 88.06 339 ASP A N 1
ATOM 2568 C CA . ASP A 1 339 ? 0.654 22.724 2.851 1.00 88.06 339 ASP A CA 1
ATOM 2569 C C . ASP A 1 339 ? -0.510 22.778 1.840 1.00 88.06 339 ASP A C 1
ATOM 2571 O O . ASP A 1 339 ? -1.580 22.215 2.098 1.00 88.06 339 ASP A O 1
ATOM 2575 N N . SER A 1 340 ? -0.333 23.418 0.676 1.00 90.44 340 SER A N 1
ATOM 2576 C CA . SER A 1 340 ? -1.382 23.500 -0.349 1.00 90.44 340 SER A CA 1
ATOM 2577 C C . SER A 1 340 ? -1.578 22.157 -1.061 1.00 90.44 340 SER A C 1
ATOM 2579 O O . SER A 1 340 ? -2.722 21.721 -1.234 1.00 90.44 340 SER A O 1
ATOM 2581 N N . VAL A 1 341 ? -0.482 21.458 -1.380 1.00 90.88 341 VAL A N 1
ATOM 2582 C CA . VAL A 1 341 ? -0.501 20.092 -1.930 1.00 90.88 341 VAL A CA 1
ATOM 2583 C C . VAL A 1 341 ? -1.120 19.141 -0.908 1.00 90.88 341 VAL A C 1
ATOM 2585 O O . VAL A 1 341 ? -2.062 18.413 -1.235 1.00 90.88 341 VAL A O 1
ATOM 2588 N N . ARG A 1 342 ? -0.676 19.193 0.357 1.00 92.12 342 ARG A N 1
ATOM 2589 C CA . ARG A 1 342 ? -1.208 18.329 1.425 1.00 92.12 342 ARG A CA 1
ATOM 2590 C C . ARG A 1 342 ? -2.703 18.562 1.653 1.00 92.12 342 ARG A C 1
ATOM 2592 O O . ARG A 1 342 ? -3.476 17.613 1.773 1.00 92.12 342 ARG A O 1
ATOM 2599 N N . SER A 1 343 ? -3.147 19.819 1.629 1.00 91.44 343 SER A N 1
ATOM 2600 C CA . SER A 1 343 ? -4.567 20.193 1.697 1.00 91.44 343 SER A CA 1
ATOM 2601 C C . SER A 1 343 ? -5.388 19.594 0.549 1.00 91.44 343 SER A C 1
ATOM 2603 O O . SER A 1 343 ? -6.520 19.132 0.757 1.00 91.44 343 SER A O 1
ATOM 2605 N N . ARG A 1 344 ? -4.833 19.564 -0.667 1.00 91.75 344 ARG A N 1
ATOM 2606 C CA . ARG A 1 344 ? -5.486 18.942 -1.821 1.00 91.75 344 ARG A CA 1
ATOM 2607 C C . ARG A 1 344 ? -5.535 17.427 -1.708 1.00 91.75 344 ARG A C 1
ATOM 2609 O O . ARG A 1 344 ? -6.584 16.863 -2.017 1.00 91.75 344 ARG A O 1
ATOM 2616 N N . ALA A 1 345 ? -4.460 16.792 -1.248 1.00 93.44 345 ALA A N 1
ATOM 2617 C CA . ALA A 1 345 ? -4.415 15.352 -1.016 1.00 93.44 345 ALA A CA 1
ATOM 2618 C C . ALA A 1 345 ? -5.472 14.948 0.020 1.00 93.44 345 ALA A C 1
ATOM 2620 O O . ALA A 1 345 ? -6.309 14.093 -0.253 1.00 93.44 345 ALA A O 1
ATOM 2621 N N . LEU A 1 346 ? -5.558 15.679 1.137 1.00 93.19 346 LEU A N 1
ATOM 2622 C CA . LEU A 1 346 ? -6.629 15.509 2.122 1.00 93.19 346 LEU A CA 1
ATOM 2623 C C . LEU A 1 346 ? -8.024 15.710 1.524 1.00 93.19 346 LEU A C 1
ATOM 2625 O O . LEU A 1 346 ? -8.945 15.017 1.920 1.00 93.19 346 LEU A O 1
ATOM 2629 N N . THR A 1 347 ? -8.197 16.612 0.554 1.00 93.12 347 THR A N 1
ATOM 2630 C CA . THR A 1 347 ? -9.487 16.803 -0.140 1.00 93.12 347 THR A CA 1
ATOM 2631 C C . THR A 1 347 ? -9.837 15.622 -1.055 1.00 93.12 347 THR A C 1
ATOM 2633 O O . THR A 1 347 ? -11.010 15.293 -1.220 1.00 93.12 347 THR A O 1
ATOM 2636 N N . LEU A 1 348 ? -8.840 14.984 -1.678 1.00 93.56 348 LEU A N 1
ATOM 2637 C CA . LEU A 1 348 ? -9.046 13.745 -2.430 1.00 93.56 348 LEU A CA 1
ATOM 2638 C C . LEU A 1 348 ? -9.458 12.608 -1.485 1.00 93.56 348 LEU A C 1
ATOM 2640 O O . LEU A 1 348 ? -10.446 11.934 -1.756 1.00 93.56 348 LEU A O 1
ATOM 2644 N N . LEU A 1 349 ? -8.753 12.441 -0.364 1.00 93.94 349 LEU A N 1
ATOM 2645 C CA . LEU A 1 349 ? -9.081 11.436 0.650 1.00 93.94 349 LEU A CA 1
ATOM 2646 C C . LEU A 1 349 ? -10.470 11.676 1.253 1.00 93.94 349 LEU A C 1
ATOM 2648 O O . LEU A 1 349 ? -11.252 10.741 1.383 1.00 93.94 349 LEU A O 1
ATOM 2652 N N . ASP A 1 350 ? -10.796 12.934 1.555 1.00 92.75 350 ASP A N 1
ATOM 2653 C CA . ASP A 1 350 ? -12.095 13.373 2.073 1.00 92.75 350 ASP A CA 1
ATOM 2654 C C . ASP A 1 350 ? -13.228 12.953 1.136 1.00 92.75 350 ASP A C 1
ATOM 2656 O O . ASP A 1 350 ? -14.183 12.329 1.583 1.00 92.75 350 ASP A O 1
ATOM 2660 N N . ASN A 1 351 ? -13.061 13.197 -0.168 1.00 92.94 351 ASN A N 1
ATOM 2661 C CA . ASN A 1 351 ? -13.993 12.788 -1.218 1.00 92.94 351 ASN A CA 1
ATOM 2662 C C . ASN A 1 351 ? -14.153 11.259 -1.303 1.00 92.94 351 ASN A C 1
ATOM 2664 O O . ASN A 1 351 ? -15.261 10.762 -1.493 1.00 92.94 351 ASN A O 1
ATOM 2668 N N . GLN A 1 352 ? -13.066 10.496 -1.196 1.00 92.31 352 GLN A N 1
ATOM 2669 C CA . GLN A 1 352 ? -13.118 9.038 -1.349 1.00 92.31 352 GLN A CA 1
ATOM 2670 C C . GLN A 1 352 ? -13.650 8.317 -0.103 1.00 92.31 352 GLN A C 1
ATOM 2672 O O . GLN A 1 352 ? -14.286 7.273 -0.227 1.00 92.31 352 GLN A O 1
ATOM 2677 N N . LEU A 1 353 ? -13.459 8.902 1.080 1.00 90.56 353 LEU A N 1
ATOM 2678 C CA . LEU A 1 353 ? -13.915 8.377 2.371 1.00 90.56 353 LEU A CA 1
ATOM 2679 C C . LEU A 1 353 ? -15.223 9.031 2.849 1.00 90.56 353 LEU A C 1
ATOM 2681 O O . LEU A 1 353 ? -15.530 9.070 4.043 1.00 90.56 353 LEU A O 1
ATOM 2685 N N . GLU A 1 354 ? -16.024 9.557 1.922 1.00 90.88 354 GLU A N 1
ATOM 2686 C CA . GLU A 1 354 ? -17.392 9.982 2.215 1.00 90.88 354 GLU A CA 1
ATOM 2687 C C . GLU A 1 354 ? -18.256 8.769 2.621 1.00 90.88 354 GLU A C 1
ATOM 2689 O O . GLU A 1 354 ? -18.146 7.710 1.996 1.00 90.88 354 GLU A O 1
ATOM 2694 N N . PRO A 1 355 ? -19.180 8.903 3.597 1.00 87.69 355 PRO A N 1
ATOM 2695 C CA . PRO A 1 355 ? -20.015 7.795 4.076 1.00 87.69 355 PRO A CA 1
ATOM 2696 C C . PRO A 1 355 ? -20.738 7.016 2.966 1.00 87.69 355 PRO A C 1
ATOM 2698 O O . PRO A 1 355 ? -20.799 5.790 3.005 1.00 87.69 355 PRO A O 1
ATOM 2701 N N . GLY A 1 356 ? -21.231 7.714 1.935 1.00 85.88 356 GLY A N 1
ATOM 2702 C CA . GLY A 1 356 ? -21.912 7.099 0.790 1.00 85.88 356 GLY A CA 1
ATOM 2703 C C . GLY A 1 356 ? -21.001 6.295 -0.146 1.00 85.88 356 GLY A C 1
ATOM 2704 O O . GLY A 1 356 ? -21.499 5.617 -1.040 1.00 85.88 356 GLY A O 1
ATOM 2705 N N . ARG A 1 357 ? -19.676 6.360 0.038 1.00 87.88 357 ARG A N 1
ATOM 2706 C CA . ARG A 1 357 ? -18.669 5.729 -0.830 1.00 87.88 357 ARG A CA 1
ATOM 2707 C C . ARG A 1 357 ? -17.843 4.655 -0.130 1.00 87.88 357 ARG A C 1
ATOM 2709 O O . ARG A 1 357 ? -17.079 3.967 -0.800 1.00 87.88 357 ARG A O 1
ATOM 2716 N N . LEU A 1 358 ? -18.041 4.432 1.167 1.00 85.88 358 LEU A N 1
ATOM 2717 C CA . LEU A 1 358 ? -17.290 3.419 1.917 1.00 85.88 358 LEU A CA 1
ATOM 2718 C C . LEU A 1 358 ? -17.538 1.989 1.415 1.00 85.88 358 LEU A C 1
ATOM 2720 O O . LEU A 1 358 ? -16.662 1.140 1.534 1.00 85.88 358 LEU A O 1
ATOM 2724 N N . GLY A 1 359 ? -18.695 1.735 0.793 1.00 81.19 359 GLY A N 1
ATOM 2725 C CA . GLY A 1 359 ? -19.031 0.436 0.200 1.00 81.19 359 GLY A CA 1
ATOM 2726 C C . GLY A 1 359 ? -18.156 0.018 -0.990 1.00 81.19 359 GLY A C 1
ATOM 2727 O O . GLY A 1 359 ? -18.221 -1.137 -1.395 1.00 81.19 359 GLY A O 1
ATOM 2728 N N . HIS A 1 360 ? -17.335 0.920 -1.544 1.00 79.94 360 HIS A N 1
ATOM 2729 C CA . HIS A 1 360 ? -16.401 0.595 -2.629 1.00 79.94 360 HIS A CA 1
ATOM 2730 C C . HIS A 1 360 ? -15.111 -0.073 -2.136 1.00 79.94 360 HIS A C 1
ATOM 2732 O O . HIS A 1 360 ? -14.366 -0.618 -2.950 1.00 79.94 360 HIS A O 1
ATOM 2738 N N . PHE A 1 361 ? -14.830 -0.023 -0.831 1.00 81.56 361 PHE A N 1
ATOM 2739 C CA . PHE A 1 361 ? -13.611 -0.579 -0.258 1.00 81.56 361 PHE A CA 1
ATOM 2740 C C . PHE A 1 361 ? -13.842 -2.002 0.252 1.00 81.56 361 PHE A C 1
ATOM 2742 O O . PHE A 1 361 ? -14.827 -2.248 0.955 1.00 81.56 361 PHE A O 1
ATOM 2749 N N . PRO A 1 362 ? -12.915 -2.937 -0.022 1.00 82.69 362 PRO A N 1
ATOM 2750 C CA . PRO A 1 362 ? -12.846 -4.184 0.722 1.00 82.69 362 PRO A CA 1
ATOM 2751 C C . PRO A 1 362 ? -12.732 -3.887 2.221 1.00 82.69 362 PRO A C 1
ATOM 2753 O O . PRO A 1 362 ? -12.008 -2.978 2.635 1.00 82.69 362 PRO A O 1
ATOM 2756 N N . ASN A 1 363 ? -13.443 -4.664 3.037 1.00 74.94 363 ASN A N 1
ATOM 2757 C CA . ASN A 1 363 ? -13.594 -4.375 4.466 1.00 74.94 363 ASN A CA 1
ATOM 2758 C C . ASN A 1 363 ? -12.248 -4.323 5.209 1.00 74.94 363 ASN A C 1
ATOM 2760 O O . ASN A 1 363 ? -12.027 -3.413 6.004 1.00 74.94 363 ASN A O 1
ATOM 2764 N N . GLU A 1 364 ? -11.349 -5.264 4.920 1.00 83.69 364 GLU A N 1
ATOM 2765 C CA . GLU A 1 364 ? -10.023 -5.361 5.549 1.00 83.69 364 GLU A CA 1
ATOM 2766 C C . GLU A 1 364 ? -9.113 -4.192 5.150 1.00 83.69 364 GLU A C 1
ATOM 2768 O O . GLU A 1 364 ? -8.424 -3.612 5.988 1.00 83.69 364 GLU A O 1
ATOM 2773 N N . ALA A 1 365 ? -9.172 -3.781 3.880 1.00 84.44 365 ALA A N 1
ATOM 2774 C CA . ALA A 1 365 ? -8.357 -2.693 3.356 1.00 84.44 365 ALA A CA 1
ATOM 2775 C C . ALA A 1 365 ? -8.705 -1.347 4.005 1.00 84.44 365 ALA A C 1
ATOM 2777 O O . ALA A 1 365 ? -7.813 -0.607 4.413 1.00 84.44 365 ALA A O 1
ATOM 2778 N N . LEU A 1 366 ? -9.999 -1.039 4.153 1.00 85.69 366 LEU A N 1
ATOM 2779 C CA . LEU A 1 366 ? -10.431 0.204 4.796 1.00 85.69 366 LEU A CA 1
ATOM 2780 C C . LEU A 1 366 ? -10.032 0.245 6.277 1.00 85.69 366 LEU A C 1
ATOM 2782 O O . LEU A 1 366 ? -9.619 1.289 6.778 1.00 85.69 366 LEU A O 1
ATOM 2786 N N . GLN A 1 367 ? -10.123 -0.891 6.970 1.00 87.12 367 GLN A N 1
ATOM 2787 C CA . GLN A 1 367 ? -9.678 -1.000 8.356 1.00 87.12 367 GLN A CA 1
ATOM 2788 C C . GLN A 1 367 ? -8.168 -0.761 8.481 1.00 87.12 367 GLN A C 1
ATOM 2790 O O . GLN A 1 367 ? -7.760 -0.006 9.365 1.00 87.12 367 GLN A O 1
ATOM 2795 N N . SER A 1 368 ? -7.354 -1.340 7.589 1.00 87.31 368 SER A N 1
ATOM 2796 C CA . SER A 1 368 ? -5.903 -1.092 7.540 1.00 87.31 368 SER A CA 1
ATOM 2797 C C . SER A 1 368 ? -5.604 0.382 7.286 1.00 87.31 368 SER A C 1
ATOM 2799 O O . SER A 1 368 ? -4.921 1.013 8.084 1.00 87.31 368 SER A O 1
ATOM 2801 N N . ILE A 1 369 ? -6.220 0.969 6.254 1.00 87.06 369 ILE A N 1
ATOM 2802 C CA . ILE A 1 369 ? -6.037 2.381 5.895 1.00 87.06 369 ILE A CA 1
ATOM 2803 C C . ILE A 1 369 ? -6.335 3.302 7.082 1.00 87.06 369 ILE A C 1
ATOM 2805 O O . ILE A 1 369 ? -5.561 4.209 7.365 1.00 87.06 369 ILE A O 1
ATOM 2809 N N . LEU A 1 370 ? -7.442 3.082 7.799 1.00 89.94 370 LEU A N 1
ATOM 2810 C CA . LEU A 1 370 ? -7.796 3.910 8.956 1.00 89.94 370 LEU A CA 1
ATOM 2811 C C . LEU A 1 370 ? -6.863 3.681 10.148 1.00 89.94 370 LEU A C 1
ATOM 2813 O O . LEU A 1 370 ? -6.573 4.622 10.881 1.00 89.94 370 LEU A O 1
ATOM 2817 N N . THR A 1 371 ? -6.396 2.448 10.335 1.00 88.38 371 THR A N 1
ATOM 2818 C CA . THR A 1 371 ? -5.416 2.087 11.370 1.00 88.38 371 THR A CA 1
ATOM 2819 C C . THR A 1 371 ? -4.101 2.834 11.142 1.00 88.38 371 THR A C 1
ATOM 2821 O O . THR A 1 371 ? -3.583 3.448 12.075 1.00 88.38 371 THR A O 1
ATOM 2824 N N . ASP A 1 372 ? -3.615 2.854 9.901 1.00 87.31 372 ASP A N 1
ATOM 2825 C CA . ASP A 1 372 ? -2.374 3.531 9.518 1.00 87.31 372 ASP A CA 1
ATOM 2826 C C . ASP A 1 372 ? -2.547 5.054 9.534 1.00 87.31 372 ASP A C 1
ATOM 2828 O O . ASP A 1 372 ? -1.717 5.771 10.092 1.00 87.31 372 ASP A O 1
ATOM 2832 N N . ALA A 1 373 ? -3.676 5.559 9.022 1.00 87.06 373 ALA A N 1
ATOM 2833 C CA . ALA A 1 373 ? -3.966 6.990 8.944 1.00 87.06 373 ALA A CA 1
ATOM 2834 C C . ALA A 1 373 ? -3.936 7.692 10.308 1.00 87.06 373 ALA A C 1
ATOM 2836 O O . ALA A 1 373 ? -3.509 8.841 10.408 1.00 87.06 373 ALA A O 1
ATOM 2837 N N . VAL A 1 374 ? -4.372 7.009 11.368 1.00 85.38 374 VAL A N 1
ATOM 2838 C CA . VAL A 1 374 ? -4.307 7.520 12.744 1.00 85.38 374 VAL A CA 1
ATOM 2839 C C . VAL A 1 374 ? -2.865 7.712 13.218 1.00 85.38 374 VAL A C 1
ATOM 2841 O O . VAL A 1 374 ? -2.578 8.643 13.975 1.00 85.38 374 VAL A O 1
ATOM 2844 N N . MET A 1 375 ? -1.964 6.832 12.786 1.00 85.81 375 MET A N 1
ATOM 2845 C CA . MET A 1 375 ? -0.574 6.805 13.232 1.00 85.81 375 MET A CA 1
ATOM 2846 C C . MET A 1 375 ? 0.345 7.700 12.397 1.00 85.81 375 MET A C 1
ATOM 2848 O O . MET A 1 375 ? 1.461 7.960 12.833 1.00 85.81 375 MET A O 1
ATOM 2852 N N . LEU A 1 376 ? -0.117 8.220 11.256 1.00 84.19 376 LEU A N 1
ATOM 2853 C CA . LEU A 1 376 ? 0.681 9.088 10.388 1.00 84.19 376 LEU A CA 1
ATOM 2854 C C . LEU A 1 376 ? 1.174 10.355 11.104 1.00 84.19 376 LEU A C 1
ATOM 2856 O O . LEU A 1 376 ? 0.404 11.112 11.712 1.00 84.19 376 LEU A O 1
ATOM 2860 N N . ASP A 1 377 ? 2.469 10.626 10.957 1.00 84.00 377 ASP A N 1
ATOM 2861 C CA . ASP A 1 377 ? 3.161 11.799 11.492 1.00 84.00 377 ASP A CA 1
ATOM 2862 C C . ASP A 1 377 ? 3.071 12.991 10.527 1.00 84.00 377 ASP A C 1
ATOM 2864 O O . ASP A 1 377 ? 4.050 13.425 9.928 1.00 84.00 377 ASP A O 1
ATOM 2868 N N . VAL A 1 378 ? 1.866 13.544 10.359 1.00 83.50 378 VAL A N 1
ATOM 2869 C CA . VAL A 1 378 ? 1.662 14.740 9.519 1.00 83.50 378 VAL A CA 1
ATOM 2870 C C . VAL A 1 378 ? 1.903 16.049 10.294 1.00 83.50 378 VAL A C 1
ATOM 2872 O O . VAL A 1 378 ? 1.709 16.094 11.515 1.00 83.50 378 VAL A O 1
ATOM 2875 N N . PRO A 1 379 ? 2.251 17.165 9.624 1.00 81.62 379 PRO A N 1
ATOM 2876 C CA . PRO A 1 379 ? 2.424 18.464 10.283 1.00 81.62 379 PRO A CA 1
ATOM 2877 C C . PRO A 1 379 ? 1.151 19.003 10.948 1.00 81.62 379 PRO A C 1
ATOM 2879 O O . PRO A 1 379 ? 0.030 18.705 10.520 1.00 81.62 379 PRO A O 1
ATOM 2882 N N . ALA A 1 380 ? 1.319 19.832 11.986 1.00 77.00 380 ALA A N 1
ATOM 2883 C CA . ALA A 1 380 ? 0.252 20.273 12.896 1.00 77.00 380 ALA A CA 1
ATOM 2884 C C . ALA A 1 380 ? -1.006 20.813 12.187 1.00 77.00 380 ALA A C 1
ATOM 2886 O O . ALA A 1 380 ? -2.120 20.410 12.528 1.00 77.00 380 ALA A O 1
ATOM 2887 N N . ASN A 1 381 ? -0.829 21.633 11.144 1.00 79.75 381 ASN A N 1
ATOM 2888 C CA . ASN A 1 381 ? -1.916 22.233 10.353 1.00 79.75 381 ASN A CA 1
ATOM 2889 C C . ASN A 1 381 ? -2.825 21.193 9.672 1.00 79.75 381 ASN A C 1
ATOM 2891 O O . ASN A 1 381 ? -3.984 21.465 9.363 1.00 79.75 381 ASN A O 1
ATOM 2895 N N . SER A 1 382 ? -2.301 19.994 9.411 1.00 86.88 382 SER A N 1
ATOM 2896 C CA . SER A 1 382 ? -2.988 18.920 8.686 1.00 86.88 382 SER A CA 1
ATOM 2897 C C . SER A 1 382 ? -3.524 17.821 9.606 1.00 86.88 382 SER A C 1
ATOM 2899 O O . SER A 1 382 ? -4.516 17.180 9.252 1.00 86.88 382 SER A O 1
ATOM 2901 N N . ARG A 1 383 ? -2.949 17.653 10.810 1.00 86.06 383 ARG A N 1
ATOM 2902 C CA . ARG A 1 383 ? -3.369 16.644 11.808 1.00 86.06 383 ARG A CA 1
ATOM 2903 C C . ARG A 1 383 ? -4.860 16.739 12.133 1.00 86.06 383 ARG A C 1
ATOM 2905 O O . ARG A 1 383 ? -5.551 15.727 12.152 1.00 86.06 383 ARG A O 1
ATOM 2912 N N . GLN A 1 384 ? -5.377 17.953 12.338 1.00 86.69 384 GLN A N 1
ATOM 2913 C CA . GLN A 1 384 ? -6.789 18.156 12.689 1.00 86.69 384 GLN A CA 1
ATOM 2914 C C . GLN A 1 384 ? -7.746 17.713 11.575 1.00 86.69 384 GLN A C 1
ATOM 2916 O O . GLN A 1 384 ? -8.787 17.122 11.856 1.00 86.69 384 GLN A O 1
ATOM 2921 N N . ARG A 1 385 ? -7.399 17.982 10.309 1.00 89.25 385 ARG A N 1
ATOM 2922 C CA . ARG A 1 385 ? -8.213 17.582 9.151 1.00 89.25 385 ARG A CA 1
ATOM 2923 C C . ARG A 1 385 ? -8.147 16.080 8.910 1.00 89.25 385 ARG A C 1
ATOM 2925 O O . ARG A 1 385 ? -9.185 15.475 8.666 1.00 89.25 385 ARG A O 1
ATOM 2932 N N . LEU A 1 386 ? -6.954 15.494 9.019 1.00 90.31 386 LEU A N 1
ATOM 2933 C CA . LEU A 1 386 ? -6.756 14.049 8.938 1.00 90.31 386 LEU A CA 1
ATOM 2934 C C . LEU A 1 386 ? -7.586 13.329 10.007 1.00 90.31 386 LEU A C 1
ATOM 2936 O O . LEU A 1 386 ? -8.350 12.422 9.690 1.00 90.31 386 LEU A O 1
ATOM 2940 N N . PHE A 1 387 ? -7.511 13.797 11.255 1.00 89.12 387 PHE A N 1
ATOM 2941 C CA . PHE A 1 387 ? -8.297 13.235 12.346 1.00 89.12 387 PHE A CA 1
ATOM 2942 C C . PHE A 1 387 ? -9.805 13.388 12.119 1.00 89.12 387 PHE A C 1
ATOM 2944 O O . PHE A 1 387 ? -10.539 12.422 12.280 1.00 89.12 387 PHE A O 1
ATOM 2951 N N . ALA A 1 388 ? -10.278 14.565 11.697 1.00 89.88 388 ALA A N 1
ATOM 2952 C CA . ALA A 1 388 ? -11.700 14.777 11.413 1.00 89.88 388 ALA A CA 1
ATOM 2953 C C . ALA A 1 388 ? -12.224 13.841 10.308 1.00 89.88 388 ALA A C 1
ATOM 2955 O O . ALA A 1 388 ? -13.356 13.362 10.382 1.00 89.88 388 ALA A O 1
ATOM 2956 N N . LEU A 1 389 ? -11.396 13.560 9.299 1.00 92.19 389 LEU A N 1
ATOM 2957 C CA . LEU A 1 389 ? -11.700 12.597 8.246 1.00 92.19 389 LEU A CA 1
ATOM 2958 C C . LEU A 1 389 ? -11.788 11.170 8.804 1.00 92.19 389 LEU A C 1
ATOM 2960 O O . LEU A 1 389 ? -12.772 10.479 8.531 1.00 92.19 389 LEU A O 1
ATOM 2964 N N . VAL A 1 390 ? -10.814 10.739 9.614 1.00 91.69 390 VAL A N 1
ATOM 2965 C CA . VAL A 1 390 ? -10.832 9.415 10.260 1.00 91.69 390 VAL A CA 1
ATOM 2966 C C . VAL A 1 390 ? -12.055 9.277 11.167 1.00 91.69 390 VAL A C 1
ATOM 2968 O O . VAL A 1 390 ? -12.803 8.314 11.032 1.00 91.69 390 VAL A O 1
ATOM 2971 N N . GLU A 1 391 ? -12.306 10.258 12.035 1.00 91.31 391 GLU A N 1
ATOM 2972 C CA . GLU A 1 391 ? -13.438 10.295 12.966 1.00 91.31 391 GLU A CA 1
ATOM 2973 C C . GLU A 1 391 ? -14.772 10.118 12.230 1.00 91.31 391 GLU A C 1
ATOM 2975 O O . GLU A 1 391 ? -15.553 9.226 12.561 1.00 91.31 391 GLU A O 1
ATOM 2980 N N . ARG A 1 392 ? -15.004 10.906 11.173 1.00 91.56 392 ARG A N 1
ATOM 2981 C CA . ARG A 1 392 ? -16.227 10.823 10.364 1.00 91.56 392 ARG A CA 1
ATOM 2982 C C . ARG A 1 392 ? -16.352 9.486 9.628 1.00 91.56 392 ARG A C 1
ATOM 2984 O O . ARG A 1 392 ? -17.460 8.986 9.444 1.00 91.56 392 ARG A O 1
ATOM 2991 N N . THR A 1 393 ? -15.231 8.907 9.201 1.00 91.19 393 THR A N 1
ATOM 2992 C CA . THR A 1 393 ? -15.226 7.598 8.534 1.00 91.19 393 THR A CA 1
ATOM 2993 C C . THR A 1 393 ? -15.578 6.485 9.520 1.00 91.19 393 THR A C 1
ATOM 2995 O O . THR A 1 393 ? -16.440 5.659 9.227 1.00 91.19 393 THR A O 1
ATOM 2998 N N . LEU A 1 394 ? -14.990 6.499 10.722 1.00 91.62 394 LEU A N 1
ATOM 2999 C CA . LEU A 1 394 ? -15.336 5.568 11.802 1.00 91.62 394 LEU A CA 1
ATOM 3000 C C . LEU A 1 394 ? -16.794 5.727 12.242 1.00 91.62 394 LEU A C 1
ATOM 3002 O O . LEU A 1 394 ? -17.459 4.730 12.522 1.00 91.62 394 LEU A O 1
ATOM 3006 N N . ASP A 1 395 ? -17.323 6.953 12.232 1.00 90.81 395 ASP A N 1
ATOM 3007 C CA . ASP A 1 395 ? -18.729 7.209 12.537 1.00 90.81 395 ASP A CA 1
ATOM 3008 C C . ASP A 1 395 ? -19.684 6.497 11.568 1.00 90.81 395 ASP A C 1
ATOM 3010 O O . ASP A 1 395 ? -20.737 6.014 11.990 1.00 90.81 395 ASP A O 1
ATOM 3014 N N . ALA A 1 396 ? -19.319 6.368 10.296 1.00 90.06 396 ALA A N 1
ATOM 3015 C CA . ALA A 1 396 ? -20.150 5.718 9.285 1.00 90.06 396 ALA A CA 1
ATOM 3016 C C . ALA A 1 396 ? -20.005 4.183 9.243 1.00 90.06 396 ALA A C 1
ATOM 3018 O O . ALA A 1 396 ? -20.861 3.507 8.672 1.00 90.06 396 ALA A O 1
ATOM 3019 N N . LEU A 1 397 ? -18.951 3.615 9.839 1.00 88.44 397 LEU A N 1
ATOM 3020 C CA . LEU A 1 397 ? -18.660 2.181 9.759 1.00 88.44 397 LEU A CA 1
ATOM 3021 C C . LEU A 1 397 ? -19.415 1.339 10.803 1.00 88.44 397 LEU A C 1
ATOM 3023 O O . LEU A 1 397 ? -19.693 1.801 11.911 1.00 88.44 397 LEU A O 1
ATOM 3027 N N . PRO A 1 398 ? -19.738 0.069 10.496 1.00 86.38 398 PRO A N 1
ATOM 3028 C CA . PRO A 1 398 ? -20.316 -0.837 11.483 1.00 86.38 398 PRO A CA 1
ATOM 3029 C C . PRO A 1 398 ? -19.308 -1.145 12.600 1.00 86.38 398 PRO A C 1
ATOM 3031 O O . PRO A 1 398 ? -18.098 -1.192 12.375 1.00 86.38 398 PRO A O 1
ATOM 3034 N N . GLY A 1 399 ? -19.822 -1.394 13.806 1.00 82.69 399 GLY A N 1
ATOM 3035 C CA . GLY A 1 399 ? -19.026 -1.570 15.025 1.00 82.69 399 GLY A CA 1
ATOM 3036 C C . GLY A 1 399 ? -17.976 -2.683 14.974 1.00 82.69 399 GLY A C 1
ATOM 3037 O O . GLY A 1 399 ? -16.923 -2.582 15.596 1.00 82.69 399 GLY A O 1
ATOM 3038 N N . GLU A 1 400 ? -18.229 -3.726 14.189 1.00 84.56 400 GLU A N 1
ATOM 3039 C CA . GLU A 1 400 ? -17.304 -4.846 13.971 1.00 84.56 400 GLU A CA 1
ATOM 3040 C C . GLU A 1 400 ? -15.984 -4.407 13.318 1.00 84.56 400 GLU A C 1
ATOM 3042 O O . GLU A 1 400 ? -14.963 -5.063 13.493 1.00 84.56 400 GLU A O 1
ATOM 3047 N N . ARG A 1 401 ? -15.987 -3.285 12.586 1.00 84.50 401 ARG A N 1
ATOM 3048 C CA . ARG A 1 401 ? -14.863 -2.837 11.744 1.00 84.50 401 ARG A CA 1
ATOM 3049 C C . ARG A 1 401 ? -14.047 -1.700 12.345 1.00 84.50 401 ARG A C 1
ATOM 3051 O O . ARG A 1 401 ? -13.025 -1.315 11.786 1.00 84.50 401 ARG A O 1
ATOM 3058 N N . ILE A 1 402 ? -14.497 -1.134 13.462 1.00 90.12 402 ILE A N 1
ATOM 3059 C CA . ILE A 1 402 ? -13.850 0.038 14.068 1.00 90.12 402 ILE A CA 1
ATOM 3060 C C . ILE A 1 402 ? -12.899 -0.335 15.209 1.00 90.12 402 ILE A C 1
ATOM 3062 O O . ILE A 1 402 ? -12.165 0.528 15.677 1.00 90.12 402 ILE A O 1
ATOM 3066 N N . ALA A 1 403 ? -12.861 -1.600 15.643 1.00 90.12 403 ALA A N 1
ATOM 3067 C CA . ALA A 1 403 ? -12.100 -2.001 16.825 1.00 90.12 403 ALA A CA 1
ATOM 3068 C C . ALA A 1 403 ? -10.591 -1.698 16.709 1.00 90.12 403 ALA A C 1
ATOM 3070 O O . ALA A 1 403 ? -10.028 -1.009 17.557 1.00 90.12 403 ALA A O 1
ATOM 3071 N N . GLN A 1 404 ? -9.931 -2.150 15.639 1.00 90.50 404 GLN A N 1
ATOM 3072 C CA . GLN A 1 404 ? -8.491 -1.934 15.452 1.00 90.50 404 GLN A CA 1
ATOM 3073 C C . GLN A 1 404 ? -8.120 -0.457 15.205 1.00 90.50 404 GLN A C 1
ATOM 3075 O O . GLN A 1 404 ? -7.192 0.016 15.867 1.00 90.50 404 GLN A O 1
ATOM 3080 N N . PRO A 1 405 ? -8.847 0.318 14.370 1.00 91.88 405 PRO A N 1
ATOM 3081 C CA . PRO A 1 405 ? -8.625 1.760 14.273 1.00 91.88 405 PRO A CA 1
ATOM 3082 C C . PRO A 1 405 ? -8.795 2.487 15.614 1.00 91.88 405 PRO A C 1
ATOM 3084 O O . PRO A 1 405 ? -7.982 3.343 15.957 1.00 91.88 405 PRO A O 1
ATOM 3087 N N . LEU A 1 406 ? -9.801 2.116 16.420 1.00 93.31 406 LEU A N 1
ATOM 3088 C CA . LEU A 1 406 ? -9.996 2.682 17.760 1.00 93.31 406 LEU A CA 1
ATOM 3089 C C . LEU A 1 406 ? -8.833 2.362 18.703 1.00 93.31 406 LEU A C 1
ATOM 3091 O O . LEU A 1 406 ? -8.448 3.218 19.503 1.00 93.31 406 LEU A O 1
ATOM 3095 N N . ARG A 1 407 ? -8.247 1.162 18.596 1.00 92.06 407 ARG A N 1
ATOM 3096 C CA . ARG A 1 407 ? -7.043 0.777 19.348 1.00 92.06 407 ARG A CA 1
ATOM 3097 C C . ARG A 1 407 ? -5.887 1.731 19.064 1.00 92.06 407 ARG A C 1
ATOM 3099 O O . ARG A 1 407 ? -5.273 2.241 20.001 1.00 92.06 407 ARG A O 1
ATOM 3106 N N . GLN A 1 408 ? -5.610 1.994 17.785 1.00 91.88 408 GLN A N 1
ATOM 3107 C CA . GLN A 1 408 ? -4.539 2.917 17.404 1.00 91.88 408 GLN A CA 1
ATOM 3108 C C . GLN A 1 408 ? -4.869 4.358 17.772 1.00 91.88 408 GLN A C 1
ATOM 3110 O O . GLN A 1 408 ? -3.984 5.082 18.210 1.00 91.88 408 GLN A O 1
ATOM 3115 N N . MET A 1 409 ? -6.138 4.764 17.683 1.00 91.75 409 MET A N 1
ATOM 3116 C CA . MET A 1 409 ? -6.562 6.115 18.065 1.00 91.75 409 MET A CA 1
ATOM 3117 C C . MET A 1 409 ? -6.287 6.387 19.539 1.00 91.75 409 MET A C 1
ATOM 3119 O O . MET A 1 409 ? -5.763 7.445 19.881 1.00 91.75 409 MET A O 1
ATOM 3123 N N . PHE A 1 410 ? -6.555 5.410 20.406 1.00 90.81 410 PHE A N 1
ATOM 3124 C CA . PHE A 1 410 ? -6.200 5.513 21.817 1.00 90.81 410 PHE A CA 1
ATOM 3125 C C . PHE A 1 410 ? -4.682 5.518 22.032 1.00 90.81 410 PHE A C 1
ATOM 3127 O O . PHE A 1 410 ? -4.165 6.363 22.761 1.00 90.81 410 PHE A O 1
ATOM 3134 N N . ARG A 1 411 ? -3.948 4.614 21.367 1.00 90.25 411 ARG A N 1
ATOM 3135 C CA . ARG A 1 411 ? -2.480 4.566 21.460 1.00 90.25 411 ARG A CA 1
ATOM 3136 C C . ARG A 1 411 ? -1.858 5.909 21.088 1.00 90.25 411 ARG A C 1
ATOM 3138 O O . ARG A 1 411 ? -1.024 6.420 21.829 1.00 90.25 411 ARG A O 1
ATOM 3145 N N . ARG A 1 412 ? -2.310 6.490 19.978 1.00 88.38 412 ARG A N 1
ATOM 3146 C CA . ARG A 1 412 ? -1.887 7.798 19.490 1.00 88.38 412 ARG A CA 1
ATOM 3147 C C . ARG A 1 412 ? -2.259 8.911 20.460 1.00 88.38 412 ARG A C 1
ATOM 3149 O O . ARG A 1 412 ? -1.444 9.778 20.705 1.00 88.38 412 ARG A O 1
ATOM 3156 N N . ALA A 1 413 ? -3.443 8.881 21.064 1.00 86.31 413 ALA A N 1
ATOM 3157 C CA . ALA A 1 413 ? -3.836 9.871 22.068 1.00 86.31 413 ALA A CA 1
ATOM 3158 C C . ALA A 1 413 ? -2.876 9.899 23.276 1.00 86.31 413 ALA A C 1
ATOM 3160 O O . ALA A 1 413 ? -2.541 10.970 23.782 1.00 86.31 413 ALA A O 1
ATOM 3161 N N . VAL A 1 414 ? -2.395 8.733 23.716 1.00 83.25 414 VAL A N 1
ATOM 3162 C CA . VAL A 1 414 ? -1.466 8.619 24.853 1.00 83.25 414 VAL A CA 1
ATOM 3163 C C . VAL A 1 414 ? -0.010 8.891 24.451 1.00 83.25 414 VAL A C 1
ATOM 3165 O O . VAL A 1 414 ? 0.749 9.429 25.255 1.00 83.25 414 VAL A O 1
ATOM 3168 N N . GLN A 1 415 ? 0.387 8.546 23.223 1.00 81.31 415 GLN A N 1
ATOM 3169 C CA . GLN A 1 415 ? 1.762 8.670 22.728 1.00 81.31 415 GLN A CA 1
ATOM 3170 C C . GLN A 1 415 ? 1.846 9.719 21.604 1.00 81.31 415 GLN A C 1
ATOM 3172 O O . GLN A 1 415 ? 1.393 9.441 20.488 1.00 81.31 415 GLN A O 1
ATOM 3177 N N . PRO A 1 416 ? 2.420 10.916 21.859 1.00 73.44 416 PRO A N 1
ATOM 3178 C CA . PRO A 1 416 ? 2.596 11.926 20.821 1.00 73.44 416 PRO A CA 1
ATOM 3179 C C . PRO A 1 416 ? 3.502 11.432 19.679 1.00 73.44 416 PRO A C 1
ATOM 3181 O O . PRO A 1 416 ? 4.319 10.537 19.890 1.00 73.44 416 PRO A O 1
ATOM 3184 N N . PRO A 1 417 ? 3.383 12.031 18.478 1.00 70.50 417 PRO A N 1
ATOM 3185 C CA . PRO A 1 417 ? 4.198 11.685 17.309 1.00 70.50 417 PRO A CA 1
ATOM 3186 C C . PRO A 1 417 ? 5.700 11.823 17.534 1.00 70.50 417 PRO A C 1
ATOM 3188 O O . PRO A 1 417 ? 6.481 11.024 17.033 1.00 70.50 417 PRO A O 1
ATOM 3191 N N . VAL A 1 418 ? 6.107 12.839 18.291 1.00 73.31 418 VAL A N 1
ATOM 3192 C CA . VAL A 1 418 ? 7.511 13.164 18.540 1.00 73.31 418 VAL A CA 1
ATOM 3193 C C . VAL A 1 418 ? 7.695 13.349 20.041 1.00 73.31 418 VAL A C 1
ATOM 3195 O O . VAL A 1 418 ? 6.825 13.923 20.698 1.00 73.31 418 VAL A O 1
ATOM 3198 N N . ALA A 1 419 ? 8.814 12.854 20.577 1.00 65.44 419 ALA A N 1
ATOM 3199 C CA . ALA A 1 419 ? 9.132 12.949 22.001 1.00 65.44 419 ALA A CA 1
ATOM 3200 C C . ALA A 1 419 ? 9.268 14.411 22.474 1.00 65.44 419 ALA A C 1
ATOM 3202 O O . ALA A 1 419 ? 8.765 14.751 23.542 1.00 65.44 419 ALA A O 1
ATOM 3203 N N . ASP A 1 420 ? 9.847 15.279 21.636 1.00 71.12 420 ASP A N 1
ATOM 3204 C CA . ASP A 1 420 ? 10.132 16.684 21.947 1.00 71.12 420 ASP A CA 1
ATOM 3205 C C . ASP A 1 420 ? 9.326 17.636 21.047 1.00 71.12 420 ASP A C 1
ATOM 3207 O O . ASP A 1 420 ? 9.831 18.207 20.080 1.00 71.12 420 ASP A O 1
ATOM 3211 N N . LEU A 1 421 ? 8.035 17.804 21.348 1.00 74.75 421 LEU A N 1
ATOM 3212 C CA . LEU A 1 421 ? 7.203 18.822 20.697 1.00 74.75 421 LEU A CA 1
ATOM 3213 C C . LEU A 1 421 ? 7.515 20.217 21.256 1.00 74.75 421 LEU A C 1
ATOM 3215 O O . LEU A 1 421 ? 7.696 20.380 22.464 1.00 74.75 421 LEU A O 1
ATOM 3219 N N . THR A 1 422 ? 7.494 21.239 20.398 1.00 82.31 422 THR A N 1
ATOM 3220 C CA . THR A 1 422 ? 7.564 22.647 20.836 1.00 82.31 422 THR A CA 1
ATOM 3221 C C . THR A 1 422 ? 6.361 23.013 21.719 1.00 82.31 422 THR A C 1
ATOM 3223 O O . THR A 1 422 ? 5.294 22.421 21.574 1.00 82.31 422 THR A O 1
ATOM 3226 N N . GLU A 1 423 ? 6.472 24.008 22.612 1.00 81.06 423 GLU A N 1
ATOM 3227 C CA . GLU A 1 423 ? 5.367 24.393 23.522 1.00 81.06 423 GLU A CA 1
ATOM 3228 C C . GLU A 1 423 ? 4.045 24.678 22.785 1.00 81.06 423 GLU A C 1
ATOM 3230 O O . GLU A 1 423 ? 2.970 24.265 23.225 1.00 81.06 423 GLU A O 1
ATOM 3235 N N . LEU A 1 424 ? 4.116 25.342 21.625 1.00 79.88 424 LEU A N 1
ATOM 3236 C CA . LEU A 1 424 ? 2.947 25.618 20.789 1.00 79.88 424 LEU A CA 1
ATOM 3237 C C . LEU A 1 424 ? 2.319 24.322 20.253 1.00 79.88 424 LEU A C 1
ATOM 3239 O O . LEU A 1 424 ? 1.099 24.154 20.280 1.00 79.88 424 LEU A O 1
ATOM 3243 N N . GLU A 1 425 ? 3.139 23.380 19.791 1.00 78.50 425 GLU A N 1
ATOM 3244 C CA . GLU A 1 425 ? 2.657 22.088 19.308 1.00 78.50 425 GLU A CA 1
ATOM 3245 C C . GLU A 1 425 ? 2.134 21.193 20.430 1.00 78.50 425 GLU A C 1
ATOM 3247 O O . GLU A 1 425 ? 1.186 20.446 20.195 1.00 78.50 425 GLU A O 1
ATOM 3252 N N . GLN A 1 426 ? 2.683 21.295 21.642 1.00 81.44 426 GLN A N 1
ATOM 3253 C CA . GLN A 1 426 ? 2.160 20.603 22.821 1.00 81.44 426 GLN A CA 1
ATOM 3254 C C . GLN A 1 426 ? 0.739 21.071 23.152 1.00 81.44 426 GLN A C 1
ATOM 3256 O O . GLN A 1 426 ? -0.130 20.240 23.415 1.00 81.44 426 GLN A O 1
ATOM 3261 N N . GLN A 1 427 ? 0.462 22.378 23.078 1.00 81.44 427 GLN A N 1
ATOM 3262 C CA . GLN A 1 427 ? -0.887 22.918 23.299 1.00 81.44 427 GLN A CA 1
ATOM 3263 C C . GLN A 1 427 ? -1.877 22.444 22.225 1.00 81.44 427 GLN A C 1
ATOM 3265 O O . GLN A 1 427 ? -2.980 21.993 22.545 1.00 81.44 427 GLN A O 1
ATOM 3270 N N . VAL A 1 428 ? -1.475 22.491 20.949 1.00 81.69 428 VAL A N 1
ATOM 3271 C CA . VAL A 1 428 ? -2.294 21.980 19.834 1.00 81.69 428 VAL A CA 1
ATOM 3272 C C . VAL A 1 428 ? -2.541 20.477 19.987 1.00 81.69 428 VAL A C 1
ATOM 3274 O O . VAL A 1 428 ? -3.658 20.002 19.758 1.00 81.69 428 VAL A O 1
ATOM 3277 N N . TRP A 1 429 ? -1.520 19.728 20.407 1.00 83.50 429 TRP A N 1
ATOM 3278 C CA . TRP A 1 429 ? -1.618 18.296 20.656 1.00 83.50 429 TRP A CA 1
ATOM 3279 C C . TRP A 1 429 ? -2.541 17.972 21.825 1.00 83.50 429 TRP A C 1
ATOM 3281 O O . TRP A 1 429 ? -3.355 17.066 21.702 1.00 83.50 429 TRP A O 1
ATOM 3291 N N . ALA A 1 430 ? -2.483 18.724 22.925 1.00 84.19 430 ALA A N 1
ATOM 3292 C CA . ALA A 1 430 ? -3.364 18.526 24.073 1.00 84.19 430 ALA A CA 1
ATOM 3293 C C . ALA A 1 430 ? -4.846 18.660 23.682 1.00 84.19 430 ALA A C 1
ATOM 3295 O O . ALA A 1 430 ? -5.659 17.804 24.038 1.00 84.19 430 ALA A O 1
ATOM 3296 N N . GLY A 1 431 ? -5.189 19.673 22.877 1.00 85.25 431 GLY A N 1
ATOM 3297 C CA . GLY A 1 431 ? -6.545 19.832 22.343 1.00 85.25 431 GLY A CA 1
ATOM 3298 C C . GLY A 1 431 ? -6.964 18.681 21.419 1.00 85.25 431 GLY A C 1
ATOM 3299 O O . GLY A 1 431 ? -8.089 18.184 21.505 1.00 85.25 431 GLY A O 1
ATOM 3300 N N . LEU A 1 432 ? -6.055 18.207 20.559 1.00 85.12 432 LEU A N 1
ATOM 3301 C CA . LEU A 1 432 ? -6.317 17.064 19.680 1.00 85.12 432 LEU A CA 1
ATOM 3302 C C . LEU A 1 432 ? -6.461 15.751 20.467 1.00 85.12 432 LEU A C 1
ATOM 3304 O O . LEU A 1 432 ? -7.361 14.971 20.175 1.00 85.12 432 LEU A O 1
ATOM 3308 N N . ASN A 1 433 ? -5.618 15.524 21.474 1.00 87.25 433 ASN A N 1
ATOM 3309 C CA . ASN A 1 433 ? -5.666 14.378 22.381 1.00 87.25 433 ASN A CA 1
ATOM 3310 C C . ASN A 1 433 ? -7.022 14.308 23.088 1.00 87.25 433 ASN A C 1
ATOM 3312 O O . ASN A 1 433 ? -7.693 13.279 23.040 1.00 87.25 433 ASN A O 1
ATOM 3316 N N . GLN A 1 434 ? -7.486 15.430 23.643 1.00 87.94 434 GLN A N 1
ATOM 3317 C CA . GLN A 1 434 ? -8.806 15.496 24.264 1.00 87.94 434 GLN A CA 1
ATOM 3318 C C . GLN A 1 434 ? -9.918 15.108 23.277 1.00 87.94 434 GLN A C 1
ATOM 3320 O O . GLN A 1 434 ? -10.799 14.320 23.620 1.00 87.94 434 GLN A O 1
ATOM 3325 N N . ARG A 1 435 ? -9.855 15.602 22.034 1.00 89.50 435 ARG A N 1
ATOM 3326 C CA . ARG A 1 435 ? -10.817 15.238 20.984 1.00 89.50 435 ARG A CA 1
ATOM 3327 C C . ARG A 1 435 ? -10.738 13.752 20.612 1.00 89.50 435 ARG A C 1
ATOM 3329 O O . ARG A 1 435 ? -11.778 13.114 20.473 1.00 89.50 435 ARG A O 1
ATOM 3336 N N . MET A 1 436 ? -9.533 13.187 20.497 1.00 89.94 436 MET A N 1
ATOM 3337 C CA . MET A 1 436 ? -9.316 11.756 20.243 1.00 89.94 436 MET A CA 1
ATOM 3338 C C . MET A 1 436 ? -9.935 10.894 21.347 1.00 89.94 436 MET A C 1
ATOM 3340 O O . MET A 1 436 ? -10.665 9.950 21.050 1.00 89.94 436 MET A O 1
ATOM 3344 N N . GLN A 1 437 ? -9.708 11.242 22.614 1.00 87.81 437 GLN A N 1
ATOM 3345 C CA . GLN A 1 437 ? -10.277 10.523 23.758 1.00 87.81 437 GLN A CA 1
ATOM 3346 C C . GLN A 1 437 ? -11.807 10.624 23.803 1.00 87.81 437 GLN A C 1
ATOM 3348 O O . GLN A 1 437 ? -12.485 9.624 24.035 1.00 87.81 437 GLN A O 1
ATOM 3353 N N . GLN A 1 438 ? -12.372 11.803 23.526 1.00 90.12 438 GLN A N 1
ATOM 3354 C CA . GLN A 1 438 ? -13.825 11.991 23.446 1.00 90.12 438 GLN A CA 1
ATOM 3355 C C . GLN A 1 438 ? -14.449 11.166 22.315 1.00 90.12 438 GLN A C 1
ATOM 3357 O O . GLN A 1 438 ? -15.458 10.490 22.526 1.00 90.12 438 GLN A O 1
ATOM 3362 N N . ALA A 1 439 ? -13.836 11.173 21.128 1.00 90.62 439 ALA A N 1
ATOM 3363 C CA . ALA A 1 439 ? -14.278 10.352 20.006 1.00 90.62 439 ALA A CA 1
ATOM 3364 C C . ALA A 1 439 ? -14.185 8.856 20.336 1.00 90.62 439 ALA A C 1
ATOM 3366 O O . ALA A 1 439 ? -15.100 8.102 20.005 1.00 90.62 439 ALA A O 1
ATOM 3367 N N . TRP A 1 440 ? -13.122 8.437 21.033 1.00 92.62 440 TRP A N 1
ATOM 3368 C CA . TRP A 1 440 ? -12.933 7.055 21.473 1.00 92.62 440 TRP A CA 1
ATOM 3369 C C . TRP A 1 440 ? -14.055 6.608 22.413 1.00 92.62 440 TRP A C 1
ATOM 3371 O O . TRP A 1 440 ? -14.708 5.604 22.137 1.00 92.62 440 TRP A O 1
ATOM 3381 N N . LEU A 1 441 ? -14.350 7.394 23.454 1.00 89.75 441 LEU A N 1
ATOM 3382 C CA . LEU A 1 441 ? -15.432 7.109 24.406 1.00 89.75 441 LEU A CA 1
ATOM 3383 C C . LEU A 1 441 ? -16.806 7.052 23.728 1.00 89.75 441 LEU A C 1
ATOM 3385 O O . LEU A 1 441 ? -17.624 6.200 24.056 1.00 89.75 441 LEU A O 1
ATOM 3389 N N . ARG A 1 442 ? -17.057 7.925 22.748 1.00 92.06 442 ARG A N 1
ATOM 3390 C CA . ARG A 1 442 ? -18.310 7.942 21.978 1.00 92.06 442 ARG A CA 1
ATOM 3391 C C . ARG A 1 442 ? -18.469 6.710 21.077 1.00 92.06 442 ARG A C 1
ATOM 3393 O O . ARG A 1 442 ? -19.587 6.239 20.883 1.00 92.06 442 ARG A O 1
ATOM 3400 N N . LEU A 1 443 ? -17.377 6.221 20.486 1.00 92.56 443 LEU A N 1
ATOM 3401 C CA . LEU A 1 443 ? -17.393 5.120 19.515 1.00 92.56 443 LEU A CA 1
ATOM 3402 C C . LEU A 1 443 ? -17.300 3.734 20.164 1.00 92.56 443 LEU A C 1
ATOM 3404 O O . LEU A 1 443 ? -17.833 2.774 19.605 1.00 92.56 443 LEU A O 1
ATOM 3408 N N . LEU A 1 444 ? -16.676 3.624 21.340 1.00 91.25 444 LEU A N 1
ATOM 3409 C CA . LEU A 1 444 ? -16.483 2.366 22.067 1.00 91.25 444 LEU A CA 1
ATOM 3410 C C . LEU A 1 444 ? -17.779 1.543 22.254 1.00 91.25 444 LEU A C 1
ATOM 3412 O O . LEU A 1 444 ? -17.734 0.336 22.004 1.00 91.25 444 LEU A O 1
ATOM 3416 N N . PRO A 1 445 ? -18.947 2.127 22.604 1.00 89.56 445 PRO A N 1
ATOM 3417 C CA . PRO A 1 445 ? -20.176 1.358 22.805 1.00 89.56 445 PRO A CA 1
ATOM 3418 C C . PRO A 1 445 ? -20.706 0.666 21.546 1.00 89.56 445 PRO A C 1
ATOM 3420 O O . PRO A 1 445 ? -21.519 -0.248 21.655 1.00 89.56 445 PRO A O 1
ATOM 3423 N N . ARG A 1 446 ? -20.266 1.088 20.353 1.00 91.56 446 ARG A N 1
ATOM 3424 C CA . ARG A 1 446 ? -20.666 0.475 19.077 1.00 91.56 446 ARG A CA 1
ATOM 3425 C C . ARG A 1 446 ? -19.908 -0.816 18.791 1.00 91.56 446 ARG A C 1
ATOM 3427 O O . ARG A 1 446 ? -20.370 -1.604 17.973 1.00 91.56 446 ARG A O 1
ATOM 3434 N N . VAL A 1 447 ? -18.745 -1.013 19.410 1.00 91.94 447 VAL A N 1
ATOM 3435 C CA . VAL A 1 447 ? -17.901 -2.192 19.200 1.00 91.94 447 VAL A CA 1
ATOM 3436 C C . VAL A 1 447 ? -18.567 -3.424 19.835 1.00 91.94 447 VAL A C 1
ATOM 3438 O O . VAL A 1 447 ? -19.075 -3.321 20.955 1.00 91.94 447 VAL A O 1
ATOM 3441 N N . PRO A 1 448 ? -18.557 -4.597 19.170 1.00 91.06 448 PRO A N 1
ATOM 3442 C CA . PRO A 1 448 ? -19.070 -5.833 19.755 1.00 91.06 448 PRO A CA 1
ATOM 3443 C C . PRO A 1 448 ? -18.404 -6.176 21.096 1.00 91.06 448 PRO A C 1
ATOM 3445 O O . PRO A 1 448 ? -17.253 -5.822 21.340 1.00 91.06 448 PRO A O 1
ATOM 3448 N N . ALA A 1 449 ? -19.114 -6.911 21.953 1.00 89.94 449 ALA A N 1
ATOM 3449 C CA . ALA A 1 449 ? -18.728 -7.177 23.342 1.00 89.94 449 ALA A CA 1
ATOM 3450 C C . ALA A 1 449 ? -17.283 -7.687 23.524 1.00 89.94 449 ALA A C 1
ATOM 3452 O O . ALA A 1 449 ? -16.517 -7.094 24.280 1.00 89.94 449 ALA A O 1
ATOM 3453 N N . ALA A 1 450 ? -16.891 -8.747 22.811 1.00 90.62 450 ALA A N 1
ATOM 3454 C CA . ALA A 1 450 ? -15.550 -9.324 22.924 1.00 90.62 450 ALA A CA 1
ATOM 3455 C C . ALA A 1 450 ? -14.424 -8.340 22.517 1.00 90.62 450 ALA A C 1
ATOM 3457 O O . ALA A 1 450 ? -13.583 -8.035 23.363 1.00 90.62 450 ALA A O 1
ATOM 3458 N N . PRO A 1 451 ? -14.407 -7.765 21.292 1.00 90.88 451 PRO A N 1
ATOM 3459 C CA . PRO A 1 451 ? -13.373 -6.798 20.911 1.00 90.88 451 PRO A CA 1
ATOM 3460 C C . PRO A 1 451 ? -13.422 -5.506 21.736 1.00 90.88 451 PRO A C 1
ATOM 3462 O O . PRO A 1 451 ? -12.385 -4.896 21.972 1.00 90.88 451 PRO A O 1
ATOM 3465 N N . ARG A 1 452 ? -14.595 -5.086 22.228 1.00 92.25 452 ARG A N 1
ATOM 3466 C CA . ARG A 1 452 ? -14.713 -3.948 23.151 1.00 92.25 452 ARG A CA 1
ATOM 3467 C C . ARG A 1 452 ? -13.943 -4.204 24.446 1.00 92.25 452 ARG A C 1
ATOM 3469 O O . ARG A 1 452 ? -13.247 -3.312 24.919 1.00 92.25 452 ARG A O 1
ATOM 3476 N N . ALA A 1 453 ? -14.065 -5.397 25.019 1.00 91.19 453 ALA A N 1
ATOM 3477 C CA . ALA A 1 453 ? -13.378 -5.748 26.256 1.00 91.19 453 ALA A CA 1
ATOM 3478 C C . ALA A 1 453 ? -11.858 -5.861 26.072 1.00 91.19 453 ALA A C 1
ATOM 3480 O O . ALA A 1 453 ? -11.117 -5.357 26.913 1.00 91.19 453 ALA A O 1
ATOM 3481 N N . ASP A 1 454 ? -11.398 -6.429 24.951 1.00 91.81 454 ASP A N 1
ATOM 3482 C CA . ASP A 1 454 ? -9.973 -6.419 24.584 1.00 91.81 454 ASP A CA 1
ATOM 3483 C C . ASP A 1 454 ? -9.429 -4.985 24.475 1.00 91.81 454 ASP A C 1
ATOM 3485 O O . ASP A 1 454 ? -8.374 -4.671 25.026 1.00 91.81 454 ASP A O 1
ATOM 3489 N N . LEU A 1 455 ? -10.184 -4.072 23.847 1.00 91.81 455 LEU A N 1
ATOM 3490 C CA . LEU A 1 455 ? -9.811 -2.657 23.770 1.00 91.81 455 LEU A CA 1
ATOM 3491 C C . LEU A 1 455 ? -9.725 -2.000 25.147 1.00 91.81 455 LEU A C 1
ATOM 3493 O O . LEU A 1 455 ? -8.760 -1.284 25.408 1.00 91.81 455 LEU A O 1
ATOM 3497 N N . LEU A 1 456 ? -10.697 -2.246 26.029 1.00 92.75 456 LEU A N 1
ATOM 3498 C CA . LEU A 1 456 ? -10.666 -1.746 27.405 1.00 92.75 456 LEU A CA 1
ATOM 3499 C C . LEU A 1 456 ? -9.424 -2.256 28.143 1.00 92.75 456 LEU A C 1
ATOM 3501 O O . LEU A 1 456 ? -8.692 -1.457 28.729 1.00 92.75 456 LEU A O 1
ATOM 3505 N N . ALA A 1 457 ? -9.132 -3.554 28.052 1.00 91.94 457 ALA A N 1
ATOM 3506 C CA . ALA A 1 457 ? -7.950 -4.143 28.670 1.00 91.94 457 ALA A CA 1
ATOM 3507 C C . ALA A 1 457 ? -6.653 -3.537 28.109 1.00 91.94 457 ALA A C 1
ATOM 3509 O O . ALA A 1 457 ? -5.778 -3.149 28.886 1.00 91.94 457 ALA A O 1
ATOM 3510 N N . PHE A 1 458 ? -6.570 -3.351 26.785 1.00 92.25 458 PHE A N 1
ATOM 3511 C CA . PHE A 1 458 ? -5.467 -2.653 26.119 1.00 92.25 458 PHE A CA 1
ATOM 3512 C C . PHE A 1 458 ? -5.282 -1.217 26.631 1.00 92.25 458 PHE A C 1
ATOM 3514 O O . PHE A 1 458 ? -4.153 -0.804 26.900 1.00 92.25 458 PHE A O 1
ATOM 3521 N N . THR A 1 459 ? -6.366 -0.447 26.796 1.00 91.50 459 THR A N 1
ATOM 3522 C CA . THR A 1 459 ? -6.253 0.942 27.279 1.00 91.50 459 THR A CA 1
ATOM 3523 C C . THR A 1 459 ? -5.642 1.021 28.668 1.00 91.50 459 THR A C 1
ATOM 3525 O O . THR A 1 459 ? -4.801 1.882 28.909 1.00 91.50 459 THR A O 1
ATOM 3528 N N . VAL A 1 460 ? -5.988 0.080 29.547 1.00 91.44 460 VAL A N 1
ATOM 3529 C CA . VAL A 1 460 ? -5.419 -0.019 30.895 1.00 91.44 460 VAL A CA 1
ATOM 3530 C C . VAL A 1 460 ? -3.955 -0.452 30.850 1.00 91.44 460 VAL A C 1
ATOM 3532 O O . VAL A 1 460 ? -3.157 0.030 31.649 1.00 91.44 460 VAL A O 1
ATOM 3535 N N . THR A 1 461 ? -3.572 -1.310 29.898 1.00 89.69 461 THR A N 1
ATOM 3536 C CA . THR A 1 461 ? -2.164 -1.713 29.729 1.00 89.69 461 THR A CA 1
ATOM 3537 C C . THR A 1 461 ? -1.278 -0.530 29.341 1.00 89.69 461 THR A C 1
ATOM 3539 O O . THR A 1 461 ? -0.155 -0.412 29.819 1.00 89.69 461 THR A O 1
ATOM 3542 N N . VAL A 1 462 ? -1.779 0.348 28.469 1.00 87.69 462 VAL A N 1
ATOM 3543 C CA . VAL A 1 462 ? -1.035 1.519 27.974 1.00 87.69 462 VAL A CA 1
ATOM 3544 C C . VAL A 1 462 ? -1.113 2.701 28.944 1.00 87.69 462 VAL A C 1
ATOM 3546 O O . VAL A 1 462 ? -0.149 3.450 29.083 1.00 87.69 462 VAL A O 1
ATOM 3549 N N . ALA A 1 463 ? -2.251 2.877 29.613 1.00 88.75 463 ALA A N 1
ATOM 3550 C CA . ALA A 1 463 ? -2.532 3.972 30.532 1.00 88.75 463 ALA A CA 1
ATOM 3551 C C . ALA A 1 463 ? -3.265 3.431 31.778 1.00 88.75 463 ALA A C 1
ATOM 3553 O O . ALA A 1 463 ? -4.499 3.472 31.823 1.00 88.75 463 ALA A O 1
ATOM 3554 N N . PRO A 1 464 ? -2.540 2.945 32.808 1.00 87.69 464 PRO A N 1
ATOM 3555 C CA . PRO A 1 464 ? -3.135 2.329 34.003 1.00 87.69 464 PRO A CA 1
ATOM 3556 C C . PRO A 1 464 ? -4.173 3.200 34.726 1.00 87.69 464 PRO A C 1
ATOM 3558 O O . PRO A 1 464 ? -5.114 2.684 35.325 1.00 87.69 464 PRO A O 1
ATOM 3561 N N . GLN A 1 465 ? -4.065 4.527 34.616 1.00 86.75 465 GLN A N 1
ATOM 3562 C CA . GLN A 1 465 ? -5.040 5.488 35.138 1.00 86.75 465 GLN A CA 1
ATOM 3563 C C . GLN A 1 465 ? -6.451 5.347 34.532 1.00 86.75 465 GLN A C 1
ATOM 3565 O O . GLN A 1 465 ? -7.416 5.833 35.117 1.00 86.75 465 GLN A O 1
ATOM 3570 N N . MET A 1 466 ? -6.596 4.664 33.391 1.00 88.56 466 MET A N 1
ATOM 3571 C CA . MET A 1 466 ? -7.886 4.388 32.743 1.00 88.56 466 MET A CA 1
ATOM 3572 C C . MET A 1 466 ? -8.665 3.240 33.394 1.00 88.56 466 MET A C 1
ATOM 3574 O O . MET A 1 466 ? -9.767 2.931 32.941 1.00 88.56 466 MET A O 1
ATOM 3578 N N . LEU A 1 467 ? -8.138 2.616 34.455 1.00 88.56 467 LEU A N 1
ATOM 3579 C CA . LEU A 1 467 ? -8.797 1.510 35.153 1.00 88.56 467 LEU A CA 1
ATOM 3580 C C . LEU A 1 467 ? -10.238 1.848 35.572 1.00 88.56 467 LEU A C 1
ATOM 3582 O O . LEU A 1 467 ? -11.130 1.019 35.413 1.00 88.56 467 LEU A O 1
ATOM 3586 N N . SER A 1 468 ? -10.495 3.068 36.051 1.00 86.75 468 SER A N 1
ATOM 3587 C CA . SER A 1 468 ? -11.842 3.511 36.442 1.00 86.75 468 SER A CA 1
ATOM 3588 C C . SER A 1 468 ? -12.828 3.525 35.272 1.00 86.75 468 SER A C 1
ATOM 3590 O O . SER A 1 468 ? -13.953 3.037 35.399 1.00 86.75 468 SER A O 1
ATOM 3592 N N . VAL A 1 469 ? -12.393 4.032 34.118 1.00 87.19 469 VAL A N 1
ATOM 3593 C CA . VAL A 1 469 ? -13.178 4.063 32.878 1.00 87.19 469 VAL A CA 1
ATOM 3594 C C . VAL A 1 469 ? -13.414 2.642 32.373 1.00 87.19 469 VAL A C 1
ATOM 3596 O O . VAL A 1 469 ? -14.548 2.285 32.068 1.00 87.19 469 VAL A O 1
ATOM 3599 N N . ALA A 1 470 ? -12.372 1.807 32.351 1.00 89.19 470 ALA A N 1
ATOM 3600 C CA . ALA A 1 470 ? -12.477 0.424 31.905 1.00 89.19 470 ALA A CA 1
ATOM 3601 C C . ALA A 1 470 ? -13.438 -0.392 32.774 1.00 89.19 470 ALA A C 1
ATOM 3603 O O . ALA A 1 470 ? -14.276 -1.109 32.237 1.00 89.19 470 ALA A O 1
ATOM 3604 N N . LEU A 1 471 ? -13.377 -0.247 34.101 1.00 88.25 471 LEU A N 1
ATOM 3605 C CA . LEU A 1 471 ? -14.317 -0.908 35.007 1.00 88.25 471 LEU A CA 1
ATOM 3606 C C . LEU A 1 471 ? -15.747 -0.412 34.804 1.00 88.25 471 LEU A C 1
ATOM 3608 O O . LEU A 1 471 ? -16.650 -1.239 34.765 1.00 88.25 471 LEU A O 1
ATOM 3612 N N . SER A 1 472 ? -15.944 0.898 34.617 1.00 87.12 472 SER A N 1
ATOM 3613 C CA . SER A 1 472 ? -17.265 1.486 34.343 1.00 87.12 472 SER A CA 1
ATOM 3614 C C . SER A 1 472 ? -17.877 0.934 33.054 1.00 87.12 472 SER A C 1
ATOM 3616 O O . SER A 1 472 ? -19.050 0.583 33.027 1.00 87.12 472 SER A O 1
ATOM 3618 N N . GLU A 1 473 ? -17.072 0.806 31.999 1.00 87.31 473 GLU A N 1
ATOM 3619 C CA . GLU A 1 473 ? -17.507 0.296 30.695 1.00 87.31 473 GLU A CA 1
ATOM 3620 C C . GLU A 1 473 ? -17.588 -1.236 30.634 1.00 87.31 473 GLU A C 1
ATOM 3622 O O . GLU A 1 473 ? -18.283 -1.779 29.777 1.00 87.31 473 GLU A O 1
ATOM 3627 N N . LEU A 1 474 ? -16.898 -1.964 31.515 1.00 85.50 474 LEU A N 1
ATOM 3628 C CA . LEU A 1 474 ? -17.069 -3.413 31.651 1.00 85.50 474 LEU A CA 1
ATOM 3629 C C . LEU A 1 474 ? -18.417 -3.764 32.281 1.00 85.50 474 LEU A C 1
ATOM 3631 O O . LEU A 1 474 ? -18.889 -4.881 32.098 1.00 85.50 474 LEU A O 1
ATOM 3635 N N . VAL A 1 475 ? -19.060 -2.834 32.990 1.00 83.56 475 VAL A N 1
ATOM 3636 C CA . VAL A 1 475 ? -20.405 -3.027 33.533 1.00 83.56 475 VAL A CA 1
ATOM 3637 C C . VAL A 1 475 ? -21.428 -3.085 32.391 1.00 83.56 475 VAL A C 1
ATOM 3639 O O . VAL A 1 475 ? -21.901 -2.062 31.905 1.00 83.56 475 VAL A O 1
ATOM 3642 N N . ALA A 1 476 ? -21.786 -4.291 31.940 1.00 67.56 476 ALA A N 1
ATOM 3643 C CA . ALA A 1 476 ? -22.806 -4.470 30.908 1.00 67.56 476 ALA A CA 1
ATOM 3644 C C . ALA A 1 476 ? -24.214 -4.565 31.518 1.00 67.56 476 ALA A C 1
ATOM 3646 O O . ALA A 1 476 ? -24.424 -5.204 32.546 1.00 67.56 476 ALA A O 1
ATOM 3647 N N . GLY A 1 477 ? -25.210 -3.997 30.829 1.00 64.12 477 GLY A N 1
ATOM 3648 C CA . GLY A 1 477 ? -26.616 -4.077 31.247 1.00 64.12 477 GLY A CA 1
ATOM 3649 C C . GLY A 1 477 ? -27.241 -5.477 31.142 1.00 64.12 477 GLY A C 1
ATOM 3650 O O . GLY A 1 477 ? -28.309 -5.698 31.705 1.00 64.12 477 GLY A O 1
ATOM 3651 N N . ALA A 1 478 ? -26.591 -6.421 30.447 1.00 76.12 478 ALA A N 1
ATOM 3652 C CA . ALA A 1 478 ? -27.043 -7.804 30.298 1.00 76.12 478 ALA A CA 1
ATOM 3653 C C . ALA A 1 478 ? -25.931 -8.805 30.692 1.00 76.12 478 ALA A C 1
ATOM 3655 O O . ALA A 1 478 ? -24.790 -8.636 30.246 1.00 76.12 478 ALA A O 1
ATOM 3656 N N . PRO A 1 479 ? -26.244 -9.869 31.464 1.00 74.75 479 PRO A N 1
ATOM 3657 C CA . PRO A 1 479 ? -25.257 -10.852 31.928 1.00 74.75 479 PRO A CA 1
ATOM 3658 C C . PRO A 1 479 ? -24.485 -11.549 30.799 1.00 74.75 479 PRO A C 1
ATOM 3660 O O . PRO A 1 479 ? -23.270 -11.701 30.891 1.00 74.75 479 PRO A O 1
ATOM 3663 N N . ASP A 1 480 ? -25.157 -11.923 29.707 1.00 80.56 480 ASP A N 1
ATOM 3664 C CA . ASP A 1 480 ? -24.520 -12.632 28.586 1.00 80.56 480 ASP A CA 1
ATOM 3665 C C . ASP A 1 480 ? -23.539 -11.745 27.809 1.00 80.56 480 ASP A C 1
ATOM 3667 O O . ASP A 1 480 ? -22.477 -12.201 27.372 1.00 80.56 480 ASP A O 1
ATOM 3671 N N . THR A 1 481 ? -23.840 -10.448 27.707 1.00 84.06 481 THR A N 1
ATOM 3672 C CA . THR A 1 481 ? -22.911 -9.456 27.157 1.00 84.06 481 THR A CA 1
ATOM 3673 C C . THR A 1 481 ? -21.664 -9.366 28.029 1.00 84.06 481 THR A C 1
ATOM 3675 O O . THR A 1 481 ? -20.558 -9.433 27.501 1.00 84.06 481 THR A O 1
ATOM 3678 N N . HIS A 1 482 ? -21.820 -9.287 29.357 1.00 86.69 482 HIS A N 1
ATOM 3679 C CA . HIS A 1 482 ? -20.688 -9.250 30.294 1.00 86.69 482 HIS A CA 1
ATOM 3680 C C . HIS A 1 482 ? -19.821 -10.514 30.210 1.00 86.69 482 HIS A C 1
ATOM 3682 O O . HIS A 1 482 ? -18.598 -10.414 30.142 1.00 86.69 482 HIS A O 1
ATOM 3688 N N . ARG A 1 483 ? -20.436 -11.701 30.132 1.00 84.75 483 ARG A N 1
ATOM 3689 C CA . ARG A 1 483 ? -19.712 -12.969 29.915 1.00 84.75 483 ARG A CA 1
ATOM 3690 C C . ARG A 1 483 ? -18.881 -12.935 28.637 1.00 84.75 483 ARG A C 1
ATOM 3692 O O . ARG A 1 483 ? -17.700 -13.266 28.661 1.00 84.75 483 ARG A O 1
ATOM 3699 N N . THR A 1 484 ? -19.490 -12.490 27.538 1.00 87.81 484 THR A N 1
ATOM 3700 C CA . THR A 1 484 ? -18.818 -12.366 26.237 1.00 87.81 484 THR A CA 1
ATOM 3701 C C . THR A 1 484 ? -17.665 -11.362 26.292 1.00 87.81 484 THR A C 1
ATOM 3703 O O . THR A 1 484 ? -16.619 -11.600 25.694 1.00 87.81 484 THR A O 1
ATOM 3706 N N . MET A 1 485 ? -17.830 -10.259 27.033 1.00 89.69 485 MET A N 1
ATOM 3707 C CA . MET A 1 485 ? -16.766 -9.281 27.271 1.00 89.69 485 MET A CA 1
ATOM 3708 C C . MET A 1 485 ? -15.576 -9.925 27.988 1.00 89.69 485 MET A C 1
ATOM 3710 O O . MET A 1 485 ? -14.473 -9.906 27.455 1.00 89.69 485 MET A O 1
ATOM 3714 N N . LEU A 1 486 ? -15.784 -10.549 29.152 1.00 88.69 486 LEU A N 1
ATOM 3715 C CA . LEU A 1 486 ? -14.687 -11.153 29.920 1.00 88.69 486 LEU A CA 1
ATOM 3716 C C . LEU A 1 486 ? -13.976 -12.286 29.168 1.00 88.69 486 LEU A C 1
ATOM 3718 O O . LEU A 1 486 ? -12.757 -12.410 29.262 1.00 88.69 486 LEU A O 1
ATOM 3722 N N . ALA A 1 487 ? -14.720 -13.090 28.404 1.00 87.06 487 ALA A N 1
ATOM 3723 C CA . ALA A 1 487 ? -14.149 -14.141 27.564 1.00 87.06 487 ALA A CA 1
ATOM 3724 C C . ALA A 1 487 ? -13.316 -13.589 26.392 1.00 87.06 487 ALA A C 1
ATOM 3726 O O . ALA A 1 487 ? -12.412 -14.268 25.913 1.00 87.06 487 ALA A O 1
ATOM 3727 N N . GLY A 1 488 ? -13.611 -12.368 25.933 1.00 86.44 488 GLY A N 1
ATOM 3728 C CA . GLY A 1 488 ? -12.888 -11.698 24.851 1.00 86.44 488 GLY A CA 1
ATOM 3729 C C . GLY A 1 488 ? -11.535 -11.108 25.255 1.00 86.44 488 GLY A C 1
ATOM 3730 O O . GLY A 1 488 ? -10.768 -10.731 24.374 1.00 86.44 488 GLY A O 1
ATOM 3731 N N . ILE A 1 489 ? -11.228 -11.025 26.555 1.00 90.00 489 ILE A N 1
ATOM 3732 C CA . ILE A 1 489 ? -9.947 -10.504 27.048 1.00 90.00 489 ILE A CA 1
ATOM 3733 C C . ILE A 1 489 ? -8.904 -11.626 26.998 1.00 90.00 489 ILE A C 1
ATOM 3735 O O . ILE A 1 489 ? -8.961 -12.584 27.773 1.00 90.00 489 ILE A O 1
ATOM 3739 N N . VAL A 1 490 ? -7.940 -11.494 26.088 1.00 88.44 490 VAL A N 1
ATOM 3740 C CA . VAL A 1 490 ? -6.901 -12.500 25.818 1.00 88.44 490 VAL A CA 1
ATOM 3741 C C . VAL A 1 490 ? -5.535 -12.091 26.379 1.00 88.44 490 VAL A C 1
ATOM 3743 O O . VAL A 1 490 ? -5.332 -10.954 26.808 1.00 88.44 490 VAL A O 1
ATOM 3746 N N . GLU A 1 491 ? -4.589 -13.030 26.417 1.00 85.62 491 GLU A N 1
ATOM 3747 C CA . GLU A 1 491 ? -3.213 -12.733 26.830 1.00 85.62 491 GLU A CA 1
ATOM 3748 C C . GLU A 1 491 ? -2.465 -11.895 25.778 1.00 85.62 491 GLU A C 1
ATOM 3750 O O . GLU A 1 491 ? -2.663 -12.118 24.579 1.00 85.62 491 GLU A O 1
ATOM 3755 N N . PRO A 1 492 ? -1.565 -10.972 26.187 1.00 86.00 492 PRO A N 1
ATOM 3756 C CA . PRO A 1 492 ? -1.107 -10.697 27.563 1.00 86.00 492 PRO A CA 1
ATOM 3757 C C . PRO A 1 492 ? -1.957 -9.671 28.344 1.00 86.00 492 PRO A C 1
ATOM 3759 O O . PRO A 1 492 ? -1.651 -9.345 29.491 1.00 86.00 492 PRO A O 1
ATOM 3762 N N . GLN A 1 493 ? -2.995 -9.089 27.732 1.00 88.81 493 GLN A N 1
ATOM 3763 C CA . GLN A 1 493 ? -3.809 -8.043 28.369 1.00 88.81 493 GLN A CA 1
ATOM 3764 C C . GLN A 1 493 ? -4.601 -8.581 29.566 1.00 88.81 493 GLN A C 1
ATOM 3766 O O . GLN A 1 493 ? -4.821 -7.853 30.537 1.00 88.81 493 GLN A O 1
ATOM 3771 N N . ARG A 1 494 ? -5.014 -9.850 29.497 1.00 89.44 494 ARG A N 1
ATOM 3772 C CA . ARG A 1 494 ? -5.738 -10.556 30.554 1.00 89.44 494 ARG A CA 1
ATOM 3773 C C . ARG A 1 494 ? -4.967 -10.569 31.870 1.00 89.44 494 ARG A C 1
ATOM 3775 O O . ARG A 1 494 ? -5.494 -10.058 32.859 1.00 89.44 494 ARG A O 1
ATOM 3782 N N . GLU A 1 495 ? -3.747 -11.103 31.887 1.00 88.94 495 GLU A N 1
ATOM 3783 C CA . GLU A 1 495 ? -2.943 -11.180 33.110 1.00 88.94 495 GLU A CA 1
ATOM 3784 C C . GLU A 1 495 ? -2.635 -9.786 33.676 1.00 88.94 495 GLU A C 1
ATOM 3786 O O . GLU A 1 495 ? -2.745 -9.568 34.887 1.00 88.94 495 GLU A O 1
ATOM 3791 N N . PHE A 1 496 ? -2.312 -8.814 32.813 1.00 90.12 496 PHE A N 1
ATOM 3792 C CA . PHE A 1 496 ? -2.003 -7.449 33.247 1.00 90.12 496 PHE A CA 1
ATOM 3793 C C . PHE A 1 496 ? -3.205 -6.764 33.907 1.00 90.12 496 PHE A C 1
ATOM 3795 O O . PHE A 1 496 ? -3.082 -6.228 35.011 1.00 90.12 496 PHE A O 1
ATOM 3802 N N . LEU A 1 497 ? -4.375 -6.787 33.255 1.00 90.19 497 LEU A N 1
ATOM 3803 C CA . LEU A 1 497 ? -5.587 -6.168 33.795 1.00 90.19 497 LEU A CA 1
ATOM 3804 C C . LEU A 1 497 ? -5.997 -6.832 35.114 1.00 90.19 497 LEU A C 1
ATOM 3806 O O . LEU A 1 497 ? -6.307 -6.136 36.081 1.00 90.19 497 LEU A O 1
ATOM 3810 N N . ALA A 1 498 ? -5.961 -8.165 35.165 1.00 89.19 498 ALA A N 1
ATOM 3811 C CA . ALA A 1 498 ? -6.269 -8.926 36.368 1.00 89.19 498 ALA A CA 1
ATOM 3812 C C . ALA A 1 498 ? -5.329 -8.558 37.526 1.00 89.19 498 ALA A C 1
ATOM 3814 O O . ALA A 1 498 ? -5.786 -8.243 38.627 1.00 89.19 498 ALA A O 1
ATOM 3815 N N . SER A 1 499 ? -4.021 -8.518 37.259 1.00 88.50 499 SER A N 1
ATOM 3816 C CA . SER A 1 499 ? -3.001 -8.180 38.255 1.00 88.50 499 SER A CA 1
ATOM 3817 C C . SER A 1 499 ? -3.159 -6.754 38.767 1.00 88.50 499 SER A C 1
ATOM 3819 O O . SER A 1 499 ? -3.048 -6.534 39.974 1.00 88.50 499 SER A O 1
ATOM 3821 N N . LEU A 1 500 ? -3.466 -5.797 37.884 1.00 88.12 500 LEU A N 1
ATOM 3822 C CA . LEU A 1 500 ? -3.699 -4.408 38.273 1.00 88.12 500 LEU A CA 1
ATOM 3823 C C . LEU A 1 500 ? -4.942 -4.279 39.161 1.00 88.12 500 LEU A C 1
ATOM 3825 O O . LEU A 1 500 ? -4.867 -3.642 40.210 1.00 88.12 500 LEU A O 1
ATOM 3829 N N . ILE A 1 501 ? -6.064 -4.909 38.795 1.00 87.44 501 ILE A N 1
ATOM 3830 C CA . ILE A 1 501 ? -7.293 -4.905 39.609 1.00 87.44 501 ILE A CA 1
ATOM 3831 C C . ILE A 1 501 ? -7.005 -5.434 41.019 1.00 87.44 501 ILE A C 1
ATOM 3833 O O . ILE A 1 501 ? -7.366 -4.782 42.000 1.00 87.44 501 ILE A O 1
ATOM 3837 N N . VAL A 1 502 ? -6.325 -6.581 41.124 1.00 85.19 502 VAL A N 1
ATOM 3838 C CA . VAL A 1 502 ? -5.994 -7.213 42.411 1.00 85.19 502 VAL A CA 1
ATOM 3839 C C . VAL A 1 502 ? -5.061 -6.328 43.241 1.00 85.19 502 VAL A C 1
ATOM 3841 O O . VAL A 1 502 ? -5.354 -6.066 44.406 1.00 85.19 502 VAL A O 1
ATOM 3844 N N . HIS A 1 503 ? -3.990 -5.794 42.645 1.00 84.12 503 HIS A N 1
ATOM 3845 C CA . HIS A 1 503 ? -3.066 -4.894 43.345 1.00 84.12 503 HIS A CA 1
ATOM 3846 C C . HIS A 1 503 ? -3.758 -3.627 43.857 1.00 84.12 503 HIS A C 1
ATOM 3848 O O . HIS A 1 503 ? -3.493 -3.200 44.978 1.00 84.12 503 HIS A O 1
ATOM 3854 N N . THR A 1 504 ? -4.655 -3.032 43.064 1.00 80.81 504 THR A N 1
ATOM 3855 C CA . THR A 1 504 ? -5.362 -1.798 43.454 1.00 80.81 504 THR A CA 1
ATOM 3856 C C . THR A 1 504 ? -6.318 -2.045 44.628 1.00 80.81 504 THR A C 1
ATOM 3858 O O . THR A 1 504 ? -6.508 -1.162 45.462 1.00 80.81 504 THR A O 1
ATOM 3861 N N . TRP A 1 505 ? -6.894 -3.249 44.726 1.00 75.06 505 TRP A N 1
ATOM 3862 C CA . TRP A 1 505 ? -7.744 -3.667 45.848 1.00 75.06 505 T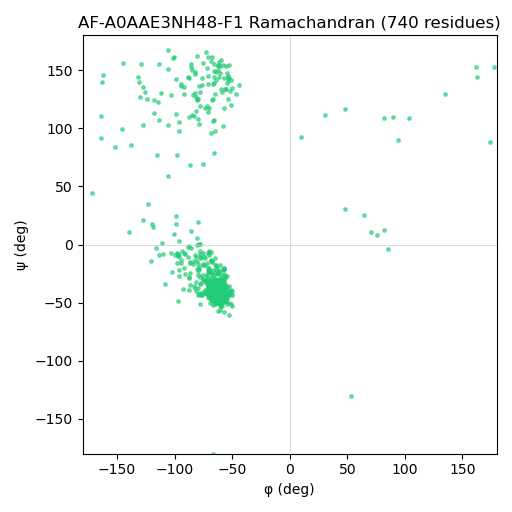RP A CA 1
ATOM 3863 C C . TRP A 1 505 ? -6.966 -4.036 47.114 1.00 75.06 505 TRP A C 1
ATOM 3865 O O . TRP A 1 505 ? -7.455 -3.793 48.212 1.00 75.06 505 TRP A O 1
ATOM 3875 N N . MET A 1 506 ? -5.765 -4.603 46.986 1.00 70.88 506 MET A N 1
ATOM 3876 C CA . MET A 1 506 ? -4.919 -4.964 48.134 1.00 70.88 506 MET A CA 1
ATOM 3877 C C . MET A 1 506 ? -4.371 -3.758 48.906 1.00 70.88 506 MET A C 1
ATOM 3879 O O . MET A 1 506 ? -3.859 -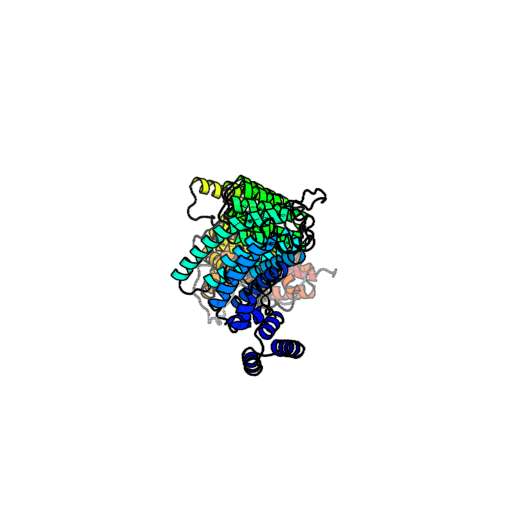3.915 50.014 1.00 70.88 506 MET A O 1
ATOM 3883 N N . GLN A 1 507 ? -4.449 -2.551 48.344 1.00 73.56 507 GLN A N 1
ATOM 3884 C CA . GLN A 1 507 ? -4.034 -1.342 49.044 1.00 73.56 507 GLN A CA 1
ATOM 3885 C C . GLN A 1 507 ? -5.045 -1.004 50.151 1.00 73.56 507 GLN A C 1
ATOM 3887 O O . GLN A 1 507 ? -6.214 -0.749 49.880 1.00 73.56 507 GLN A O 1
ATOM 3892 N N . VAL A 1 508 ? -4.570 -0.988 51.402 1.00 52.53 508 VAL A N 1
ATOM 3893 C CA . VAL A 1 508 ? -5.372 -0.881 52.643 1.00 52.53 508 VAL A CA 1
ATOM 3894 C C . VAL A 1 508 ? -6.255 0.382 52.704 1.00 52.53 508 VAL A C 1
ATOM 3896 O O . VAL A 1 508 ? -7.320 0.352 53.311 1.00 52.53 508 VAL A O 1
ATOM 3899 N N . GLU A 1 509 ? -5.861 1.462 52.021 1.00 60.62 509 GLU A N 1
ATOM 3900 C CA . GLU A 1 509 ? -6.645 2.700 51.826 1.00 60.62 509 GLU A CA 1
ATOM 3901 C C . GLU A 1 509 ? -6.827 3.025 50.328 1.00 60.62 509 GLU A C 1
ATOM 3903 O O . GLU A 1 509 ? -6.779 4.179 49.900 1.00 60.62 509 GLU A O 1
ATOM 3908 N N . GLY A 1 510 ? -6.958 1.993 49.491 1.00 61.31 510 GLY A N 1
ATOM 3909 C CA . GLY A 1 510 ? -7.018 2.134 48.039 1.00 61.31 510 GLY A CA 1
ATOM 3910 C C . GLY A 1 510 ? -8.296 2.827 47.533 1.00 61.31 510 GLY A C 1
ATOM 3911 O O . GLY A 1 510 ? -9.338 2.797 48.189 1.00 61.31 510 GLY A O 1
ATOM 3912 N N . PRO A 1 511 ? -8.277 3.406 46.317 1.00 70.00 511 PRO A N 1
ATOM 3913 C CA . PRO A 1 511 ? -9.422 4.118 45.732 1.00 70.00 511 PRO A CA 1
ATOM 3914 C C . PRO A 1 511 ? -10.592 3.205 45.310 1.00 70.00 511 PRO A C 1
ATOM 3916 O O . PRO A 1 511 ? -11.648 3.698 44.910 1.00 70.00 511 PRO A O 1
ATOM 3919 N N . MET A 1 512 ? -10.426 1.878 45.370 1.00 75.19 512 MET A N 1
ATOM 3920 C CA . MET A 1 512 ? -11.358 0.896 44.802 1.00 75.19 512 MET A CA 1
ATOM 3921 C C . MET A 1 512 ? -12.755 0.854 45.448 1.00 75.19 512 MET A C 1
ATOM 3923 O O . MET A 1 512 ? -13.729 0.803 44.691 1.00 75.19 512 MET A O 1
ATOM 3927 N N . PRO A 1 513 ? -12.930 0.924 46.783 1.00 75.31 513 PRO A N 1
ATOM 3928 C CA . PRO A 1 513 ? -14.265 0.977 47.388 1.00 75.31 513 PRO A CA 1
ATOM 3929 C C . PRO A 1 513 ? -15.048 2.232 46.975 1.00 75.31 513 PRO A C 1
ATOM 3931 O O . PRO A 1 513 ? -16.223 2.145 46.614 1.00 75.31 513 PRO A O 1
ATOM 3934 N N . ALA A 1 514 ? -14.383 3.393 46.951 1.00 78.81 514 ALA A N 1
ATOM 3935 C CA . ALA A 1 514 ? -14.987 4.658 46.528 1.00 78.81 514 ALA A CA 1
ATOM 3936 C C . ALA A 1 514 ? -15.362 4.637 45.038 1.00 78.81 514 ALA A C 1
ATOM 3938 O O . ALA A 1 514 ? -16.465 5.043 44.670 1.00 78.81 514 ALA A O 1
ATOM 3939 N N . LEU A 1 515 ? -14.479 4.097 44.192 1.00 82.38 515 LEU A N 1
ATOM 3940 C CA . LEU A 1 515 ? -14.741 3.896 42.770 1.00 82.38 515 LEU A CA 1
ATOM 3941 C C . LEU A 1 515 ? -15.922 2.943 42.543 1.00 82.38 515 LEU A C 1
ATOM 3943 O O . LEU A 1 515 ? -16.790 3.228 41.726 1.00 82.38 515 LEU A O 1
ATOM 3947 N N . THR A 1 516 ? -15.994 1.840 43.289 1.00 82.75 516 THR A N 1
ATOM 3948 C CA . THR A 1 516 ? -17.097 0.869 43.198 1.00 82.75 516 THR A CA 1
ATOM 3949 C C . THR A 1 516 ? -18.436 1.540 43.500 1.00 82.75 516 THR A C 1
ATOM 3951 O O . THR A 1 516 ? -19.380 1.415 42.721 1.00 82.75 516 THR A O 1
ATOM 3954 N N . HIS A 1 517 ? -18.499 2.329 44.576 1.00 82.81 517 HIS A N 1
ATOM 3955 C CA . HIS A 1 517 ? -19.687 3.112 44.907 1.00 82.81 517 HIS A CA 1
ATOM 3956 C C . HIS A 1 517 ? -20.025 4.141 43.821 1.00 82.81 517 HIS A C 1
ATOM 3958 O O . HIS A 1 517 ? -21.188 4.285 43.442 1.00 82.81 517 HIS A O 1
ATOM 3964 N N . GLN A 1 518 ? -19.026 4.834 43.269 1.00 86.31 518 GLN A N 1
ATOM 3965 C CA . GLN A 1 518 ? -19.226 5.797 42.185 1.00 86.31 518 GLN A CA 1
ATOM 3966 C C . GLN A 1 518 ? -19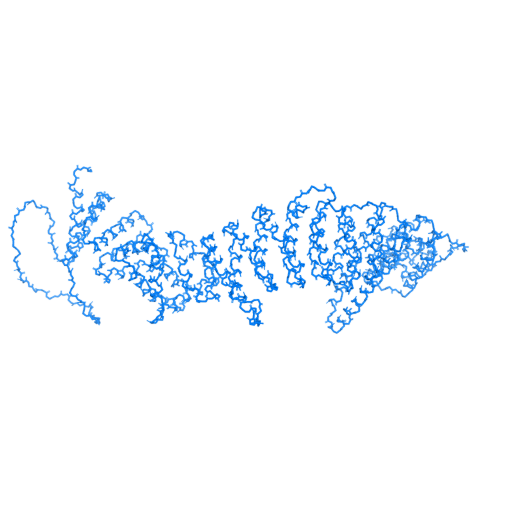.798 5.137 40.920 1.00 86.31 518 GLN A C 1
ATOM 3968 O O . GLN A 1 518 ? -20.738 5.670 40.337 1.00 86.31 518 GLN A O 1
ATOM 3973 N N . ILE A 1 519 ? -19.277 3.975 40.513 1.00 86.19 519 ILE A N 1
ATOM 3974 C CA . ILE A 1 519 ? -19.747 3.264 39.315 1.00 86.19 519 ILE A CA 1
ATOM 3975 C C . ILE A 1 519 ? -21.186 2.783 39.506 1.00 86.19 519 ILE A C 1
ATOM 3977 O O . ILE A 1 519 ? -22.015 3.003 38.627 1.00 86.19 519 ILE A O 1
ATOM 3981 N N . VAL A 1 520 ? -21.500 2.158 40.647 1.00 84.12 520 VAL A N 1
ATOM 3982 C CA . VAL A 1 520 ? -22.851 1.639 40.926 1.00 84.12 520 VAL A CA 1
ATOM 3983 C C . VAL A 1 520 ? -23.866 2.779 41.020 1.00 84.12 520 VAL A C 1
ATOM 3985 O O . VAL A 1 520 ? -24.915 2.717 40.384 1.00 84.12 520 VAL A O 1
ATOM 3988 N N . SER A 1 521 ? -23.548 3.848 41.756 1.00 83.94 521 SER A N 1
ATOM 3989 C CA . SER A 1 521 ? -24.455 4.994 41.932 1.00 83.94 521 SER A CA 1
ATOM 3990 C C . SER A 1 521 ? -24.685 5.803 40.651 1.00 83.94 521 SER A C 1
ATOM 3992 O O . SER A 1 521 ? -25.736 6.427 40.517 1.00 83.94 521 SER A O 1
ATOM 3994 N N . ALA A 1 522 ? -23.753 5.767 39.692 1.00 85.06 522 ALA A N 1
ATOM 3995 C CA . ALA A 1 522 ? -23.917 6.409 38.389 1.00 85.06 522 ALA A CA 1
ATOM 3996 C C . ALA A 1 522 ? -24.927 5.691 37.472 1.00 85.06 522 ALA A C 1
ATOM 3998 O O . ALA A 1 522 ? -25.376 6.280 36.488 1.00 85.06 522 ALA A O 1
ATOM 3999 N N . GLN A 1 523 ? -25.298 4.440 37.772 1.00 84.25 523 GLN A N 1
ATOM 4000 C CA . GLN A 1 523 ? -26.243 3.674 36.958 1.00 84.25 523 GLN A CA 1
ATOM 4001 C C . GLN A 1 523 ? -27.704 4.018 37.290 1.00 84.25 523 GLN A C 1
ATOM 4003 O O . GLN A 1 523 ? -28.031 4.298 38.452 1.00 84.25 523 GLN A O 1
ATOM 4008 N N . PRO A 1 524 ? -28.622 3.942 36.302 1.00 84.69 524 PRO A N 1
ATOM 4009 C CA . PRO A 1 524 ? -30.056 4.068 36.551 1.00 84.69 524 PRO A CA 1
ATOM 4010 C C . PRO A 1 524 ? -30.521 3.071 37.627 1.00 84.69 524 PRO A C 1
ATOM 4012 O O . PRO A 1 524 ? -30.068 1.926 37.590 1.00 84.69 524 PRO A O 1
ATOM 4015 N N . PRO A 1 525 ? -31.467 3.423 38.523 1.00 79.31 525 PRO A N 1
ATOM 4016 C CA . PRO A 1 525 ? -31.880 2.564 39.643 1.00 79.31 525 PRO A CA 1
ATOM 4017 C C . PRO A 1 525 ? -32.232 1.125 39.246 1.00 79.31 525 PRO A C 1
ATOM 4019 O O . PRO A 1 525 ? -31.825 0.178 39.905 1.00 79.31 525 PRO A O 1
ATOM 4022 N N . ALA A 1 526 ? -32.906 0.950 38.105 1.00 77.69 526 ALA A N 1
ATOM 4023 C CA . ALA A 1 526 ? -33.290 -0.361 37.578 1.00 77.69 526 ALA A CA 1
ATOM 4024 C C . ALA A 1 526 ? -32.107 -1.243 37.119 1.00 77.69 526 ALA A C 1
ATOM 4026 O O . ALA A 1 526 ? -32.292 -2.431 36.876 1.00 77.69 526 ALA A O 1
ATOM 4027 N N . GLN A 1 527 ? -30.910 -0.672 36.958 1.00 80.81 527 GLN A N 1
ATOM 4028 C CA . GLN A 1 527 ? -29.703 -1.348 36.472 1.00 80.81 527 GLN A CA 1
ATOM 4029 C C . GLN A 1 527 ? -28.611 -1.463 37.541 1.00 80.81 527 GLN A C 1
ATOM 4031 O O . GLN A 1 527 ? -27.639 -2.183 37.324 1.00 80.81 527 GLN A O 1
ATOM 4036 N N . GLN A 1 528 ? -28.767 -0.812 38.700 1.00 82.56 528 GLN A N 1
ATOM 4037 C CA . GLN A 1 528 ? -27.761 -0.801 39.770 1.00 82.56 528 GLN A CA 1
ATOM 4038 C C . GLN A 1 528 ? -27.415 -2.209 40.258 1.00 82.56 528 GLN A C 1
ATOM 4040 O O . GLN A 1 528 ? -26.240 -2.520 40.446 1.00 82.56 528 GLN A O 1
ATOM 4045 N N . ALA A 1 529 ? -28.412 -3.086 40.385 1.00 77.81 529 ALA A N 1
ATOM 4046 C CA . ALA A 1 529 ? -28.186 -4.460 40.813 1.00 77.81 529 ALA A CA 1
ATOM 4047 C C . ALA A 1 529 ? -27.400 -5.296 39.790 1.00 77.81 529 ALA A C 1
ATOM 4049 O O . ALA A 1 529 ? -26.426 -5.967 40.135 1.00 77.81 529 ALA A O 1
ATOM 4050 N N . THR A 1 530 ? -27.774 -5.217 38.509 1.00 80.75 530 THR A N 1
ATOM 4051 C CA . THR A 1 530 ? -27.052 -5.888 37.414 1.00 80.75 530 THR A CA 1
ATOM 4052 C C . THR A 1 530 ? -25.636 -5.338 37.267 1.00 80.75 530 THR A C 1
ATOM 4054 O O . THR A 1 530 ? -24.697 -6.082 36.974 1.00 80.75 530 THR A O 1
ATOM 4057 N N . ALA A 1 531 ? -25.467 -4.038 37.509 1.00 83.62 531 ALA A N 1
ATOM 4058 C CA . ALA A 1 531 ? -24.182 -3.369 37.467 1.00 83.62 531 ALA A CA 1
ATOM 4059 C C . ALA A 1 531 ? -23.244 -3.834 38.587 1.00 83.62 531 ALA A C 1
ATOM 4061 O O . ALA A 1 531 ? -22.103 -4.219 38.327 1.00 83.62 531 ALA A O 1
ATOM 4062 N N . ALA A 1 532 ? -23.748 -3.869 39.820 1.00 83.75 532 ALA A N 1
ATOM 4063 C CA . ALA A 1 532 ? -23.025 -4.386 40.973 1.00 83.75 532 ALA A CA 1
ATOM 4064 C C . ALA A 1 532 ? -22.652 -5.866 40.786 1.00 83.75 532 ALA A C 1
ATOM 4066 O O . ALA A 1 532 ? -21.500 -6.244 40.992 1.00 83.75 532 ALA A O 1
ATOM 4067 N N . ALA A 1 533 ? -23.576 -6.695 40.291 1.00 80.75 533 ALA A N 1
ATOM 4068 C CA . ALA A 1 533 ? -23.291 -8.098 39.994 1.00 80.75 533 ALA A CA 1
ATOM 4069 C C . ALA A 1 533 ? -22.253 -8.282 38.871 1.00 80.75 533 ALA A C 1
ATOM 4071 O O . ALA A 1 533 ? -21.442 -9.211 38.906 1.00 80.75 533 ALA A O 1
ATOM 4072 N N . SER A 1 534 ? -22.236 -7.385 37.881 1.00 86.62 534 SER A N 1
ATOM 4073 C CA . SER A 1 534 ? -21.216 -7.367 36.827 1.00 86.62 534 SER A CA 1
ATOM 4074 C C . SER A 1 534 ? -19.840 -6.988 37.370 1.00 86.62 534 SER A C 1
ATOM 4076 O O . SER A 1 534 ? -18.866 -7.666 37.053 1.00 86.62 534 SER A O 1
ATOM 4078 N N . LEU A 1 535 ? -19.753 -5.973 38.236 1.00 87.44 535 LEU A N 1
ATOM 4079 C CA . LEU A 1 535 ? -18.503 -5.589 38.905 1.00 87.44 535 LEU A CA 1
ATOM 4080 C C . LEU A 1 535 ? -17.959 -6.710 39.791 1.00 87.44 535 LEU A C 1
ATOM 4082 O O . LEU A 1 535 ? -16.784 -7.054 39.677 1.00 87.44 535 LEU A O 1
ATOM 4086 N N . ALA A 1 536 ? -18.815 -7.322 40.616 1.00 83.06 536 ALA A N 1
ATOM 4087 C CA . ALA A 1 536 ? -18.429 -8.461 41.444 1.00 83.06 536 ALA A CA 1
ATOM 4088 C C . ALA A 1 536 ? -17.858 -9.594 40.579 1.00 83.06 536 ALA A C 1
ATOM 4090 O O . ALA A 1 536 ? -16.791 -10.128 40.879 1.00 83.06 536 ALA A O 1
ATOM 4091 N N . ALA A 1 537 ? -18.511 -9.912 39.458 1.00 83.62 537 ALA A N 1
ATOM 4092 C CA . ALA A 1 537 ? -18.022 -10.925 38.530 1.00 83.62 537 ALA A CA 1
ATOM 4093 C C . ALA A 1 537 ? -16.707 -10.550 37.838 1.00 83.62 537 ALA A C 1
ATOM 4095 O O . ALA A 1 537 ? -15.859 -11.418 37.659 1.00 83.62 537 ALA A O 1
ATOM 4096 N N . THR A 1 538 ? -16.493 -9.277 37.496 1.00 88.25 538 THR A N 1
ATOM 4097 C CA . THR A 1 538 ? -15.197 -8.801 36.988 1.00 88.25 538 THR A CA 1
ATOM 4098 C C . THR A 1 538 ? -14.086 -9.002 38.024 1.00 88.25 538 THR A C 1
ATOM 4100 O O . THR A 1 538 ? -12.983 -9.411 37.665 1.00 88.25 538 THR A O 1
ATOM 4103 N N . PHE A 1 539 ? -14.359 -8.776 39.312 1.00 86.25 539 PHE A N 1
ATOM 4104 C CA . PHE A 1 539 ? -13.382 -9.028 40.378 1.00 86.25 539 PHE A CA 1
ATOM 4105 C C . PHE A 1 539 ? -13.110 -10.527 40.580 1.00 86.25 539 PHE A C 1
ATOM 4107 O O . PHE A 1 539 ? -11.949 -10.922 40.697 1.00 86.25 539 PHE A O 1
ATOM 4114 N N . ALA A 1 540 ? -14.140 -11.380 40.519 1.00 81.81 540 ALA A N 1
ATOM 4115 C CA . ALA A 1 540 ? -13.959 -12.835 40.546 1.00 81.81 540 ALA A CA 1
ATOM 4116 C C . ALA A 1 540 ? -13.124 -13.332 39.360 1.00 81.81 540 ALA A C 1
ATOM 4118 O O . ALA A 1 540 ? -12.221 -14.156 39.522 1.00 81.81 540 ALA A O 1
ATOM 4119 N N . TRP A 1 541 ? -13.407 -12.804 38.169 1.00 87.25 541 TRP A N 1
ATOM 4120 C CA . TRP A 1 541 ? -12.634 -13.080 36.969 1.00 87.25 541 TRP A CA 1
ATOM 4121 C C . TRP A 1 541 ? -11.170 -12.682 37.148 1.00 87.25 541 TRP A C 1
ATOM 4123 O O . TRP A 1 541 ? -10.298 -13.511 36.890 1.00 87.25 541 TRP A O 1
ATOM 4133 N N . ALA A 1 542 ? -10.892 -11.479 37.661 1.00 87.44 542 ALA A N 1
ATOM 4134 C CA . ALA A 1 542 ? -9.530 -11.014 37.910 1.00 87.44 542 ALA A CA 1
ATOM 4135 C C . ALA A 1 542 ? -8.773 -11.964 38.853 1.00 87.44 542 ALA A C 1
ATOM 4137 O O . ALA A 1 542 ? -7.666 -12.386 38.532 1.00 87.44 542 ALA A O 1
ATOM 4138 N N . ALA A 1 543 ? -9.392 -12.405 39.952 1.00 82.44 543 ALA A N 1
ATOM 4139 C CA . ALA A 1 543 ? -8.775 -13.364 40.874 1.00 82.44 543 ALA A CA 1
ATOM 4140 C C . ALA A 1 543 ? -8.475 -14.733 40.231 1.00 82.44 543 ALA A C 1
ATOM 4142 O O . ALA A 1 543 ? -7.503 -15.393 40.593 1.00 82.44 543 ALA A O 1
ATOM 4143 N N . SER A 1 544 ? -9.276 -15.154 39.247 1.00 82.75 544 SER A N 1
ATOM 4144 C CA . SER A 1 544 ? -9.017 -16.378 38.474 1.00 82.75 544 SER A CA 1
ATOM 4145 C C . SER A 1 544 ? -7.964 -16.206 37.369 1.00 82.75 544 SER A C 1
ATOM 4147 O O . SER A 1 544 ? -7.376 -17.192 36.925 1.00 82.75 544 SER A O 1
ATOM 4149 N N . ALA A 1 545 ? -7.749 -14.972 36.905 1.00 84.94 545 ALA A N 1
ATOM 4150 C CA . ALA A 1 545 ? -6.929 -14.635 35.742 1.00 84.94 545 ALA A CA 1
ATOM 4151 C C . ALA A 1 545 ? -5.511 -14.148 36.091 1.00 84.94 545 ALA A C 1
ATOM 4153 O O . ALA A 1 545 ? -4.694 -14.008 35.187 1.00 84.94 545 ALA A O 1
ATOM 4154 N N . VAL A 1 546 ? -5.205 -13.901 37.368 1.00 84.94 546 VAL A N 1
ATOM 4155 C CA . VAL A 1 546 ? -3.841 -13.583 37.820 1.00 84.94 546 VAL A CA 1
ATOM 4156 C C . VAL A 1 546 ? -2.898 -14.792 37.767 1.00 84.94 546 VAL A C 1
ATOM 4158 O O . VAL A 1 546 ? -3.325 -15.956 37.765 1.00 84.94 546 VAL A O 1
ATOM 4161 N N . SER A 1 547 ? -1.595 -14.499 37.785 1.00 80.50 547 SER A N 1
ATOM 4162 C CA . SER A 1 547 ? -0.528 -15.494 37.892 1.00 80.50 547 SER A CA 1
ATOM 4163 C C . SER A 1 547 ? -0.729 -16.428 39.094 1.00 80.50 547 SER A C 1
ATOM 4165 O O . SER A 1 547 ? -1.361 -16.082 40.098 1.00 80.50 547 SER A O 1
ATOM 4167 N N . ALA A 1 548 ? -0.180 -17.643 39.006 1.00 78.94 548 ALA A N 1
ATOM 4168 C CA . ALA A 1 548 ? -0.310 -18.638 40.072 1.00 78.94 548 ALA A CA 1
ATOM 4169 C C . ALA A 1 548 ? 0.227 -18.136 41.425 1.00 78.94 548 ALA A C 1
ATOM 4171 O O . ALA A 1 548 ? -0.329 -18.488 42.461 1.00 78.94 548 ALA A O 1
ATOM 4172 N N . GLU A 1 549 ? 1.250 -17.279 41.404 1.00 78.38 549 GLU A N 1
ATOM 4173 C CA . GLU A 1 549 ? 1.890 -16.699 42.589 1.00 78.38 549 GLU A CA 1
ATOM 4174 C C . GLU A 1 549 ? 0.974 -15.724 43.344 1.00 78.38 549 GLU A C 1
ATOM 4176 O O . GLU A 1 549 ? 1.023 -15.651 44.568 1.00 78.38 549 GLU A O 1
ATOM 4181 N N . LEU A 1 550 ? 0.102 -15.002 42.632 1.00 75.19 550 LEU A N 1
ATOM 4182 C CA . LEU A 1 550 ? -0.816 -14.023 43.224 1.00 75.19 550 LEU A CA 1
ATOM 4183 C C . LEU A 1 550 ? -2.182 -14.614 43.587 1.00 75.19 550 LEU A C 1
ATOM 4185 O O . LEU A 1 550 ? -2.990 -13.931 44.211 1.00 75.19 550 LEU A O 1
ATOM 4189 N N . ARG A 1 551 ? -2.467 -15.865 43.211 1.00 78.25 551 ARG A N 1
ATOM 4190 C CA . ARG A 1 551 ? -3.824 -16.432 43.250 1.00 78.25 551 ARG A CA 1
ATOM 4191 C C . ARG A 1 551 ? -4.412 -16.550 44.659 1.00 78.25 551 ARG A C 1
ATOM 4193 O O . ARG A 1 551 ? -5.587 -16.247 44.845 1.00 78.25 551 ARG A O 1
ATOM 4200 N N . GLU A 1 552 ? -3.618 -16.953 45.651 1.00 75.75 552 GLU A N 1
ATOM 4201 C CA . GLU A 1 552 ? -4.086 -17.057 47.046 1.00 75.75 552 GLU A CA 1
ATOM 4202 C C . GLU A 1 552 ? -4.396 -15.682 47.643 1.00 75.75 552 GLU A C 1
ATOM 4204 O O . GLU A 1 552 ? -5.462 -15.463 48.218 1.00 75.75 552 GLU A O 1
ATOM 4209 N N . ALA A 1 553 ? -3.494 -14.721 47.444 1.00 75.25 553 ALA A N 1
ATOM 4210 C CA . ALA A 1 553 ? -3.691 -13.355 47.903 1.00 75.25 553 ALA A CA 1
ATOM 4211 C C . ALA A 1 553 ? -4.872 -12.687 47.163 1.00 75.25 553 ALA A C 1
ATOM 4213 O O . ALA A 1 553 ? -5.658 -11.955 47.766 1.00 75.25 553 ALA A O 1
ATOM 4214 N N . ALA A 1 554 ? -5.048 -12.982 45.871 1.00 76.94 554 ALA A N 1
ATOM 4215 C CA . ALA A 1 554 ? -6.170 -12.506 45.068 1.00 76.94 554 ALA A CA 1
ATOM 4216 C C . ALA A 1 554 ? -7.520 -13.065 45.535 1.00 76.94 554 ALA A C 1
ATOM 4218 O O . ALA A 1 554 ? -8.516 -12.347 45.467 1.00 76.94 554 ALA A O 1
ATOM 4219 N N . ALA A 1 555 ? -7.568 -14.304 46.039 1.00 72.75 555 ALA A N 1
ATOM 4220 C CA . ALA A 1 555 ? -8.787 -14.877 46.610 1.00 72.75 555 ALA A CA 1
ATOM 4221 C C . ALA A 1 555 ? -9.257 -14.082 47.841 1.00 72.75 555 ALA A C 1
ATOM 4223 O O . ALA A 1 555 ? -10.421 -13.694 47.908 1.00 72.75 555 ALA A O 1
ATOM 4224 N N . LEU A 1 556 ? -8.340 -13.742 48.754 1.00 72.62 556 LEU A N 1
ATOM 4225 C CA . LEU A 1 556 ? -8.641 -12.900 49.920 1.00 72.62 556 LEU A CA 1
ATOM 4226 C C . LEU A 1 556 ? -9.049 -11.473 49.518 1.00 72.62 556 LEU A C 1
ATOM 4228 O O . LEU A 1 556 ? -10.020 -10.926 50.042 1.00 72.62 556 LEU A O 1
ATOM 4232 N N . ALA A 1 557 ? -8.343 -10.872 48.554 1.00 71.81 557 ALA A N 1
ATOM 4233 C CA . ALA A 1 557 ? -8.694 -9.551 48.027 1.00 71.81 557 ALA A CA 1
ATOM 4234 C C . ALA A 1 557 ? -10.078 -9.547 47.355 1.00 71.81 557 ALA A C 1
ATOM 4236 O O . ALA A 1 557 ? -10.807 -8.562 47.451 1.00 71.81 557 ALA A O 1
ATOM 4237 N N . MET A 1 558 ? -10.465 -10.654 46.717 1.00 72.25 558 MET A N 1
ATOM 4238 C CA . MET A 1 558 ? -11.778 -10.807 46.101 1.00 72.25 558 MET A CA 1
ATOM 4239 C C . MET A 1 558 ? -12.907 -10.855 47.138 1.00 72.25 558 MET A C 1
ATOM 4241 O O . MET A 1 558 ? -13.931 -10.199 46.947 1.00 72.25 558 MET A O 1
ATOM 4245 N N . GLU A 1 559 ? -12.736 -11.577 48.248 1.00 72.69 559 GLU A N 1
ATOM 4246 C CA . GLU A 1 559 ? -13.734 -11.577 49.328 1.00 72.69 559 GLU A CA 1
ATOM 4247 C C . GLU A 1 559 ? -14.001 -10.150 49.824 1.00 72.69 559 GLU A C 1
ATOM 4249 O O . GLU A 1 559 ? -15.154 -9.714 49.890 1.00 72.69 559 GLU A O 1
ATOM 4254 N N . ALA A 1 560 ? -12.936 -9.383 50.073 1.00 73.00 560 ALA A N 1
ATOM 4255 C CA . ALA A 1 560 ? -13.036 -7.979 50.461 1.00 73.00 560 ALA A CA 1
ATOM 4256 C C . ALA A 1 560 ? -13.684 -7.109 49.365 1.00 73.00 560 ALA A C 1
ATOM 4258 O O . ALA A 1 560 ? -14.541 -6.274 49.666 1.00 73.00 560 ALA A O 1
ATOM 4259 N N . ALA A 1 561 ? -13.330 -7.329 48.095 1.00 71.31 561 ALA A N 1
ATOM 4260 C CA . ALA A 1 561 ? -13.859 -6.576 46.961 1.00 71.31 561 ALA A CA 1
ATOM 4261 C C . ALA A 1 561 ? -15.366 -6.780 46.766 1.00 71.31 561 ALA A C 1
ATOM 4263 O O . ALA A 1 561 ? -16.118 -5.811 46.651 1.00 71.31 561 ALA A O 1
ATOM 4264 N N . ALA A 1 562 ? -15.835 -8.029 46.774 1.00 70.06 562 ALA A N 1
ATOM 4265 C CA . ALA A 1 562 ? -17.259 -8.332 46.651 1.00 70.06 562 ALA A CA 1
ATOM 4266 C C . ALA A 1 562 ? -18.062 -7.851 47.869 1.00 70.06 562 ALA A C 1
ATOM 4268 O O . ALA A 1 562 ? -19.152 -7.306 47.696 1.00 70.06 562 ALA A O 1
ATOM 4269 N N . MET A 1 563 ? -17.508 -7.942 49.083 1.00 73.44 563 MET A N 1
ATOM 4270 C CA . MET A 1 563 ? -18.111 -7.308 50.262 1.00 73.44 563 MET A CA 1
ATOM 4271 C C . MET A 1 563 ? -18.233 -5.785 50.097 1.00 73.44 563 MET A C 1
ATOM 4273 O O . MET A 1 563 ? -19.264 -5.209 50.455 1.00 73.44 563 MET A O 1
ATOM 4277 N N . GLY A 1 564 ? -17.223 -5.135 49.509 1.00 73.88 564 GLY A N 1
ATOM 4278 C CA . GLY A 1 564 ? -17.251 -3.712 49.165 1.00 73.88 564 GLY A CA 1
ATOM 4279 C C . GLY A 1 564 ? -18.336 -3.361 48.143 1.00 73.88 564 GLY A C 1
ATOM 4280 O O . GLY A 1 564 ? -19.040 -2.370 48.325 1.00 73.88 564 GLY A O 1
ATOM 4281 N N . VAL A 1 565 ? -18.535 -4.200 47.118 1.00 78.12 565 VAL A N 1
ATOM 4282 C CA . VAL A 1 565 ? -19.627 -4.043 46.140 1.00 78.12 565 VAL A CA 1
ATOM 4283 C C . VAL A 1 565 ? -20.987 -4.111 46.829 1.00 78.12 565 VAL A C 1
ATOM 4285 O O . VAL A 1 565 ? -21.797 -3.209 46.644 1.00 78.12 565 VAL A O 1
ATOM 4288 N N . PHE A 1 566 ? -21.244 -5.135 47.647 1.00 76.06 566 PHE A N 1
ATOM 4289 C CA . PHE A 1 566 ? -22.539 -5.290 48.322 1.00 76.06 566 PHE A CA 1
ATOM 4290 C C . PHE A 1 566 ? -22.825 -4.159 49.312 1.00 76.06 566 PHE A C 1
ATOM 4292 O O . PHE A 1 566 ? -23.964 -3.718 49.429 1.00 76.06 566 PHE A O 1
ATOM 4299 N N . SER A 1 567 ? -21.784 -3.638 49.963 1.00 74.62 567 SER A N 1
ATOM 4300 C CA . SER A 1 567 ? -21.897 -2.492 50.872 1.00 74.62 567 SER A CA 1
ATOM 4301 C C . SER A 1 567 ? -22.195 -1.172 50.147 1.00 74.62 567 SER A C 1
ATOM 4303 O O . SER A 1 567 ? -22.663 -0.227 50.774 1.00 74.62 567 SER A O 1
ATOM 4305 N N . ALA A 1 568 ? -21.922 -1.092 48.840 1.00 72.75 568 ALA A N 1
ATOM 4306 C CA . ALA A 1 568 ? -22.149 0.097 48.020 1.00 72.75 568 ALA A CA 1
ATOM 4307 C C . ALA A 1 568 ? -23.536 0.138 47.350 1.00 72.75 568 ALA A C 1
ATOM 4309 O O . ALA A 1 568 ? -23.891 1.144 46.735 1.00 72.75 568 ALA A O 1
ATOM 4310 N N . VAL A 1 569 ? -24.310 -0.945 47.440 1.00 74.31 569 VAL A N 1
ATOM 4311 C CA . VAL A 1 569 ? -25.631 -1.067 46.816 1.00 74.31 569 VAL A CA 1
ATOM 4312 C C . VAL A 1 569 ? -26.719 -0.611 47.802 1.00 74.31 569 VAL A C 1
ATOM 4314 O O . VAL A 1 569 ? -26.678 -1.001 48.970 1.00 74.31 569 VAL A O 1
ATOM 4317 N N . PRO A 1 570 ? -27.717 0.185 47.368 1.00 70.75 570 PRO A N 1
ATOM 4318 C CA . PRO A 1 570 ? -28.876 0.518 48.196 1.00 70.75 570 PRO A CA 1
ATOM 4319 C C . PRO A 1 570 ? -29.580 -0.732 48.745 1.00 70.75 570 PRO A C 1
ATOM 4321 O O . PRO A 1 570 ? -29.661 -1.757 48.068 1.00 70.75 570 PRO A O 1
ATOM 4324 N N . ALA A 1 571 ? -30.120 -0.660 49.965 1.00 67.19 571 ALA A N 1
ATOM 4325 C CA . ALA A 1 571 ? -30.691 -1.827 50.648 1.00 67.19 571 ALA A CA 1
ATOM 4326 C C . ALA A 1 571 ? -31.801 -2.532 49.839 1.00 67.19 571 ALA A C 1
ATOM 4328 O O . ALA A 1 571 ? -31.898 -3.757 49.864 1.00 67.19 571 ALA A O 1
ATOM 4329 N N . ASP A 1 572 ? -32.595 -1.779 49.076 1.00 64.56 572 ASP A N 1
ATOM 4330 C CA . ASP A 1 572 ? -33.645 -2.282 48.181 1.00 64.56 572 ASP A CA 1
ATOM 4331 C C . ASP A 1 572 ? -33.100 -3.019 46.942 1.00 64.56 572 ASP A C 1
ATOM 4333 O O . ASP A 1 572 ? -33.779 -3.884 46.389 1.00 64.56 572 ASP A O 1
ATOM 4337 N N . GLN A 1 573 ? -31.860 -2.731 46.537 1.00 70.56 573 GLN A N 1
ATOM 4338 C CA . GLN A 1 573 ? -31.171 -3.349 45.399 1.00 70.56 573 GLN A CA 1
ATOM 4339 C C . GLN A 1 573 ? -30.244 -4.507 45.809 1.00 70.56 573 GLN A C 1
ATOM 4341 O O . GLN A 1 573 ? -29.752 -5.244 44.948 1.00 70.56 573 GLN A O 1
ATOM 4346 N N . LEU A 1 574 ? -30.029 -4.725 47.111 1.00 70.50 574 LEU A N 1
ATOM 4347 C CA . LEU A 1 574 ? -29.159 -5.785 47.628 1.00 70.50 574 LEU A CA 1
ATOM 4348 C C . LEU A 1 574 ? -29.652 -7.183 47.225 1.00 70.50 574 LEU A C 1
ATOM 4350 O O . LEU A 1 574 ? -28.864 -8.025 46.793 1.00 70.50 574 LEU A O 1
ATOM 4354 N N . VAL A 1 575 ? -30.964 -7.417 47.312 1.00 65.25 575 VAL A N 1
ATOM 4355 C CA . VAL A 1 575 ? -31.573 -8.722 47.009 1.00 65.25 575 VAL A CA 1
ATOM 4356 C C . VAL A 1 575 ? -31.442 -9.083 45.526 1.00 65.25 575 VAL A C 1
ATOM 4358 O O . VAL A 1 575 ? -30.890 -10.149 45.238 1.00 65.25 575 VAL A O 1
ATOM 4361 N N . PRO A 1 576 ? -31.836 -8.211 44.573 1.00 66.94 576 PRO A N 1
ATOM 4362 C CA . PRO A 1 576 ? -31.576 -8.453 43.155 1.00 66.94 576 PRO A CA 1
ATOM 4363 C C . PRO A 1 576 ? -30.085 -8.604 42.815 1.00 66.94 576 PRO A C 1
ATOM 4365 O O . PRO A 1 576 ? -29.741 -9.365 41.913 1.00 66.94 576 PRO A O 1
ATOM 4368 N N . THR A 1 577 ? -29.188 -7.920 43.536 1.00 73.25 577 THR A N 1
ATOM 4369 C CA . THR A 1 577 ? -27.735 -8.020 43.306 1.00 73.25 577 THR A CA 1
ATOM 4370 C C . THR A 1 577 ? -27.193 -9.386 43.710 1.00 73.25 577 THR A C 1
ATOM 4372 O O . THR A 1 577 ? -26.507 -10.036 42.923 1.00 73.25 577 THR A O 1
ATOM 4375 N N . LEU A 1 578 ? -27.517 -9.847 44.923 1.00 72.38 578 LEU A N 1
ATOM 4376 C CA . LEU A 1 578 ? -27.096 -11.161 45.416 1.00 72.38 578 LEU A CA 1
ATOM 4377 C C . LEU A 1 578 ? -27.631 -12.268 44.507 1.00 72.38 578 LEU A C 1
ATOM 4379 O O . LEU A 1 578 ? -26.869 -13.130 44.075 1.00 72.38 578 LEU A O 1
ATOM 4383 N N . ALA A 1 579 ? -28.911 -12.183 44.143 1.00 68.19 579 ALA A N 1
ATOM 4384 C CA . ALA A 1 579 ? -29.558 -13.067 43.181 1.00 68.19 579 ALA A CA 1
ATOM 4385 C C . ALA A 1 579 ? -28.804 -13.141 41.848 1.00 68.19 579 ALA A C 1
ATOM 4387 O O . ALA A 1 579 ? -28.475 -14.227 41.366 1.00 68.19 579 ALA A O 1
ATOM 4388 N N . ALA A 1 580 ? -28.483 -11.980 41.271 1.00 70.88 580 ALA A N 1
ATOM 4389 C CA . ALA A 1 580 ? -27.736 -11.894 40.028 1.00 70.88 580 ALA A CA 1
ATOM 4390 C C . ALA A 1 580 ? -26.334 -12.505 40.160 1.00 70.88 580 ALA A C 1
ATOM 4392 O O . ALA A 1 580 ? -25.942 -13.236 39.260 1.00 70.88 580 ALA A O 1
ATOM 4393 N N . CYS A 1 581 ? -25.615 -12.289 41.269 1.00 73.06 581 CYS A N 1
ATOM 4394 C CA . CYS A 1 581 ? -24.304 -12.905 41.525 1.00 73.06 581 CYS A CA 1
ATOM 4395 C C . CYS A 1 581 ? -24.369 -14.436 41.618 1.00 73.06 581 CYS A C 1
ATOM 4397 O O . CYS A 1 581 ? -23.522 -15.120 41.051 1.00 73.06 581 CYS A O 1
ATOM 4399 N N . ILE A 1 582 ? -25.372 -14.985 42.309 1.00 68.50 582 ILE A N 1
ATOM 4400 C CA . ILE A 1 582 ? -25.520 -16.438 42.506 1.00 68.50 582 ILE A CA 1
ATOM 4401 C C . ILE A 1 582 ? -25.839 -17.147 41.180 1.00 68.50 582 ILE A C 1
ATOM 4403 O O . ILE A 1 582 ? -25.407 -18.278 40.946 1.00 68.50 582 ILE A O 1
ATOM 4407 N N . ARG A 1 583 ? -26.569 -16.480 40.279 1.00 67.50 583 ARG A N 1
ATOM 4408 C CA . ARG A 1 583 ? -26.892 -17.000 38.940 1.00 67.50 583 ARG A CA 1
ATOM 4409 C C . ARG A 1 583 ? -25.669 -17.098 38.006 1.00 67.50 583 ARG A C 1
ATOM 4411 O O . ARG A 1 583 ? -25.812 -17.641 36.914 1.00 67.50 583 ARG A O 1
ATOM 4418 N N . ARG A 1 584 ? -24.488 -16.609 38.411 1.00 68.19 584 ARG A N 1
ATOM 4419 C CA . ARG A 1 584 ? -23.233 -16.651 37.633 1.00 68.19 584 ARG A CA 1
ATOM 4420 C C . ARG A 1 584 ? -22.344 -17.817 38.065 1.00 68.19 584 ARG A C 1
ATOM 4422 O O . ARG A 1 584 ? -21.366 -17.632 38.786 1.00 68.19 584 ARG A O 1
ATOM 4429 N N . ASP A 1 585 ? -22.684 -19.025 37.628 1.00 64.56 585 ASP A N 1
ATOM 4430 C CA . ASP A 1 585 ? -21.885 -20.235 37.888 1.00 64.56 585 ASP A CA 1
ATOM 4431 C C . ASP A 1 585 ? -20.531 -20.264 37.190 1.00 64.56 585 ASP A C 1
ATOM 4433 O O . ASP A 1 585 ? -19.671 -21.050 37.583 1.00 64.56 585 ASP A O 1
ATOM 4437 N N . GLU A 1 586 ? -20.306 -19.393 36.207 1.00 66.75 586 GLU A N 1
ATOM 4438 C CA . GLU A 1 586 ? -19.006 -19.263 35.552 1.00 66.75 586 GLU A CA 1
ATOM 4439 C C . GLU A 1 586 ? -17.849 -18.939 36.525 1.00 66.75 586 GLU A C 1
ATOM 4441 O O . GLU A 1 586 ? -16.691 -19.210 36.204 1.00 66.75 586 GLU A O 1
ATOM 4446 N N . PHE A 1 587 ? -18.141 -18.407 37.722 1.00 70.19 587 PHE A N 1
ATOM 4447 C CA . PHE A 1 587 ? -17.142 -18.095 38.746 1.00 70.19 587 PHE A CA 1
ATOM 4448 C C . PHE A 1 587 ? -17.502 -18.725 40.103 1.00 70.19 587 PHE A C 1
ATOM 4450 O O . PHE A 1 587 ? -18.304 -18.154 40.844 1.00 70.19 587 PHE A O 1
ATOM 4457 N N . PRO A 1 588 ? -16.859 -19.838 40.510 1.00 65.62 588 PRO A N 1
ATOM 4458 C CA . PRO A 1 588 ? -17.202 -20.556 41.745 1.00 65.62 588 PRO A CA 1
ATOM 4459 C C . PRO A 1 588 ? -16.975 -19.738 43.029 1.00 65.62 588 PRO A C 1
ATOM 4461 O O . PRO A 1 588 ? -17.543 -20.056 44.070 1.00 65.62 588 PRO A O 1
ATOM 4464 N N . LEU A 1 589 ? -16.183 -18.662 42.959 1.00 66.50 589 LEU A N 1
ATOM 4465 C CA . LEU A 1 589 ? -15.934 -17.756 44.082 1.00 66.50 589 LEU A CA 1
ATOM 4466 C C . LEU A 1 589 ? -17.122 -16.818 44.375 1.00 66.50 589 LEU A C 1
ATOM 4468 O O . LEU A 1 589 ? -17.326 -16.451 45.528 1.00 66.50 589 LEU A O 1
ATOM 4472 N N . LEU A 1 590 ? -17.939 -16.441 43.381 1.00 68.31 590 LEU A N 1
ATOM 4473 C CA . LEU A 1 590 ? -19.036 -15.479 43.594 1.00 68.31 590 LEU A CA 1
ATOM 4474 C C . LEU A 1 590 ? -20.133 -16.001 44.529 1.00 68.31 590 LEU A C 1
ATOM 4476 O O . LEU A 1 590 ? -20.513 -15.267 45.447 1.00 68.31 590 LEU A O 1
ATOM 4480 N N . PRO A 1 591 ? -20.640 -17.239 44.364 1.00 66.62 591 PRO A N 1
ATOM 4481 C CA . PRO A 1 591 ? -21.669 -17.751 45.257 1.00 66.62 591 PRO A CA 1
ATOM 4482 C C . PRO A 1 591 ? -21.155 -17.970 46.685 1.00 66.62 591 PRO A C 1
ATOM 4484 O O . PRO A 1 591 ? -21.907 -17.773 47.640 1.00 66.62 591 PRO A O 1
ATOM 4487 N N . ALA A 1 592 ? -19.871 -18.311 46.848 1.00 66.88 592 ALA A N 1
ATOM 4488 C CA . ALA A 1 592 ? -19.236 -18.441 48.158 1.00 66.88 592 ALA A CA 1
ATOM 4489 C C . ALA A 1 592 ? -19.182 -17.095 48.902 1.00 66.88 592 ALA A C 1
ATOM 4491 O O . ALA A 1 592 ? -19.557 -17.026 50.073 1.00 66.88 592 ALA A O 1
ATOM 4492 N N . VAL A 1 593 ? -18.814 -16.004 48.217 1.00 68.25 593 VAL A N 1
ATOM 4493 C CA . VAL A 1 593 ? -18.794 -14.665 48.833 1.00 68.25 593 VAL A CA 1
ATOM 4494 C C . VAL A 1 593 ? -20.204 -14.133 49.097 1.00 68.25 593 VAL A C 1
ATOM 4496 O O . VAL A 1 593 ? -20.443 -13.537 50.146 1.00 68.25 593 VAL A O 1
ATOM 4499 N N . ALA A 1 594 ? -21.168 -14.397 48.210 1.00 66.75 594 ALA A N 1
ATOM 4500 C CA . ALA A 1 594 ? -22.573 -14.075 48.466 1.00 66.75 594 ALA A CA 1
ATOM 4501 C C . ALA A 1 594 ? -23.098 -14.808 49.717 1.00 66.75 594 ALA A C 1
ATOM 4503 O O . ALA A 1 594 ? -23.735 -14.195 50.571 1.00 66.75 594 ALA A O 1
ATOM 4504 N N . SER A 1 595 ? -22.764 -16.095 49.878 1.00 64.81 595 SER A N 1
ATOM 4505 C CA . SER A 1 595 ? -23.070 -16.883 51.081 1.00 64.81 595 SER A CA 1
ATOM 4506 C C . SER A 1 595 ? -22.421 -16.287 52.340 1.00 64.81 595 SER A C 1
ATOM 4508 O O . SER A 1 595 ? -23.080 -16.147 53.371 1.00 64.81 595 SER A O 1
ATOM 4510 N N . LEU A 1 596 ? -21.157 -15.859 52.265 1.00 65.94 596 LEU A N 1
ATOM 4511 C CA . LEU A 1 596 ? -20.460 -15.212 53.381 1.00 65.94 596 LEU A CA 1
ATOM 4512 C C . LEU A 1 596 ? -21.095 -13.863 53.764 1.00 65.94 596 LEU A C 1
ATOM 4514 O O . LEU A 1 596 ? -21.304 -13.597 54.948 1.00 65.94 596 LEU A O 1
ATOM 4518 N N . HIS A 1 597 ? -21.485 -13.046 52.782 1.00 69.38 597 HIS A N 1
ATOM 4519 C CA . HIS A 1 597 ? -22.199 -11.790 53.027 1.00 69.38 597 HIS A CA 1
ATOM 4520 C C . HIS A 1 597 ? -23.550 -12.028 53.717 1.00 69.38 597 HIS A C 1
ATOM 4522 O O . HIS A 1 597 ? -23.888 -11.346 54.682 1.00 69.38 597 HIS A O 1
ATOM 4528 N N . LEU A 1 598 ? -24.292 -13.052 53.290 1.00 63.44 598 LEU A N 1
ATOM 4529 C CA . LEU A 1 598 ? -25.549 -13.453 53.926 1.00 63.44 598 LEU A CA 1
ATOM 4530 C C . LEU A 1 598 ? -25.359 -13.885 55.384 1.00 63.44 598 LEU A C 1
ATOM 4532 O O . LEU A 1 598 ? -26.148 -13.495 56.243 1.00 63.44 598 LEU A O 1
ATOM 4536 N N . ARG A 1 599 ? -24.278 -14.609 55.701 1.00 63.19 599 ARG A N 1
ATOM 4537 C CA . ARG A 1 599 ? -23.929 -14.941 57.097 1.00 63.19 599 ARG A CA 1
ATOM 4538 C C . ARG A 1 599 ? -23.662 -13.689 57.930 1.00 63.19 599 ARG A C 1
ATOM 4540 O O . ARG A 1 599 ? -24.137 -13.620 59.062 1.00 63.19 599 ARG A O 1
ATOM 4547 N N . ASN A 1 600 ? -22.969 -12.699 57.366 1.00 65.19 600 ASN A N 1
ATOM 4548 C CA . ASN A 1 600 ? -22.696 -11.421 58.037 1.00 65.19 600 ASN A CA 1
ATOM 4549 C C . ASN A 1 600 ? -23.971 -10.602 58.295 1.00 65.19 600 ASN A C 1
ATOM 4551 O O . ASN A 1 600 ? -24.026 -9.847 59.259 1.00 65.19 600 ASN A O 1
ATOM 4555 N N . LEU A 1 601 ? -25.014 -10.797 57.485 1.00 60.09 601 LEU A N 1
ATOM 4556 C CA . LEU A 1 601 ? -26.351 -10.227 57.690 1.00 60.09 601 LEU A CA 1
ATOM 4557 C C . LEU A 1 601 ? -27.247 -11.078 58.613 1.00 60.09 601 LEU A C 1
ATOM 4559 O O . LEU A 1 601 ? -28.447 -10.826 58.704 1.00 60.09 601 LEU A O 1
ATOM 4563 N N . HIS A 1 602 ? -26.682 -12.078 59.300 1.00 61.28 602 HIS A N 1
ATOM 4564 C CA . HIS A 1 602 ? -27.388 -13.036 60.162 1.00 61.28 602 HIS A CA 1
ATOM 4565 C C . HIS A 1 602 ? -28.391 -13.960 59.433 1.00 61.28 602 HIS A C 1
ATOM 4567 O O . HIS A 1 602 ? -29.304 -14.500 60.057 1.00 61.28 602 HIS A O 1
ATOM 4573 N N . LEU A 1 603 ? -28.189 -14.206 58.132 1.00 57.00 603 LEU A N 1
ATOM 4574 C CA . LEU A 1 603 ? -28.977 -15.108 57.273 1.00 57.00 603 LEU A CA 1
ATOM 4575 C C . LEU A 1 603 ? -28.199 -16.404 56.974 1.00 57.00 603 LEU A C 1
ATOM 4577 O O . LEU A 1 603 ? -27.842 -16.724 55.837 1.00 57.00 603 LEU A O 1
ATOM 4581 N N . ALA A 1 604 ? -27.841 -17.126 58.041 1.00 52.28 604 ALA A N 1
ATOM 4582 C CA . ALA A 1 604 ? -26.950 -18.286 57.972 1.00 52.28 604 ALA A CA 1
ATOM 4583 C C . ALA A 1 604 ? -27.573 -19.521 57.290 1.00 52.28 604 ALA A C 1
ATOM 4585 O O . ALA A 1 604 ? -26.833 -20.368 56.787 1.00 52.28 604 ALA A O 1
ATOM 4586 N N . ASP A 1 605 ? -28.902 -19.632 57.254 1.00 48.59 605 ASP A N 1
ATOM 4587 C CA . ASP A 1 605 ? -29.610 -20.756 56.619 1.00 48.59 605 ASP A CA 1
ATOM 4588 C C . ASP A 1 605 ? -29.672 -20.588 55.111 1.00 48.59 605 ASP A C 1
ATOM 4590 O O . ASP A 1 605 ? -29.369 -21.509 54.363 1.00 48.59 605 ASP A O 1
ATOM 4594 N N . GLU A 1 606 ? -29.962 -19.377 54.655 1.00 51.41 606 GLU A N 1
ATOM 4595 C CA . GLU A 1 606 ? -29.966 -18.982 53.251 1.00 51.41 606 GLU A CA 1
ATOM 4596 C C . GLU A 1 606 ? -28.570 -19.143 52.649 1.00 51.41 606 GLU A C 1
ATOM 4598 O O . GLU A 1 606 ? -28.409 -19.685 51.557 1.00 51.41 606 GLU A O 1
ATOM 4603 N N . ALA A 1 607 ? -27.545 -18.756 53.411 1.00 50.41 607 ALA A N 1
ATOM 4604 C CA . ALA A 1 607 ? -26.151 -18.984 53.072 1.00 50.41 607 ALA A CA 1
ATOM 4605 C C . ALA A 1 607 ? -25.799 -20.478 52.963 1.00 50.41 607 ALA A C 1
ATOM 4607 O O . ALA A 1 607 ? -25.039 -20.858 52.069 1.00 50.41 607 ALA A O 1
ATOM 4608 N N . ARG A 1 608 ? -26.329 -21.324 53.862 1.00 52.25 608 ARG A N 1
ATOM 4609 C CA . ARG A 1 608 ? -26.141 -22.787 53.843 1.00 52.25 608 ARG A CA 1
ATOM 4610 C C . ARG A 1 608 ? -26.843 -23.432 52.646 1.00 52.25 608 ARG A C 1
ATOM 4612 O O . ARG A 1 608 ? -26.199 -24.200 51.937 1.00 52.25 608 ARG A O 1
ATOM 4619 N N . VAL A 1 609 ? -28.101 -23.073 52.384 1.00 54.41 609 VAL A N 1
ATOM 4620 C CA . VAL A 1 609 ? -28.895 -23.553 51.240 1.00 54.41 609 VAL A CA 1
ATOM 4621 C C . VAL A 1 609 ? -28.218 -23.174 49.923 1.00 54.41 609 VAL A C 1
ATOM 4623 O O . VAL A 1 609 ? -27.993 -24.037 49.078 1.00 54.41 609 VAL A O 1
ATOM 4626 N N . LEU A 1 610 ? -27.790 -21.918 49.774 1.00 52.22 610 LEU A N 1
ATOM 4627 C CA . LEU A 1 610 ? -27.036 -21.469 48.602 1.00 52.22 610 LEU A CA 1
ATOM 4628 C C . LEU A 1 610 ? -25.723 -22.221 48.410 1.00 52.22 610 LEU A C 1
ATOM 4630 O O . LEU A 1 610 ? -25.465 -22.704 47.311 1.00 52.22 610 LEU A O 1
ATOM 4634 N N . ALA A 1 611 ? -24.919 -22.343 49.471 1.00 51.59 611 ALA A N 1
ATOM 4635 C CA . ALA A 1 611 ? -23.638 -23.042 49.419 1.00 51.59 611 ALA A CA 1
ATOM 4636 C C . ALA A 1 611 ? -23.811 -24.524 49.039 1.00 51.59 611 ALA A C 1
ATOM 4638 O O . ALA A 1 611 ? -23.033 -25.050 48.240 1.00 51.59 611 ALA A O 1
ATOM 4639 N N . ALA A 1 612 ? -24.852 -25.185 49.560 1.00 51.75 612 ALA A N 1
ATOM 4640 C CA . ALA A 1 612 ? -25.188 -26.569 49.232 1.00 51.75 612 ALA A CA 1
ATOM 4641 C C . ALA A 1 612 ? -25.605 -26.734 47.759 1.00 51.75 612 ALA A C 1
ATOM 4643 O O . ALA A 1 612 ? -25.155 -27.664 47.088 1.00 51.75 612 ALA A O 1
ATOM 4644 N N . LEU A 1 613 ? -26.396 -25.801 47.221 1.00 48.06 613 LEU A N 1
ATOM 4645 C CA . LEU A 1 613 ? -26.852 -25.819 45.824 1.00 48.06 613 LEU A CA 1
ATOM 4646 C C . LEU A 1 613 ? -25.733 -25.515 44.821 1.00 48.06 613 LEU A C 1
ATOM 4648 O O . LEU A 1 613 ? -25.766 -26.016 43.698 1.00 48.06 613 LEU A O 1
ATOM 4652 N N . THR A 1 614 ? -24.729 -24.732 45.221 1.00 49.41 614 THR A N 1
ATOM 4653 C CA . THR A 1 614 ? -23.547 -24.442 44.394 1.00 49.41 614 THR A CA 1
ATOM 4654 C C . THR A 1 614 ? -22.510 -25.563 44.394 1.00 49.41 614 THR A C 1
ATOM 4656 O O . THR A 1 614 ? -21.786 -25.697 43.412 1.00 49.41 614 THR A O 1
ATOM 4659 N N . HIS A 1 615 ? -22.442 -26.381 45.453 1.00 45.94 615 HIS A N 1
ATOM 4660 C CA . HIS A 1 615 ? -21.441 -27.448 45.576 1.00 45.94 615 HIS A CA 1
ATOM 4661 C C . HIS A 1 615 ? -21.913 -28.841 45.140 1.00 45.94 615 HIS A C 1
ATOM 4663 O O . HIS A 1 615 ? -21.063 -29.641 44.757 1.00 45.94 615 HIS A O 1
ATOM 4669 N N . ALA A 1 616 ? -23.213 -29.158 45.215 1.00 40.81 616 ALA A N 1
ATOM 4670 C CA . ALA A 1 616 ? -23.647 -30.562 45.207 1.00 40.81 616 ALA A CA 1
ATOM 4671 C C . ALA A 1 616 ? -24.593 -30.999 44.070 1.00 40.81 616 ALA A C 1
ATOM 4673 O O . ALA A 1 616 ? -24.757 -32.201 43.891 1.00 40.81 616 ALA A O 1
ATOM 4674 N N . LEU A 1 617 ? -25.226 -30.097 43.302 1.00 41.59 617 LEU A N 1
ATOM 4675 C CA . LEU A 1 617 ? -26.370 -30.483 42.441 1.00 41.59 617 LEU A CA 1
ATOM 4676 C C . LEU A 1 617 ? -26.418 -29.847 41.035 1.00 41.59 617 LEU A C 1
ATOM 4678 O O . LEU A 1 617 ? -27.420 -29.971 40.334 1.00 41.59 617 LEU A O 1
ATOM 4682 N N . SER A 1 618 ? -25.364 -29.172 40.578 1.00 43.78 618 SER A N 1
ATOM 4683 C CA . SER A 1 618 ? -25.443 -28.279 39.409 1.00 43.78 618 SER A CA 1
ATOM 4684 C C . SER A 1 618 ? -25.396 -28.938 38.018 1.00 43.78 618 SER A C 1
ATOM 4686 O O . SER A 1 618 ? -25.524 -28.217 37.031 1.00 43.78 618 SER A O 1
ATOM 4688 N N . GLY A 1 619 ? -25.279 -30.267 37.903 1.00 46.12 619 GLY A N 1
ATOM 4689 C CA . GLY A 1 619 ? -25.345 -30.969 36.609 1.00 46.12 619 GLY A CA 1
ATOM 4690 C C . GLY A 1 619 ? -26.738 -31.478 36.215 1.00 46.12 619 GLY A C 1
ATOM 4691 O O . GLY A 1 619 ? -27.122 -31.383 35.052 1.00 46.12 619 GLY A O 1
ATOM 4692 N N . ASP A 1 620 ? -27.515 -31.979 37.182 1.00 41.75 620 ASP A N 1
ATOM 4693 C CA . ASP A 1 620 ? -28.563 -32.969 36.879 1.00 41.75 620 ASP A CA 1
ATOM 4694 C C . ASP A 1 620 ? -30.016 -32.461 37.014 1.00 41.75 620 ASP A C 1
ATOM 4696 O O . ASP A 1 620 ? -30.942 -33.159 36.601 1.00 41.75 620 ASP A O 1
ATOM 4700 N N . ALA A 1 621 ? -30.264 -31.252 37.548 1.00 51.53 621 ALA A N 1
ATOM 4701 C CA . ALA A 1 621 ? -31.632 -30.736 37.741 1.00 51.53 621 ALA A CA 1
ATOM 4702 C C . ALA A 1 621 ? -31.744 -29.186 37.703 1.00 51.53 621 ALA A C 1
ATOM 4704 O O . ALA A 1 621 ? -31.800 -28.535 38.752 1.00 51.53 621 ALA A O 1
ATOM 4705 N N . PRO A 1 622 ? -31.842 -28.554 36.513 1.00 52.41 622 PRO A N 1
ATOM 4706 C CA . PRO A 1 622 ? -31.901 -27.090 36.371 1.00 52.41 622 PRO A CA 1
ATOM 4707 C C . PRO A 1 622 ? -33.116 -26.446 37.064 1.00 52.41 622 PRO A C 1
ATOM 4709 O O . PRO A 1 622 ? -33.003 -25.370 37.647 1.00 52.41 622 PRO A O 1
ATOM 4712 N N . ARG A 1 623 ? -34.262 -27.138 37.090 1.00 50.03 623 ARG A N 1
ATOM 4713 C CA . ARG A 1 623 ? -35.514 -26.640 37.687 1.00 50.03 623 ARG A CA 1
ATOM 4714 C C . ARG A 1 623 ? -35.445 -26.516 39.215 1.00 50.03 623 ARG A C 1
ATOM 4716 O O . ARG A 1 623 ? -35.986 -25.575 39.786 1.00 50.03 623 ARG A O 1
ATOM 4723 N N . THR A 1 624 ? -34.740 -27.429 39.883 1.00 51.38 624 THR A N 1
ATOM 4724 C CA . THR A 1 624 ? -34.543 -27.407 41.344 1.00 51.38 624 THR A CA 1
ATOM 4725 C C . THR A 1 624 ? -33.658 -26.235 41.763 1.00 51.38 624 THR A C 1
ATOM 4727 O O . THR A 1 624 ? -33.915 -25.585 42.775 1.00 51.38 624 THR A O 1
ATOM 4730 N N . ARG A 1 625 ? -32.651 -25.913 40.943 1.00 51.78 625 ARG A N 1
ATOM 4731 C CA . ARG A 1 625 ? -31.780 -24.751 41.137 1.00 51.78 625 ARG A CA 1
ATOM 4732 C C . ARG A 1 625 ? -32.539 -23.433 40.972 1.00 51.78 625 ARG A C 1
ATOM 4734 O O . ARG A 1 625 ? -32.377 -22.546 41.804 1.00 51.78 625 ARG A O 1
ATOM 4741 N N . GLU A 1 626 ? -33.388 -23.317 39.950 1.00 53.66 626 GLU A N 1
ATOM 4742 C CA . GLU A 1 626 ? -34.252 -22.145 39.736 1.00 53.66 626 GLU A CA 1
ATOM 4743 C C . GLU A 1 626 ? -35.228 -21.917 40.897 1.00 53.66 626 GLU A C 1
ATOM 4745 O O . GLU A 1 626 ? -35.349 -20.797 41.390 1.00 53.66 626 GLU A O 1
ATOM 4750 N N . LEU A 1 627 ? -35.887 -22.977 41.376 1.00 54.62 627 LEU A N 1
ATOM 4751 C CA . LEU A 1 627 ? -36.829 -22.885 42.495 1.00 54.62 627 LEU A CA 1
ATOM 4752 C C . LEU A 1 627 ? -36.134 -22.497 43.804 1.00 54.62 627 LEU A C 1
ATOM 4754 O O . LEU A 1 627 ? -36.655 -21.681 44.563 1.00 54.62 627 LEU A O 1
ATOM 4758 N N . ALA A 1 628 ? -34.948 -23.043 44.068 1.00 54.31 628 ALA A N 1
ATOM 4759 C CA . ALA A 1 628 ? -34.208 -22.728 45.282 1.00 54.31 628 ALA A CA 1
ATOM 4760 C C . ALA A 1 628 ? -33.587 -21.316 45.256 1.00 54.31 628 ALA A C 1
ATOM 4762 O O . ALA A 1 628 ? -33.525 -20.641 46.283 1.00 54.31 628 ALA A O 1
ATOM 4763 N N . LEU A 1 629 ? -33.206 -20.823 44.074 1.00 54.19 629 LEU A N 1
ATOM 4764 C CA . LEU A 1 629 ? -32.862 -19.416 43.849 1.00 54.19 629 LEU A CA 1
ATOM 4765 C C . LEU A 1 629 ? -34.053 -18.495 44.124 1.00 54.19 629 LEU A C 1
ATOM 4767 O O . LEU A 1 629 ? -33.927 -17.542 44.890 1.00 54.19 629 LEU A O 1
ATOM 4771 N N . ALA A 1 630 ? -35.217 -18.807 43.552 1.00 54.88 630 ALA A N 1
ATOM 4772 C CA . ALA A 1 630 ? -36.437 -18.030 43.751 1.00 54.88 630 ALA A CA 1
ATOM 4773 C C . ALA A 1 630 ? -36.853 -17.999 45.235 1.00 54.88 630 ALA A C 1
ATOM 4775 O O . ALA A 1 630 ? -37.300 -16.976 45.756 1.00 54.88 630 ALA A O 1
ATOM 4776 N N . PHE A 1 631 ? -36.625 -19.106 45.942 1.00 58.53 631 PHE A N 1
ATOM 4777 C CA . PHE A 1 631 ? -36.825 -19.227 47.378 1.00 58.53 631 PHE A CA 1
ATOM 4778 C C . PHE A 1 631 ? -35.911 -18.302 48.201 1.00 58.53 631 PHE A C 1
ATOM 4780 O O . PHE A 1 631 ? -36.391 -17.549 49.054 1.00 58.53 631 PHE A O 1
ATOM 4787 N N . VAL A 1 632 ? -34.607 -18.313 47.923 1.00 57.00 632 VAL A N 1
ATOM 4788 C CA . VAL A 1 632 ? -33.626 -17.424 48.566 1.00 57.00 632 VAL A CA 1
ATOM 4789 C C . VAL A 1 632 ? -33.939 -15.951 48.272 1.00 57.00 632 VAL A C 1
ATOM 4791 O O . VAL A 1 632 ? -33.896 -15.118 49.178 1.00 57.00 632 VAL A O 1
ATOM 4794 N N . GLU A 1 633 ? -34.322 -15.632 47.034 1.00 56.28 633 GLU A N 1
ATOM 4795 C CA . GLU A 1 633 ? -34.713 -14.285 46.599 1.00 56.28 633 GLU A CA 1
ATOM 4796 C C . GLU A 1 633 ? -35.909 -13.736 47.386 1.00 56.28 633 GLU A C 1
ATOM 4798 O O . GLU A 1 633 ? -35.869 -12.599 47.860 1.00 56.28 633 GLU A O 1
ATOM 4803 N N . ALA A 1 634 ? -36.961 -14.530 47.596 1.00 56.62 634 ALA A N 1
ATOM 4804 C CA . ALA A 1 634 ? -38.114 -14.070 48.369 1.00 56.62 634 ALA A CA 1
ATOM 4805 C C . ALA A 1 634 ? -37.850 -13.960 49.872 1.00 56.62 634 ALA A C 1
ATOM 4807 O O . ALA A 1 634 ? -38.395 -13.053 50.504 1.00 56.62 634 ALA A O 1
ATOM 4808 N N . ARG A 1 635 ? -37.005 -14.831 50.444 1.00 56.00 635 ARG A N 1
ATOM 4809 C CA . ARG A 1 635 ? -36.553 -14.696 51.843 1.00 56.00 635 ARG A CA 1
ATOM 4810 C C . ARG A 1 635 ? -35.816 -13.388 52.052 1.00 56.00 635 ARG A C 1
ATOM 4812 O O . ARG A 1 635 ? -36.137 -12.632 52.964 1.00 56.00 635 ARG A O 1
ATOM 4819 N N . LEU A 1 636 ? -34.878 -13.094 51.161 1.00 55.44 636 LEU A N 1
ATOM 4820 C CA . LEU A 1 636 ? -34.112 -11.858 51.193 1.00 55.44 636 LEU A CA 1
ATOM 4821 C C . LEU A 1 636 ? -35.006 -10.627 51.032 1.00 55.44 636 LEU A C 1
ATOM 4823 O O . LEU A 1 636 ? -34.868 -9.664 51.789 1.00 55.44 636 LEU A O 1
ATOM 4827 N N . ALA A 1 637 ? -35.969 -10.671 50.108 1.00 56.44 637 ALA A N 1
ATOM 4828 C CA . ALA A 1 637 ? -36.939 -9.595 49.931 1.00 56.44 637 ALA A CA 1
ATOM 4829 C C . ALA A 1 637 ? -37.781 -9.364 51.200 1.00 56.44 637 ALA A C 1
ATOM 4831 O O . ALA A 1 637 ? -38.023 -8.214 51.572 1.00 56.44 637 ALA A O 1
ATOM 4832 N N . ALA A 1 638 ? -38.182 -10.428 51.902 1.00 56.34 638 ALA A N 1
ATOM 4833 C CA . ALA A 1 638 ? -38.904 -10.343 53.173 1.00 56.34 638 ALA A CA 1
ATOM 4834 C C . ALA A 1 638 ? -38.034 -9.781 54.314 1.00 56.34 638 ALA A C 1
ATOM 4836 O O . ALA A 1 638 ? -38.519 -8.989 55.120 1.00 56.34 638 ALA A O 1
ATOM 4837 N N . CYS A 1 639 ? -36.741 -10.121 54.360 1.00 55.03 639 CYS A N 1
ATOM 4838 C CA . CYS A 1 639 ? -35.790 -9.572 55.333 1.00 55.03 639 CYS A CA 1
ATOM 4839 C C . CYS A 1 639 ? -35.558 -8.065 55.154 1.00 55.03 639 CYS A C 1
ATOM 4841 O O . CYS A 1 639 ? -35.478 -7.346 56.149 1.00 55.03 639 CYS A O 1
ATOM 4843 N N . VAL A 1 640 ? -35.473 -7.585 53.908 1.00 53.78 640 VAL A N 1
ATOM 4844 C CA . VAL A 1 640 ? -35.260 -6.159 53.594 1.00 53.78 640 VAL A CA 1
ATOM 4845 C C . VAL A 1 640 ? -36.545 -5.338 53.750 1.00 53.78 640 VAL A C 1
ATOM 4847 O O . VAL A 1 640 ? -36.506 -4.235 54.289 1.00 53.78 640 VAL A O 1
ATOM 4850 N N . SER A 1 641 ? -37.693 -5.864 53.308 1.00 52.62 641 SER A N 1
ATOM 4851 C CA . SER A 1 641 ? -38.988 -5.156 53.350 1.00 52.62 641 SER A CA 1
ATOM 4852 C C . SER A 1 641 ? -39.758 -5.311 54.668 1.00 52.62 641 SER A C 1
ATOM 4854 O O . SER A 1 641 ? -40.697 -4.558 54.924 1.00 52.62 641 SER A O 1
ATOM 4856 N N . GLY A 1 642 ? -39.393 -6.289 55.503 1.00 47.47 642 GLY A N 1
ATOM 4857 C CA . GLY A 1 642 ? -40.100 -6.624 56.740 1.00 47.47 642 GLY A CA 1
ATOM 4858 C C . GLY A 1 642 ? -41.470 -7.288 56.541 1.00 47.47 642 GLY A C 1
ATOM 4859 O O . GLY A 1 642 ? -42.207 -7.411 57.518 1.00 47.47 642 GLY A O 1
ATOM 4860 N N . GLN A 1 643 ? -41.832 -7.705 55.318 1.00 48.66 643 GLN A N 1
ATOM 4861 C CA . GLN A 1 643 ? -43.130 -8.323 55.011 1.00 48.66 643 GLN A CA 1
ATOM 4862 C C . GLN A 1 643 ? -42.990 -9.773 54.492 1.00 48.66 643 GLN A C 1
ATOM 4864 O O . GLN A 1 643 ? -42.310 -9.998 53.490 1.00 48.66 643 GLN A O 1
ATOM 4869 N N . PRO A 1 644 ? -43.653 -10.769 55.120 1.00 48.69 644 PRO A N 1
ATOM 4870 C CA . PRO A 1 644 ? -43.544 -12.190 54.760 1.00 48.69 644 PRO A CA 1
ATOM 4871 C C . PRO A 1 644 ? -44.395 -12.631 53.542 1.00 48.69 644 PRO A C 1
ATOM 4873 O O . PRO A 1 644 ? -44.422 -13.809 53.197 1.00 48.69 644 PRO A O 1
ATOM 4876 N N . ASP A 1 645 ? -45.067 -11.727 52.826 1.00 49.66 645 ASP A N 1
ATOM 4877 C CA . ASP A 1 645 ? -46.036 -12.088 51.768 1.00 49.66 645 ASP A CA 1
ATOM 4878 C C . ASP A 1 645 ? -45.420 -12.706 50.486 1.00 49.66 645 ASP A C 1
ATOM 4880 O O . ASP A 1 645 ? -46.131 -13.140 49.572 1.00 49.66 645 ASP A O 1
ATOM 4884 N N . GLY A 1 646 ? -44.088 -12.766 50.371 1.00 51.12 646 GLY A N 1
ATOM 4885 C CA . GLY A 1 646 ? -43.386 -13.427 49.259 1.00 51.12 646 GLY A CA 1
ATOM 4886 C C . GLY A 1 646 ? -43.538 -14.956 49.246 1.00 51.12 646 GLY A C 1
ATOM 4887 O O . GLY A 1 646 ? -43.638 -15.560 48.175 1.00 51.12 646 GLY A O 1
ATOM 4888 N N . PHE A 1 647 ? -43.634 -15.584 50.423 1.00 50.25 647 PHE A N 1
ATOM 4889 C CA . PHE A 1 647 ? -43.624 -17.046 50.576 1.00 50.25 647 PHE A CA 1
ATOM 4890 C C . PHE A 1 647 ? -44.880 -17.730 50.035 1.00 50.25 647 PHE A C 1
ATOM 4892 O O . PHE A 1 647 ? -44.786 -18.754 49.360 1.00 50.25 647 PHE A O 1
ATOM 4899 N N . ALA A 1 648 ? -46.054 -17.134 50.256 1.00 50.72 648 ALA A N 1
ATOM 4900 C CA . ALA A 1 648 ? -47.331 -17.672 49.786 1.00 50.72 648 ALA A CA 1
ATOM 4901 C C . ALA A 1 648 ? -47.465 -17.672 48.252 1.00 50.72 648 ALA A C 1
ATOM 4903 O O . ALA A 1 648 ? -48.266 -18.431 47.708 1.00 50.72 648 ALA A O 1
ATOM 4904 N N . ARG A 1 649 ? -46.695 -16.833 47.541 1.00 53.12 649 ARG A N 1
ATOM 4905 C CA . ARG A 1 649 ? -46.637 -16.825 46.068 1.00 53.12 649 ARG A CA 1
ATOM 4906 C C . ARG A 1 649 ? -45.713 -17.911 45.519 1.00 53.12 649 ARG A C 1
ATOM 4908 O O . ARG A 1 649 ? -46.083 -18.557 44.546 1.00 53.12 649 ARG A O 1
ATOM 4915 N N . LEU A 1 650 ? -44.562 -18.142 46.150 1.00 50.91 650 LEU A N 1
ATOM 4916 C CA . LEU A 1 650 ? -43.616 -19.194 45.752 1.00 50.91 650 LEU A CA 1
ATOM 4917 C C . LEU A 1 650 ? -44.121 -20.599 46.055 1.00 50.91 650 LEU A C 1
ATOM 4919 O O . LEU A 1 650 ? -43.994 -21.474 45.207 1.00 50.91 650 LEU A O 1
ATOM 4923 N N . ALA A 1 651 ? -44.769 -20.800 47.206 1.00 51.25 651 ALA A N 1
ATOM 4924 C CA . ALA A 1 651 ? -45.388 -22.079 47.554 1.00 51.25 651 ALA A CA 1
ATOM 4925 C C . ALA A 1 651 ? -46.411 -22.548 46.498 1.00 51.25 651 ALA A C 1
ATOM 4927 O O . ALA A 1 651 ? -46.601 -23.744 46.315 1.00 51.25 651 ALA A O 1
ATOM 4928 N N . ARG A 1 652 ? -47.032 -21.622 45.749 1.00 53.75 652 ARG A N 1
ATOM 4929 C CA . ARG A 1 652 ? -47.964 -21.944 44.652 1.00 53.75 652 ARG A CA 1
ATOM 4930 C C . ARG A 1 652 ? -47.283 -22.342 43.337 1.00 53.75 652 ARG A C 1
ATOM 4932 O O . ARG A 1 652 ? -47.957 -22.885 42.471 1.00 53.75 652 ARG A O 1
ATOM 4939 N N . GLN A 1 653 ? -45.992 -22.050 43.166 1.00 48.06 653 GLN A N 1
ATOM 4940 C CA . GLN A 1 653 ? -45.223 -22.330 41.941 1.00 48.06 653 GLN A CA 1
ATOM 4941 C C . GLN A 1 653 ? -44.457 -23.664 41.995 1.00 48.06 653 GLN A C 1
ATOM 4943 O O . GLN A 1 653 ? -43.974 -24.139 40.966 1.00 48.06 653 GLN A O 1
ATOM 4948 N N . VAL A 1 654 ? -44.345 -24.259 43.183 1.00 48.72 654 VAL A N 1
ATOM 4949 C CA . VAL A 1 654 ? -43.715 -25.560 43.436 1.00 48.72 654 VAL A CA 1
ATOM 4950 C C . VAL A 1 654 ? -44.771 -26.665 43.264 1.00 48.72 654 VAL A C 1
ATOM 4952 O O . VAL A 1 654 ? -45.940 -26.447 43.588 1.00 48.72 654 VAL A O 1
ATOM 4955 N N . SER A 1 655 ? -44.392 -27.835 42.730 1.00 52.59 655 SER A N 1
ATOM 4956 C CA . SER A 1 655 ? -45.312 -28.982 42.654 1.00 52.59 655 SER A CA 1
ATOM 4957 C C . SER A 1 655 ? -45.728 -29.414 44.067 1.00 52.59 655 SER A C 1
ATOM 4959 O O . SER A 1 655 ? -44.971 -29.225 45.019 1.00 52.59 655 SER A O 1
ATOM 4961 N N . THR A 1 656 ? -46.924 -29.973 44.239 1.00 55.38 656 THR A N 1
ATOM 4962 C CA . THR A 1 656 ? -47.431 -30.392 45.559 1.00 55.38 656 THR A CA 1
ATOM 4963 C C . THR A 1 656 ? -46.495 -31.383 46.258 1.00 55.38 656 THR A C 1
ATOM 4965 O O . THR A 1 656 ? -46.271 -31.256 47.461 1.00 55.38 656 THR A O 1
ATOM 4968 N N . ASP A 1 657 ? -45.874 -32.291 45.503 1.00 50.09 657 ASP A N 1
ATOM 4969 C CA . ASP A 1 657 ? -44.912 -33.273 46.018 1.00 50.09 657 ASP A CA 1
ATOM 4970 C C . ASP A 1 657 ? -43.577 -32.628 46.446 1.00 50.09 657 ASP A C 1
ATOM 4972 O O . ASP A 1 657 ? -43.031 -32.951 47.508 1.00 50.09 657 ASP A O 1
ATOM 4976 N N . ASP A 1 658 ? -43.065 -31.665 45.671 1.00 49.09 658 ASP A N 1
ATOM 4977 C CA . ASP A 1 658 ? -41.834 -30.934 46.007 1.00 49.09 658 ASP A CA 1
ATOM 4978 C C . ASP A 1 658 ? -42.056 -29.997 47.203 1.00 49.09 658 ASP A C 1
ATOM 4980 O O . ASP A 1 658 ? -41.224 -29.927 48.107 1.00 49.09 658 ASP A O 1
ATOM 4984 N N . ALA A 1 659 ? -43.209 -29.323 47.257 1.00 50.62 659 ALA A N 1
ATOM 4985 C CA . ALA A 1 659 ? -43.590 -28.445 48.360 1.00 50.62 659 ALA A CA 1
ATOM 4986 C C . ALA A 1 659 ? -43.749 -29.236 49.663 1.00 50.62 659 ALA A C 1
ATOM 4988 O O . ALA A 1 659 ? -43.321 -28.773 50.720 1.00 50.62 659 ALA A O 1
ATOM 4989 N N . HIS A 1 660 ? -44.309 -30.447 49.582 1.00 50.62 660 HIS A N 1
ATOM 4990 C CA . HIS A 1 660 ? -44.404 -31.373 50.706 1.00 50.62 660 HIS A CA 1
ATOM 4991 C C . HIS A 1 660 ? -43.023 -31.832 51.185 1.00 50.62 660 HIS A C 1
ATOM 4993 O O . HIS A 1 660 ? -42.734 -31.785 52.380 1.00 50.62 660 HIS A O 1
ATOM 4999 N N . THR A 1 661 ? -42.143 -32.211 50.257 1.00 52.09 661 THR A N 1
ATOM 5000 C CA . THR A 1 661 ? -40.771 -32.634 50.573 1.00 52.09 661 THR A CA 1
ATOM 5001 C C . THR A 1 661 ? -39.984 -31.506 51.242 1.00 52.09 661 THR A C 1
ATOM 5003 O O . THR A 1 661 ? -39.314 -31.726 52.251 1.00 52.09 661 THR A O 1
ATOM 5006 N N . TRP A 1 662 ? -40.115 -30.282 50.728 1.00 51.78 662 TRP A N 1
ATOM 5007 C CA . TRP A 1 662 ? -39.458 -29.098 51.279 1.00 51.78 662 TRP A CA 1
ATOM 5008 C C . TRP A 1 662 ? -40.023 -28.710 52.642 1.00 51.78 662 TRP A C 1
ATOM 5010 O O . TRP A 1 662 ? -39.249 -28.400 53.542 1.00 51.78 662 TRP A O 1
ATOM 5020 N N . ALA A 1 663 ? -41.346 -28.765 52.827 1.00 49.91 663 ALA A N 1
ATOM 5021 C CA . ALA A 1 663 ? -41.974 -28.520 54.124 1.00 49.91 663 ALA A CA 1
ATOM 5022 C C . ALA A 1 663 ? -41.470 -29.517 55.173 1.00 49.91 663 ALA A C 1
ATOM 5024 O O . ALA A 1 663 ? -41.057 -29.110 56.252 1.00 49.91 663 ALA A O 1
ATOM 5025 N N . MET A 1 664 ? -41.419 -30.806 54.828 1.00 50.28 664 MET A N 1
ATOM 5026 C CA . MET A 1 664 ? -40.934 -31.866 55.715 1.00 50.28 664 MET A CA 1
ATOM 5027 C C . MET A 1 664 ? -39.452 -31.707 56.073 1.00 50.28 664 MET A C 1
ATOM 5029 O O . MET A 1 664 ? -39.083 -31.891 57.231 1.00 50.28 664 MET A O 1
ATOM 5033 N N . GLN A 1 665 ? -38.604 -31.346 55.107 1.00 52.59 665 GLN A N 1
ATOM 5034 C CA . GLN A 1 665 ? -37.183 -31.084 55.357 1.00 52.59 665 GLN A CA 1
ATOM 5035 C C . GLN A 1 665 ? -36.983 -29.856 56.243 1.00 52.59 665 GLN A C 1
ATOM 5037 O O . GLN A 1 665 ? -36.270 -29.932 57.239 1.00 52.59 665 GLN A O 1
ATOM 5042 N N . LEU A 1 666 ? -37.659 -28.748 55.933 1.00 49.12 666 LEU A N 1
ATOM 5043 C CA . LEU A 1 666 ? -37.527 -27.514 56.699 1.00 49.12 666 LEU A CA 1
ATOM 5044 C C . LEU A 1 666 ? -38.074 -27.661 58.122 1.00 49.12 666 LEU A C 1
ATOM 5046 O O . LEU A 1 666 ? -37.518 -27.089 59.055 1.00 49.12 666 LEU A O 1
ATOM 5050 N N . GLN A 1 667 ? -39.150 -28.437 58.288 1.00 50.19 667 GLN A N 1
ATOM 5051 C CA . GLN A 1 667 ? -39.706 -28.806 59.586 1.00 50.19 667 GLN A CA 1
ATOM 5052 C C . GLN A 1 667 ? -38.694 -29.633 60.387 1.00 50.19 667 GLN A C 1
ATOM 5054 O O . GLN A 1 667 ? -38.408 -29.289 61.527 1.00 50.19 667 GLN A O 1
ATOM 5059 N N . ALA A 1 668 ? -38.086 -30.653 59.775 1.00 49.59 668 ALA A N 1
ATOM 5060 C CA . ALA A 1 668 ? -37.074 -31.484 60.426 1.00 49.59 668 ALA A CA 1
ATOM 5061 C C . ALA A 1 668 ? -35.814 -30.690 60.826 1.00 49.59 668 ALA A C 1
ATOM 5063 O O . ALA A 1 668 ? -35.240 -30.937 61.887 1.00 49.59 668 ALA A O 1
ATOM 5064 N N . GLU A 1 669 ? -35.393 -29.721 60.010 1.00 47.47 669 GLU A N 1
ATOM 5065 C CA . GLU A 1 669 ? -34.274 -28.823 60.318 1.00 47.47 669 GLU A CA 1
ATOM 5066 C C . GLU A 1 669 ? -34.611 -27.844 61.456 1.00 47.47 669 GLU A C 1
ATOM 5068 O O . GLU A 1 669 ? -33.797 -27.658 62.360 1.00 47.47 669 GLU A O 1
ATOM 5073 N N . LEU A 1 670 ? -35.820 -27.267 61.464 1.00 48.03 670 LEU A N 1
ATOM 5074 C CA . LEU A 1 670 ? -36.327 -26.423 62.558 1.00 48.03 670 LEU A CA 1
ATOM 5075 C C . LEU A 1 670 ? -36.446 -27.196 63.873 1.00 48.03 670 LEU A C 1
ATOM 5077 O O . LEU A 1 670 ? -36.045 -26.687 64.918 1.00 48.03 670 LEU A O 1
ATOM 5081 N N . ASP A 1 671 ? -36.988 -28.412 63.816 1.00 50.69 671 ASP A N 1
ATOM 5082 C CA . ASP A 1 671 ? -37.152 -29.308 64.962 1.00 50.69 671 ASP A CA 1
ATOM 5083 C C . ASP A 1 671 ? -35.780 -29.726 65.520 1.00 50.69 671 ASP A C 1
ATOM 5085 O O . ASP A 1 671 ? -35.579 -29.762 66.738 1.00 50.69 671 ASP A O 1
ATOM 5089 N N . GLY A 1 672 ? -34.803 -29.951 64.631 1.00 44.88 672 GLY A N 1
ATOM 5090 C CA . GLY A 1 672 ? -33.406 -30.207 64.977 1.00 44.88 672 GLY A CA 1
ATOM 5091 C C . GLY A 1 672 ? -32.699 -29.008 65.619 1.00 44.88 672 GLY A C 1
ATOM 5092 O O . GLY A 1 672 ? -32.021 -29.177 66.632 1.00 44.88 672 GLY A O 1
ATOM 5093 N N . GLU A 1 673 ? -32.870 -27.795 65.083 1.00 41.38 673 GLU A N 1
ATOM 5094 C CA . GLU A 1 673 ? -32.250 -26.574 65.628 1.00 41.38 673 GLU A CA 1
ATOM 5095 C C . GLU A 1 673 ? -32.896 -26.089 66.935 1.00 41.38 673 GLU A C 1
ATOM 5097 O O . GLU A 1 673 ? -32.210 -25.528 67.788 1.00 41.38 673 GLU A O 1
ATOM 5102 N N . LEU A 1 674 ? -34.200 -26.308 67.122 1.00 43.06 674 LEU A N 1
ATOM 5103 C CA . LEU A 1 674 ? -34.921 -25.937 68.345 1.00 43.06 674 LEU A CA 1
ATOM 5104 C C . LEU A 1 674 ? -34.836 -27.004 69.450 1.00 43.06 674 LEU A C 1
ATOM 5106 O O . LEU A 1 674 ? -35.377 -26.783 70.534 1.00 43.06 674 LEU A O 1
ATOM 5110 N N . ALA A 1 675 ? -34.195 -28.153 69.187 1.00 39.34 675 ALA A N 1
ATOM 5111 C CA . ALA A 1 675 ? -34.254 -29.352 70.032 1.00 39.34 675 ALA A CA 1
ATOM 5112 C C . ALA A 1 675 ? -35.699 -29.727 70.429 1.00 39.34 675 ALA A C 1
ATOM 5114 O O . ALA A 1 675 ? -35.957 -30.275 71.504 1.00 39.34 675 ALA A O 1
ATOM 5115 N N . LEU A 1 676 ? -36.660 -29.410 69.560 1.00 38.88 676 LEU A N 1
ATOM 5116 C CA . LEU A 1 676 ? -38.071 -29.678 69.766 1.00 38.88 676 LEU A CA 1
ATOM 5117 C C . LEU A 1 676 ? -38.391 -30.985 69.049 1.00 38.88 676 LEU A C 1
ATOM 5119 O O . LEU A 1 676 ? -38.652 -31.005 67.853 1.00 38.88 676 LEU A O 1
ATOM 5123 N N . GLN A 1 677 ? -38.417 -32.091 69.793 1.00 31.08 677 GLN A N 1
ATOM 5124 C CA . GLN A 1 677 ? -39.159 -33.278 69.366 1.00 31.08 677 GLN A CA 1
ATOM 5125 C C . GLN A 1 677 ? -40.657 -32.938 69.368 1.00 31.08 677 GLN A C 1
ATOM 5127 O O . GLN A 1 677 ? -41.384 -33.264 70.309 1.00 31.08 677 GLN A O 1
ATOM 5132 N N . LEU A 1 678 ? -41.133 -32.235 68.339 1.00 33.84 678 LEU A N 1
ATOM 5133 C CA . LEU A 1 678 ? -42.559 -32.050 68.119 1.00 33.84 678 LEU A CA 1
ATOM 5134 C C . LEU A 1 678 ? -43.103 -33.319 67.469 1.00 33.84 678 LEU A C 1
ATOM 5136 O O . LEU A 1 678 ? -42.817 -33.658 66.326 1.00 33.84 678 LEU A O 1
ATOM 5140 N N . ALA A 1 679 ? -43.852 -34.053 68.285 1.00 28.17 679 ALA A N 1
ATOM 5141 C CA . ALA A 1 679 ? -44.499 -35.301 67.945 1.00 28.17 679 ALA A CA 1
ATOM 5142 C C . ALA A 1 679 ? -45.236 -35.230 66.599 1.00 28.17 679 ALA A C 1
ATOM 5144 O O . ALA A 1 679 ? -46.081 -34.369 66.351 1.00 28.17 679 ALA A O 1
ATOM 5145 N N . THR A 1 680 ? -44.951 -36.220 65.765 1.00 28.52 680 THR A N 1
ATOM 5146 C CA . THR A 1 680 ? -45.732 -36.598 64.597 1.00 28.52 680 THR A CA 1
ATOM 5147 C C . THR A 1 680 ? -47.166 -36.944 65.012 1.00 28.52 680 THR A C 1
ATOM 5149 O O . THR A 1 680 ? -47.403 -38.027 65.537 1.00 28.52 680 THR A O 1
ATOM 5152 N N . GLN A 1 681 ? -48.121 -36.029 64.798 1.00 25.72 681 GLN A N 1
ATOM 5153 C CA . GLN A 1 681 ? -49.462 -36.255 64.210 1.00 25.72 681 GLN A CA 1
ATOM 5154 C C . GLN A 1 681 ? -50.460 -35.116 64.518 1.00 25.72 681 GLN A C 1
ATOM 5156 O O . GLN A 1 681 ? -50.324 -34.417 65.523 1.00 25.72 681 GLN A O 1
ATOM 5161 N N . PRO A 1 682 ? -51.468 -34.907 63.644 1.00 33.59 682 PRO A N 1
ATOM 5162 C CA . PRO A 1 682 ? -52.262 -33.688 63.602 1.00 33.59 682 PRO A CA 1
ATOM 5163 C C . PRO A 1 682 ? -53.313 -33.701 64.711 1.00 33.59 682 PRO A C 1
ATOM 5165 O O . PRO A 1 682 ? -54.005 -34.703 64.905 1.00 33.59 682 PRO A O 1
ATOM 5168 N N . ARG A 1 683 ? -53.494 -32.583 65.418 1.00 25.50 683 ARG A N 1
ATOM 5169 C CA . ARG A 1 683 ? -54.677 -32.405 66.264 1.00 25.50 683 ARG A CA 1
ATOM 5170 C C . ARG A 1 683 ? -55.370 -31.081 66.018 1.00 25.50 683 ARG A C 1
ATOM 5172 O O . ARG A 1 683 ? -54.774 -30.010 66.056 1.00 25.50 683 ARG A O 1
ATOM 5179 N N . ALA A 1 684 ? -56.658 -31.250 65.760 1.00 30.44 684 ALA A N 1
ATOM 5180 C CA . ALA A 1 684 ? -57.683 -30.243 65.736 1.00 30.44 684 ALA A CA 1
ATOM 5181 C C . ALA A 1 684 ? -57.815 -29.526 67.091 1.00 30.44 684 ALA A C 1
ATOM 5183 O O . ALA A 1 684 ? -57.487 -30.076 68.141 1.00 30.44 684 ALA A O 1
ATOM 5184 N N . GLU A 1 685 ? -58.400 -28.335 66.981 1.00 26.95 685 GLU A N 1
ATOM 5185 C CA . GLU A 1 685 ? -59.017 -27.505 68.017 1.00 26.95 685 GLU A CA 1
ATOM 5186 C C . GLU A 1 685 ? -58.091 -26.632 68.881 1.00 26.95 685 GLU A C 1
ATOM 5188 O O . GLU A 1 685 ? -57.355 -27.064 69.765 1.00 26.95 685 GLU A O 1
ATOM 5193 N N . MET A 1 686 ? -58.214 -25.327 68.605 1.00 36.62 686 MET A N 1
ATOM 5194 C CA . MET A 1 686 ? -57.864 -24.209 69.473 1.00 36.62 686 MET A CA 1
ATOM 5195 C C . MET A 1 686 ? -58.336 -24.446 70.908 1.00 36.62 686 MET A C 1
ATOM 5197 O O . MET A 1 686 ? -59.505 -24.757 71.102 1.00 36.62 686 MET A O 1
ATOM 5201 N N . LEU A 1 687 ? -57.495 -24.117 71.892 1.00 25.75 687 LEU A N 1
ATOM 5202 C CA . LEU A 1 687 ? -57.892 -23.368 73.090 1.00 25.75 687 LEU A CA 1
ATOM 5203 C C . LEU A 1 687 ? -56.643 -22.806 73.794 1.00 25.75 687 LEU A C 1
ATOM 5205 O O . LEU A 1 687 ? -55.591 -23.435 73.862 1.00 25.75 687 LEU A O 1
ATOM 5209 N N . HIS A 1 688 ? -56.773 -21.572 74.276 1.00 28.95 688 HIS A N 1
ATOM 5210 C CA . HIS A 1 688 ? -55.767 -20.803 75.006 1.00 28.95 688 HIS A CA 1
ATOM 5211 C C . HIS A 1 688 ? -55.153 -21.561 76.196 1.00 28.95 688 HIS A C 1
ATOM 5213 O O . HIS A 1 688 ? -55.895 -22.148 76.974 1.00 28.95 688 HIS A O 1
ATOM 5219 N N . THR A 1 689 ? -53.844 -21.419 76.447 1.00 24.89 689 THR A N 1
ATOM 5220 C CA . THR A 1 689 ? -53.259 -20.685 77.600 1.00 24.89 689 THR A CA 1
ATOM 5221 C C . THR A 1 689 ? -51.786 -21.044 77.867 1.00 24.89 689 THR A C 1
ATOM 5223 O O . THR A 1 689 ? -51.374 -22.185 77.732 1.00 24.89 689 THR A O 1
ATOM 5226 N N . ARG A 1 690 ? -51.044 -20.006 78.289 1.00 24.91 690 ARG A N 1
ATOM 5227 C CA . ARG A 1 690 ? -49.851 -19.966 79.162 1.00 24.91 690 ARG A CA 1
ATOM 5228 C C . ARG A 1 690 ? -48.675 -20.925 78.918 1.00 24.91 690 ARG A C 1
ATOM 5230 O O . ARG A 1 690 ? -48.722 -22.112 79.204 1.00 24.91 690 ARG A O 1
ATOM 5237 N N . VAL A 1 691 ? -47.544 -20.299 78.590 1.00 25.84 691 VAL A N 1
ATOM 5238 C CA . VAL A 1 691 ? -46.191 -20.816 78.818 1.00 25.84 691 VAL A CA 1
ATOM 5239 C C . VAL A 1 691 ? -45.902 -20.781 80.323 1.00 25.84 691 VAL A C 1
ATOM 5241 O O . VAL A 1 691 ? -45.790 -19.698 80.897 1.00 25.84 691 VAL A O 1
ATOM 5244 N N . GLU A 1 692 ? -45.754 -21.946 80.949 1.00 22.52 692 GLU A N 1
ATOM 5245 C CA . GLU A 1 692 ? -45.001 -22.087 82.195 1.00 22.52 692 GLU A CA 1
ATOM 5246 C C . GLU A 1 692 ? -43.730 -22.897 81.928 1.00 22.52 692 GLU A C 1
ATOM 5248 O O . GLU A 1 692 ? -43.740 -23.942 81.281 1.00 22.52 692 GLU A O 1
ATOM 5253 N N . ARG A 1 693 ? -42.619 -22.328 82.399 1.00 34.69 693 ARG A N 1
ATOM 5254 C CA . ARG A 1 693 ? -41.265 -22.877 82.379 1.00 34.69 693 ARG A CA 1
ATOM 5255 C C . ARG A 1 693 ? -41.227 -24.126 83.263 1.00 34.69 693 ARG A C 1
ATOM 5257 O O . ARG A 1 693 ? -41.608 -24.045 84.427 1.00 34.69 693 ARG A O 1
ATOM 5264 N N . MET A 1 694 ? -40.696 -25.230 82.748 1.00 23.31 694 MET A N 1
ATOM 5265 C CA . MET A 1 694 ? -40.211 -26.333 83.576 1.00 23.31 694 MET A CA 1
ATOM 5266 C C . MET A 1 694 ? -38.712 -26.511 83.346 1.00 23.31 694 MET A C 1
ATOM 5268 O O . MET A 1 694 ? -38.286 -26.889 82.258 1.00 23.31 694 MET A O 1
ATOM 5272 N N . ASP A 1 695 ? -37.938 -26.221 84.390 1.00 34.75 695 ASP A N 1
ATOM 5273 C CA . ASP A 1 695 ? -36.550 -26.651 84.539 1.00 34.75 695 ASP A CA 1
ATOM 5274 C C . ASP A 1 695 ? -36.495 -28.091 85.080 1.00 34.75 695 ASP A C 1
ATOM 5276 O O . ASP A 1 695 ? -37.327 -28.462 85.912 1.00 34.75 695 ASP A O 1
ATOM 5280 N N . ALA A 1 696 ? -35.469 -28.833 84.635 1.00 28.50 696 ALA A N 1
ATOM 5281 C CA . ALA A 1 696 ? -34.789 -30.011 85.220 1.00 28.50 696 ALA A CA 1
ATOM 5282 C C . ALA A 1 696 ? -34.577 -31.099 84.145 1.00 28.50 696 ALA A C 1
ATOM 5284 O O . ALA A 1 696 ? -35.520 -31.495 83.475 1.00 28.50 696 ALA A O 1
ATOM 5285 N N . GLY A 1 697 ? -33.398 -31.677 83.925 1.00 25.56 697 GLY A N 1
ATOM 5286 C CA . GLY A 1 697 ? -32.107 -31.562 84.588 1.00 25.56 697 GLY A CA 1
ATOM 5287 C C . GLY A 1 697 ? -31.112 -32.531 83.931 1.00 25.56 697 GLY A C 1
ATOM 5288 O O . GLY A 1 697 ? -31.509 -33.540 83.356 1.00 25.56 697 GLY A O 1
ATOM 5289 N N . THR A 1 698 ? -29.832 -32.162 84.006 1.00 34.41 698 THR A N 1
ATOM 5290 C CA . THR A 1 698 ? -28.624 -33.009 84.037 1.00 34.41 698 THR A CA 1
ATOM 5291 C C . THR A 1 698 ? -28.644 -34.362 83.312 1.00 34.41 698 THR A C 1
ATOM 5293 O O . THR A 1 698 ? -29.172 -35.347 83.828 1.00 34.41 698 THR A O 1
ATOM 5296 N N . ASN A 1 699 ? -27.869 -34.450 82.229 1.00 27.53 699 ASN A N 1
ATOM 5297 C CA . ASN A 1 699 ? -26.986 -35.596 82.031 1.00 27.53 699 ASN A CA 1
ATOM 5298 C C . ASN A 1 699 ? -25.699 -35.146 81.326 1.00 27.53 699 ASN A C 1
ATOM 5300 O O . ASN A 1 699 ? -25.662 -34.951 80.112 1.00 27.53 699 ASN A O 1
ATOM 5304 N N . ASP A 1 700 ? -24.653 -34.968 82.133 1.00 32.03 700 ASP A N 1
ATOM 5305 C CA . ASP A 1 700 ? -23.265 -34.878 81.695 1.00 32.03 700 ASP A CA 1
ATOM 5306 C C . ASP A 1 700 ? -22.849 -36.228 81.107 1.00 32.03 700 ASP A C 1
ATOM 5308 O O . ASP A 1 700 ? -22.687 -37.201 81.838 1.00 32.03 700 ASP A O 1
ATOM 5312 N N . MET A 1 701 ? -22.705 -36.296 79.786 1.00 27.08 701 MET A N 1
ATOM 5313 C CA . MET A 1 701 ? -21.685 -37.080 79.077 1.00 27.08 701 MET A CA 1
ATOM 5314 C C . MET A 1 701 ? -21.963 -36.998 77.577 1.00 27.08 701 MET A C 1
ATOM 5316 O O . MET A 1 701 ? -22.657 -37.841 77.018 1.00 27.08 701 MET A O 1
ATOM 5320 N N . LEU A 1 702 ? -21.404 -35.971 76.937 1.00 25.70 702 LEU A N 1
ATOM 5321 C CA . LEU A 1 702 ? -20.821 -36.030 75.589 1.00 25.70 702 LEU A CA 1
ATOM 5322 C C . LEU A 1 702 ? -20.090 -34.710 75.289 1.00 25.70 702 LEU A C 1
ATOM 5324 O O . LEU A 1 702 ? -20.174 -34.148 74.205 1.00 25.70 702 LEU A O 1
ATOM 5328 N N . GLU A 1 703 ? -19.317 -34.222 76.262 1.00 27.81 703 GLU A N 1
ATOM 5329 C CA . GLU A 1 703 ? -18.132 -33.443 75.927 1.00 27.81 703 GLU A CA 1
ATOM 5330 C C . GLU A 1 703 ? -17.019 -34.428 75.586 1.00 27.81 703 GLU A C 1
ATOM 5332 O O . GLU A 1 703 ? -16.550 -35.171 76.447 1.00 27.81 703 GLU A O 1
ATOM 5337 N N . LEU A 1 704 ? -16.579 -34.421 74.330 1.00 22.78 704 LEU A N 1
ATOM 5338 C CA . LEU A 1 704 ? -15.153 -34.350 74.029 1.00 22.78 704 LEU A CA 1
ATOM 5339 C C . LEU A 1 704 ? -14.940 -33.964 72.562 1.00 22.78 704 LEU A C 1
ATOM 5341 O O . LEU A 1 704 ? -15.093 -34.774 71.653 1.00 22.78 704 LEU A O 1
ATOM 5345 N N . ARG A 1 705 ? -14.429 -32.732 72.430 1.00 23.75 705 ARG A N 1
ATOM 5346 C CA . ARG A 1 705 ? -13.588 -32.173 71.357 1.00 23.75 705 ARG A CA 1
ATOM 5347 C C . ARG A 1 705 ? -14.303 -31.443 70.219 1.00 23.75 705 ARG A C 1
ATOM 5349 O O . ARG A 1 705 ? -14.518 -31.996 69.151 1.00 23.75 705 ARG A O 1
ATOM 5356 N N . LEU A 1 706 ? -14.474 -30.134 70.416 1.00 23.39 706 LEU A N 1
ATOM 5357 C CA . LEU A 1 706 ? -13.522 -29.128 69.904 1.00 23.39 706 LEU A CA 1
ATOM 5358 C C . LEU A 1 706 ? -13.755 -27.779 70.620 1.00 23.39 706 LEU A C 1
ATOM 5360 O O . LEU A 1 706 ? -14.573 -26.969 70.200 1.00 23.39 706 LEU A O 1
ATOM 5364 N N . ALA A 1 707 ? -13.028 -27.555 71.720 1.00 24.02 707 ALA A N 1
ATOM 5365 C CA . ALA A 1 707 ? -12.728 -26.212 72.226 1.00 24.02 707 ALA A CA 1
ATOM 5366 C C . ALA A 1 707 ? -11.668 -25.611 71.276 1.00 24.02 707 ALA A C 1
ATOM 5368 O O . ALA A 1 707 ? -10.685 -26.282 70.974 1.00 24.02 707 ALA A O 1
ATOM 5369 N N . ALA A 1 708 ? -11.974 -24.523 70.573 1.00 25.34 708 ALA A N 1
ATOM 5370 C CA . ALA A 1 708 ? -11.856 -23.129 71.009 1.00 25.34 708 ALA A CA 1
ATOM 5371 C C . ALA A 1 708 ? -10.471 -22.547 70.681 1.00 25.34 708 ALA A C 1
ATOM 5373 O O . ALA A 1 708 ? -9.493 -22.870 71.339 1.00 25.34 708 ALA A O 1
ATOM 5374 N N . ASP A 1 709 ? -10.446 -21.629 69.715 1.00 24.39 709 ASP A N 1
ATOM 5375 C CA . ASP A 1 709 ? -9.730 -20.364 69.872 1.00 24.39 709 ASP A CA 1
ATOM 5376 C C . ASP A 1 709 ? -10.726 -19.235 69.577 1.00 24.39 709 ASP A C 1
ATOM 5378 O O . ASP A 1 709 ? -11.528 -19.301 68.643 1.00 24.39 709 ASP A O 1
ATOM 5382 N N . ALA A 1 710 ? -10.754 -18.259 70.480 1.00 26.48 710 ALA A N 1
ATOM 5383 C CA . ALA A 1 710 ? -11.818 -17.281 70.647 1.00 26.48 710 ALA A CA 1
ATOM 5384 C C . ALA A 1 710 ? -11.686 -16.080 69.691 1.00 26.48 710 ALA A C 1
ATOM 5386 O O . ALA A 1 710 ? -10.661 -15.404 69.671 1.00 26.48 710 ALA A O 1
ATOM 5387 N N . GLY A 1 711 ? -12.767 -15.766 68.970 1.00 22.64 711 GLY A N 1
ATOM 5388 C CA . GLY A 1 711 ? -13.023 -14.452 68.364 1.00 22.64 711 GLY A CA 1
ATOM 5389 C C . GLY A 1 711 ? -14.031 -13.646 69.203 1.00 22.64 711 GLY A C 1
ATOM 5390 O O . GLY A 1 711 ? -14.744 -14.235 70.020 1.00 22.64 711 GLY A O 1
ATOM 5391 N N . PRO A 1 712 ? -14.100 -12.308 69.060 1.00 22.97 712 PRO A N 1
ATOM 5392 C CA . PRO A 1 712 ? -14.814 -11.447 69.997 1.00 22.97 712 PRO A CA 1
ATOM 5393 C C . PRO A 1 712 ? -16.329 -11.698 69.961 1.00 22.97 712 PRO A C 1
ATOM 5395 O O . PRO A 1 712 ? -16.954 -11.626 68.910 1.00 22.97 712 PRO A O 1
ATOM 5398 N N . SER A 1 713 ? -16.885 -11.988 71.143 1.00 24.78 713 SER A N 1
ATOM 5399 C CA . SER A 1 713 ? -18.289 -11.857 71.567 1.00 24.78 713 SER A CA 1
ATOM 5400 C C . SER A 1 713 ? -19.307 -11.535 70.456 1.00 24.78 713 SER A C 1
ATOM 5402 O O . SER A 1 713 ? -19.606 -10.367 70.200 1.00 24.78 713 SER A O 1
ATOM 5404 N N . LEU A 1 714 ? -19.909 -12.582 69.879 1.00 26.38 714 LEU A N 1
ATOM 5405 C CA . LEU A 1 714 ? -21.161 -12.503 69.121 1.00 26.38 714 LEU A CA 1
ATOM 5406 C C . LEU A 1 714 ? -22.222 -11.770 69.961 1.00 26.38 714 LEU A C 1
ATOM 5408 O O . LEU A 1 714 ? -22.561 -12.206 71.062 1.00 26.38 714 LEU A O 1
ATOM 5412 N N . ALA A 1 715 ? -22.738 -10.653 69.446 1.00 25.17 715 ALA A N 1
ATOM 5413 C CA . ALA A 1 715 ? -23.935 -10.010 69.980 1.00 25.17 715 ALA A CA 1
ATOM 5414 C C . ALA A 1 715 ? -25.095 -11.030 70.035 1.00 25.17 715 ALA A C 1
ATOM 5416 O O . ALA A 1 715 ? -25.144 -11.929 69.188 1.00 25.17 715 ALA A O 1
ATOM 5417 N N . PRO A 1 716 ? -26.013 -10.933 71.017 1.00 30.50 716 PRO A N 1
ATOM 5418 C CA . PRO A 1 716 ? -27.079 -11.911 71.194 1.00 30.50 716 PRO A CA 1
ATOM 5419 C C . PRO A 1 716 ? -27.910 -12.008 69.911 1.00 30.50 716 PRO A C 1
ATOM 5421 O O . PRO A 1 716 ? -28.509 -11.035 69.460 1.00 30.50 716 PRO A O 1
ATOM 5424 N N . ILE A 1 717 ? -27.885 -13.199 69.321 1.00 34.38 717 ILE A N 1
ATOM 5425 C CA . ILE A 1 717 ? -28.621 -13.591 68.121 1.00 34.38 717 ILE A CA 1
ATOM 5426 C C . ILE A 1 717 ? -30.108 -13.283 68.347 1.00 34.38 717 ILE A C 1
ATOM 5428 O O . ILE A 1 717 ? -30.694 -13.780 69.309 1.00 34.38 717 ILE A O 1
ATOM 5432 N N . ASP A 1 718 ? -30.737 -12.510 67.458 1.00 38.19 718 ASP A N 1
ATOM 5433 C CA . ASP A 1 718 ? -32.196 -12.329 67.440 1.00 38.19 718 ASP A CA 1
ATOM 5434 C C . ASP A 1 718 ? -32.857 -13.589 66.846 1.00 38.19 718 ASP A C 1
ATOM 5436 O O . ASP A 1 718 ? -33.355 -13.620 65.717 1.00 38.19 718 ASP A O 1
ATOM 5440 N N . THR A 1 719 ? -32.792 -14.688 67.602 1.00 39.25 719 THR A N 1
ATOM 5441 C CA . THR A 1 719 ? -33.351 -16.004 67.248 1.00 39.25 719 THR A CA 1
ATOM 5442 C C . THR A 1 719 ? -34.854 -15.926 66.967 1.00 39.25 719 THR A C 1
ATOM 5444 O O . THR A 1 719 ? -35.388 -16.692 66.165 1.00 39.25 719 THR A O 1
ATOM 5447 N N . HIS A 1 720 ? -35.544 -14.941 67.546 1.00 38.56 720 HIS A N 1
ATOM 5448 C CA . HIS A 1 720 ? -36.984 -14.751 67.406 1.00 38.56 720 HIS A CA 1
ATOM 5449 C C . HIS A 1 720 ? -37.432 -14.441 65.972 1.00 38.56 720 HIS A C 1
ATOM 5451 O O . HIS A 1 720 ? -38.433 -15.002 65.516 1.00 38.56 720 HIS A O 1
ATOM 5457 N N . ARG A 1 721 ? -36.697 -13.602 65.229 1.00 41.62 721 ARG A N 1
ATOM 5458 C CA . ARG A 1 721 ? -37.013 -13.300 63.818 1.00 41.62 721 ARG A CA 1
ATOM 5459 C C . ARG A 1 721 ? -36.815 -14.509 62.905 1.00 41.62 721 ARG A C 1
ATOM 5461 O O . ARG A 1 721 ? -37.620 -14.730 62.002 1.00 41.62 721 ARG A O 1
ATOM 5468 N N . ARG A 1 722 ? -35.784 -15.313 63.172 1.00 45.16 722 ARG A N 1
ATOM 5469 C CA . ARG A 1 722 ? -35.438 -16.517 62.402 1.00 45.16 722 ARG A CA 1
ATOM 5470 C C . ARG A 1 722 ? -36.528 -17.587 62.500 1.00 45.16 722 ARG A C 1
ATOM 5472 O O . ARG A 1 722 ? -36.981 -18.099 61.478 1.00 45.16 722 ARG A O 1
ATOM 5479 N N . HIS A 1 723 ? -37.021 -17.852 63.710 1.00 51.72 723 HIS A N 1
ATOM 5480 C CA . HIS A 1 723 ? -38.104 -18.816 63.923 1.00 51.72 723 HIS A CA 1
ATOM 5481 C C . HIS A 1 723 ? -39.456 -18.318 63.400 1.00 51.72 723 HIS A C 1
ATOM 5483 O O . HIS A 1 723 ? -40.208 -19.102 62.825 1.00 51.72 723 HIS A O 1
ATOM 5489 N N . ALA A 1 724 ? -39.763 -17.023 63.540 1.00 46.09 724 ALA A N 1
ATOM 5490 C CA . ALA A 1 724 ? -40.998 -16.446 63.005 1.00 46.09 724 ALA A CA 1
ATOM 5491 C C . ALA A 1 724 ? -41.074 -16.552 61.470 1.00 46.09 724 ALA A C 1
ATOM 5493 O O . ALA A 1 724 ? -42.126 -16.882 60.925 1.00 46.09 724 ALA A O 1
ATOM 5494 N N . MET A 1 725 ? -39.951 -16.334 60.780 1.00 48.22 725 MET A N 1
ATOM 5495 C CA . MET A 1 725 ? -39.867 -16.433 59.320 1.00 48.22 725 MET A CA 1
ATOM 5496 C C . MET A 1 725 ? -39.994 -17.882 58.829 1.00 48.22 725 MET A C 1
ATOM 5498 O O . MET A 1 725 ? -40.760 -18.164 57.911 1.00 48.22 725 MET A O 1
ATOM 5502 N N . ALA A 1 726 ? -39.273 -18.813 59.463 1.00 49.97 726 ALA A N 1
ATOM 5503 C CA . ALA A 1 726 ? -39.325 -20.229 59.107 1.00 49.97 726 ALA A CA 1
ATOM 5504 C C . ALA A 1 726 ? -40.713 -20.844 59.392 1.00 49.97 726 ALA A C 1
ATOM 5506 O O . ALA A 1 726 ? -41.195 -21.680 58.630 1.00 49.97 726 ALA A O 1
ATOM 5507 N N . ARG A 1 727 ? -41.416 -20.347 60.419 1.00 52.34 727 ARG A N 1
ATOM 5508 C CA . ARG A 1 727 ? -42.807 -20.716 60.709 1.00 52.34 727 ARG A CA 1
ATOM 5509 C C . ARG A 1 727 ? -43.803 -20.162 59.689 1.00 52.34 727 ARG A C 1
ATOM 5511 O O . ARG A 1 727 ? -44.608 -20.931 59.185 1.00 52.34 727 ARG A O 1
ATOM 5518 N N . ALA A 1 728 ? -43.693 -18.890 59.300 1.00 50.22 728 ALA A N 1
ATOM 5519 C CA . ALA A 1 728 ? -44.528 -18.309 58.239 1.00 50.22 728 ALA A CA 1
ATOM 5520 C C . ALA A 1 728 ? -44.374 -19.041 56.889 1.00 50.22 728 ALA A C 1
ATOM 5522 O O . ALA A 1 728 ? -45.309 -19.124 56.095 1.00 50.22 728 ALA A O 1
ATOM 5523 N N . MET A 1 729 ? -43.190 -19.595 56.637 1.00 53.28 729 MET A N 1
ATOM 5524 C CA . MET A 1 729 ? -42.884 -20.385 55.450 1.00 53.28 729 MET A CA 1
ATOM 5525 C C . MET A 1 729 ? -43.474 -21.803 55.507 1.00 53.28 729 MET A C 1
ATOM 5527 O O . MET A 1 729 ? -44.054 -22.248 54.516 1.00 53.28 729 MET A O 1
ATOM 5531 N N . LEU A 1 730 ? -43.368 -22.491 56.649 1.00 54.38 730 LEU A N 1
ATOM 5532 C CA . LEU A 1 730 ? -44.084 -23.750 56.882 1.00 54.38 730 LEU A CA 1
ATOM 5533 C C . LEU A 1 730 ? -45.592 -23.551 56.738 1.00 54.38 730 LEU A C 1
ATOM 5535 O O . LEU A 1 730 ? -46.246 -24.330 56.053 1.00 54.38 730 LEU A O 1
ATOM 5539 N N . ASP A 1 731 ? -46.130 -22.469 57.300 1.00 54.56 731 ASP A N 1
ATOM 5540 C CA . ASP A 1 731 ? -47.546 -22.126 57.187 1.00 54.56 731 ASP A CA 1
ATOM 5541 C C . ASP A 1 731 ? -47.951 -21.874 55.722 1.00 54.56 731 ASP A C 1
ATOM 5543 O O . ASP A 1 731 ? -49.018 -22.311 55.300 1.00 54.56 731 ASP A O 1
ATOM 5547 N N . ALA A 1 732 ? -47.093 -21.250 54.905 1.00 56.47 732 ALA A N 1
ATOM 5548 C CA . ALA A 1 732 ? -47.345 -21.038 53.476 1.00 56.47 732 ALA A CA 1
ATOM 5549 C C . ALA A 1 732 ? -47.276 -22.332 52.635 1.00 56.47 732 ALA A C 1
ATOM 5551 O O . ALA A 1 732 ? -48.100 -22.518 51.737 1.00 56.47 732 ALA A O 1
ATOM 5552 N N . LEU A 1 733 ? -46.321 -23.227 52.917 1.00 55.06 733 LEU A N 1
ATOM 5553 C CA . LEU A 1 733 ? -46.198 -24.532 52.248 1.00 55.06 733 LEU A CA 1
ATOM 5554 C C . LEU A 1 733 ? -47.340 -25.478 52.651 1.00 55.06 733 LEU A C 1
ATOM 5556 O O . LEU A 1 733 ? -47.930 -26.142 51.799 1.00 55.06 733 LEU A O 1
ATOM 5560 N N . HIS A 1 734 ? -47.720 -25.480 53.930 1.00 59.69 734 HIS A N 1
ATOM 5561 C CA . HIS A 1 734 ? -48.883 -26.214 54.426 1.00 59.69 734 HIS A CA 1
ATOM 5562 C C . HIS A 1 734 ? -50.207 -25.639 53.917 1.00 59.69 734 HIS A C 1
ATOM 5564 O O . HIS A 1 734 ? -51.112 -26.405 53.600 1.00 59.69 734 HIS A O 1
ATOM 5570 N N . ALA A 1 735 ? -50.334 -24.316 53.777 1.00 57.50 735 ALA A N 1
ATOM 5571 C CA . ALA A 1 735 ? -51.530 -23.703 53.201 1.00 57.50 735 ALA A CA 1
ATOM 5572 C C . ALA A 1 735 ? -51.774 -24.158 51.753 1.00 57.50 735 ALA A C 1
ATOM 5574 O O . ALA A 1 735 ? -52.925 -24.309 51.360 1.00 57.50 735 ALA A O 1
ATOM 5575 N N . ARG A 1 736 ? -50.716 -24.445 50.978 1.00 55.03 736 ARG A N 1
ATOM 5576 C CA . ARG A 1 736 ? -50.845 -25.032 49.633 1.00 55.03 736 ARG A CA 1
ATOM 5577 C C . ARG A 1 736 ? -51.336 -26.482 49.665 1.00 55.03 736 ARG A C 1
ATOM 5579 O O . ARG A 1 736 ? -52.108 -26.861 48.796 1.00 55.03 736 ARG A O 1
ATOM 5586 N N . LEU A 1 737 ? -50.936 -27.263 50.670 1.00 54.12 737 LEU A N 1
ATOM 5587 C CA . LEU A 1 737 ? -51.439 -28.627 50.902 1.00 54.12 737 LEU A CA 1
ATOM 5588 C C . LEU A 1 737 ? -52.910 -28.652 51.352 1.00 54.12 737 LEU A C 1
ATOM 5590 O O . LEU A 1 737 ? -53.583 -29.666 51.190 1.00 54.12 737 LEU A O 1
ATOM 5594 N N . ALA A 1 738 ? -53.398 -27.555 51.935 1.00 50.62 738 ALA A N 1
ATOM 5595 C CA . ALA A 1 738 ? -54.764 -27.422 52.434 1.00 50.62 738 ALA A CA 1
ATOM 5596 C C . ALA A 1 738 ? -55.747 -26.803 51.419 1.00 50.62 738 ALA A C 1
ATOM 5598 O O . ALA A 1 738 ? -56.938 -26.729 51.722 1.00 50.62 738 ALA A O 1
ATOM 5599 N N . ASP A 1 739 ? -55.275 -26.348 50.253 1.00 50.19 739 ASP A N 1
ATOM 5600 C CA . ASP A 1 739 ? -56.094 -25.688 49.230 1.00 50.19 739 ASP A CA 1
ATOM 5601 C C . ASP A 1 739 ? -56.774 -26.749 48.330 1.00 50.19 739 ASP A C 1
ATOM 5603 O O . ASP A 1 739 ? -56.086 -27.442 47.583 1.00 50.19 739 ASP A O 1
ATOM 5607 N N . PRO A 1 740 ? -58.108 -26.932 48.378 1.00 43.31 740 PRO A N 1
ATOM 5608 C CA . PRO A 1 740 ? -58.806 -28.059 47.741 1.00 43.31 740 PRO A CA 1
ATOM 5609 C C . PRO A 1 740 ? -59.038 -27.891 46.223 1.00 43.31 740 PRO A C 1
ATOM 5611 O O . PRO A 1 740 ? -59.932 -28.527 45.660 1.00 43.31 740 PRO A O 1
ATOM 5614 N N . HIS A 1 741 ? -58.292 -27.002 45.561 1.00 46.62 741 HIS A N 1
ATOM 5615 C CA . HIS A 1 741 ? -58.474 -26.640 44.149 1.00 46.62 741 HIS A CA 1
ATOM 5616 C C . HIS A 1 741 ? -57.270 -26.921 43.234 1.00 46.62 741 HIS A C 1
ATOM 5618 O O . HIS A 1 741 ? -57.266 -26.443 42.100 1.00 46.62 741 HIS A O 1
ATOM 5624 N N . ASP A 1 742 ? -56.334 -27.764 43.675 1.00 41.38 742 ASP A N 1
ATOM 5625 C CA . ASP A 1 742 ? -55.421 -28.510 42.793 1.00 41.38 742 ASP A CA 1
ATOM 5626 C C . ASP A 1 742 ? -55.736 -30.011 42.828 1.00 41.38 742 ASP A C 1
ATOM 5628 O O . ASP A 1 742 ? -55.892 -30.557 43.947 1.00 41.38 742 ASP A O 1
#

Mean predicted aligned error: 15.9 Å

Nearest PDB structures (foldseek):
  8pkp-assembly1_O  TM=1.471E-01  e=9.537E-03  Homo sapiens
  8ga7-assembly1_A  TM=1.080E-01  e=1.338E-02  synthetic construct
  6fn9-assembly1_A  TM=2.887E-01  e=1.916E+00  Homo sapiens
  4w8j-assembly1_A-2  TM=3.107E-01  e=9.656E+00  Bacillus thuringiensis serovar kurstaki str. HD73
  9buv-assembly1_A  TM=2.717E-01  e=7.706E+00  Bacillus thuringiensis

Organism: Ralstonia solanacearum (NCBI:txid305)

pLDDT: mean 77.1, std 19.24, range [22.52, 96.69]

Radius of gyration: 45.2 Å; Cα contacts (8 Å, |Δi|>4): 851; chains: 1; bounding box: 98×63×139 Å

Solvent-accessible surface area (backbone atoms only — not comparable to full-atom values): 40248 Å² total; per-residue (Å²): 104,73,72,46,52,54,48,35,59,53,47,76,74,43,57,83,73,55,43,53,55,55,57,75,70,47,94,63,55,51,65,54,46,34,54,33,36,71,67,38,62,46,41,60,20,17,52,48,41,55,71,35,65,58,27,39,53,58,57,71,45,67,40,50,97,85,68,46,72,52,53,41,38,58,50,22,43,38,15,21,51,47,34,28,10,41,27,32,20,51,56,38,88,95,47,82,75,40,70,67,48,53,52,50,30,54,51,18,51,55,46,29,67,72,24,45,88,70,28,50,65,68,36,37,24,49,29,38,52,26,28,47,57,21,21,62,27,34,84,45,55,68,54,19,42,51,30,46,44,59,28,40,34,86,80,45,45,71,41,35,57,78,87,50,42,40,52,52,52,16,50,47,42,38,23,51,37,51,40,47,52,53,52,51,53,55,43,70,68,44,86,51,66,69,62,26,54,55,49,51,55,50,50,53,53,50,48,44,59,40,43,61,62,35,39,55,34,54,31,56,53,55,74,71,56,89,72,55,57,31,66,34,30,24,45,32,42,45,24,51,40,52,52,43,65,77,64,60,88,44,74,65,45,51,48,30,48,52,51,35,44,62,67,32,55,62,44,30,50,69,66,43,33,17,57,30,43,26,53,52,32,66,42,44,52,71,44,89,46,64,73,54,27,42,49,52,57,49,56,61,45,58,68,43,81,90,61,80,90,68,90,55,57,60,69,80,38,50,58,66,30,48,52,46,26,52,49,32,47,56,67,33,47,51,61,38,82,46,68,70,49,39,53,49,52,50,50,53,52,48,62,57,52,32,73,95,42,50,85,60,49,60,72,68,58,52,35,50,49,48,31,50,60,58,68,56,69,44,60,76,92,48,41,64,57,54,48,53,47,49,53,56,37,54,69,63,48,61,30,85,61,40,50,65,31,48,48,41,40,52,51,41,46,76,45,69,90,54,97,82,62,55,76,70,54,45,55,56,44,52,56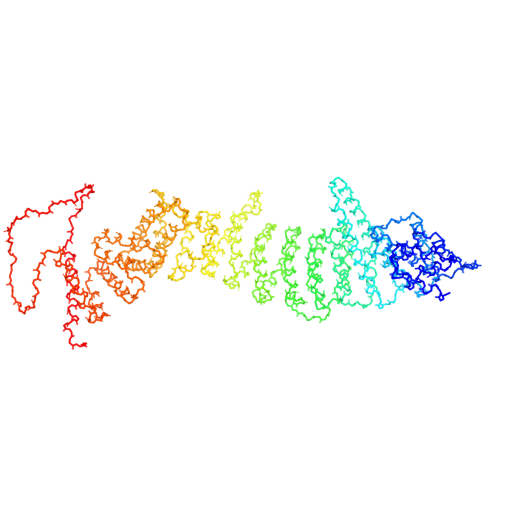,49,28,52,50,44,53,52,52,45,66,68,49,47,80,55,28,49,48,28,64,36,32,32,47,39,32,46,47,29,73,77,38,62,86,40,46,67,58,37,54,51,68,56,40,33,93,43,72,69,51,33,52,40,16,63,70,36,39,49,84,72,40,33,39,51,46,14,43,50,55,46,56,46,56,63,39,95,88,39,68,49,59,62,48,48,31,52,52,31,67,71,40,59,81,94,43,26,25,51,30,38,24,36,48,40,47,51,44,46,46,22,33,71,43,30,56,82,89,48,30,68,63,24,50,58,40,34,50,55,48,41,52,43,42,59,73,48,44,56,75,87,38,40,42,60,16,51,49,54,30,53,73,41,72,94,40,78,61,43,41,53,44,49,24,51,53,32,39,76,72,72,36,54,62,58,19,46,54,51,48,49,53,72,72,72,51,83,88,84,46,72,67,62,54,52,52,51,50,54,50,48,42,36,52,43,46,21,70,71,69,73,46,74,75,46,42,57,59,53,38,71,74,44,54,72,68,58,35,49,52,50,38,53,50,54,49,53,51,50,29,60,75,66,72,42,87,74,73,95,73,93,77,85,81,91,77,92,81,81,93,75,91,80,88,86,77,88,79,95,79,83,87,83,87,81,86,84,85,88,76,85,79,80,72,85,75,70,58,66,61,56,52,52,52,56,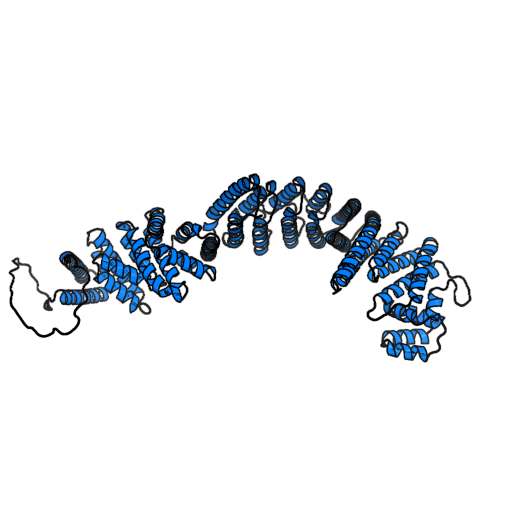46,56,41,42,52,24,32,50,50,55,76,69,48,91,85,118

Secondary structure (DSSP, 8-state):
-HHHHHHHHHHTTS-HHHHHHHHHHS---HHHHHHHHHHS-HHHHHHHHTT-HHHHHHHT-SB-TTSPBPPHHHHHHHHHHHHHHHHHHHTSTT----HHHHHHHHHHHHHHHHHGGGS-HHHHHHHHHHHHHHHTT-SSHHHHHHHHHHHHSTTTGGGS-TTTHHHHHHHHHHHHHHHHHHHHHHHHT-S-HHHHHHHHHHHHHHHHHHHHHHHHHHHHHHHH-S---HHHHHHHHHHHHHHHHTT---HHHHHHHHHHHHHHGGG--HHHHHHHHHHHHTTGGG-SSHHHHHHHHHHHHPPPTTPPP-S-TTTTS-HHHHHHHHHHHHHHTTT---HHHHHHHHHHHHHHT-GGGGGGS-HHHHHHHHHHHHH----HHHHHHHHHHHHHHHHHS-GGGSHHHHHHHHHHHHS-SSSS--HHHHHHHHHHHHHHHHHHHHHGGGS-HHHHHHHHHHHHHH-GGGHHHHHHHH--SSHHHHHHHHHT--TTHHHHHHHHHHHHHHSTT-SHHHHHHHHHHTS-GGGHHHHHHHHHHHHHHHHHHS-TTTHHHHHHHHHHHHHHHHHTS-HHHHHHHHHHHHT-TT-THHHHHHHHHHHHTT-HHHHHHHHHHHHH-TTT-HHHHHHHHHHHHHHHHHHHHS--TTHHHHTTTS-HHHHHHHHHHHHHHHHHHTT----SS-----------------------S----PPS-PPPP-HHHHHHHHHHHHHHHHHHHT-TT-

Sequence (742 aa):
MLQGELASEIGRHLPPGDQRRLDAVLPRSAEARYAHARGLPPALAGVYLNRDREALMLATADTDTHGVPLSADALLDRAGWLLQAGTRAAATPGVNVTNRIRDAMNEAEARLLDTFDRAGPQARAEAVRHLIASCAHAGALDDAQRFAQTALSPQRFHALPSAEQPGALAALVEHLDIVEEMEWDRTAAIEDGEMRQGREAELEDQRFKGMSATMPLLLDAARRIGQVPSEAACLTVRSVVSLVDRLVPDAATQRAALDLLDTQLPHLQGDDRSAAIERLASILSHFEQPGQQWRALDMLSRRAPGAAPSEDRLSHLNPAARVGVIHAVFHQLAEVADDSVRSRALTLLDNQLEPGRLGHFPNEALQSILTDAVMLDVPANSRQRLFALVERTLDALPGERIAQPLRQMFRRAVQPPVADLTELEQQVWAGLNQRMQQAWLRLLPRVPAAPRADLLAFTVTVAPQMLSVALSELVAGAPDTHRTMLAGIVEPQREFLASLIVHTWMQVEGPMPALTHQIVSAQPPAQQATAAASLAATFAWAASAVSAELREAAALAMEAAAMGVFSAVPADQLVPTLAACIRRDEFPLLPAVASLHLRNLHLADEARVLAALTHALSGDAPRTRELALAFVEARLAACVSGQPDGFARLARQVSTDDAHTWAMQLQAELDGELALQLATQPRAEMLHTRVERMDAGTNDMLELRLAADAGPSLAPIDTHRRHAMARAMLDALHARLADPHD